Protein AF-A0A2V9KA67-F1 (afdb_monomer)

Nearest PDB structures (foldseek):
  7kw7-assembly1_E  TM=2.277E-01  e=2.241E-05  Homo sapiens
  7t7t-assembly1_A  TM=1.455E-01  e=5.475E-04  Citrus unshiu
  4zlh-assembly1_A  TM=1.400E-01  e=2.052E-03  Escherichia coli O157:H7
  4jhr-assembly1_B  TM=1.959E-01  e=3.133E-01  Mus musculus

Sequence (597 aa):
DKNIAKTLDNILYKTQFPFAEQFPEAPPGLWLVLTKCLAKEPDKRYGSMSEFSRGCRNLLDDLNEASLEMSKELQGILPRLGLAAGRPAASPRLARLLQEFEELLRRDERPDYLSLKRLLGELSAESAALEAVDPATISKIPVSAHPVNRWDEPKSAGSPNPVPGTRGASEPPGVSGTTVPVHVPPPLTPDQVRGRELLGSGQVLMTEGRLEEALEKLREALRLLGPEEELVNALTQTRQRIEERKRRRVAQLLESARQALSARNFDAAIRQSDEILELEPNRPEAVEVLRQAVSERDAERVRQAKRDQGEGERSAALKLLAEKSFRESLAAFRRARELLGEDTAIRKAMEEAEQGIRLKELRAKLEAELAEARKLLRTEAFDDARARARRAQELDPENAEAADLLRRIDRAQQAKRQQLGEREKAAGFKLLAEKKFRKSLDALWRASEILGDDATLRFGIVEAEEAIRAEELRAQAQAELAEARTALGSGSFDKARAHVQRALELAPKENEAGDLLAQIERAQEEKRREDEIAELIARGTQALLREEYEEAGLRAQEILPLDPDNAAAQDLLRRIAALRGKEVFLLEPKALAPSSC

Radius of gyration: 72.36 Å; Cα contacts (8 Å, |Δi|>4): 478; chains: 1; bounding box: 177×68×243 Å

Foldseek 3Di:
DVPPVVVVVVVLPDDDDPCCVVPVLDDPLVCVLVCQCSPSDVVSHQPDPVSSVVSVVVVVVVQLVLLVVLLVVCVVLLVLLVVLCPDPPHDVVSVVLSVLNVVQVPDPDRHGNSSSSVSVVSCVVCVVSSVVRDPVPPDDDDDDDDDDDDDDDDDDDDDDDDDDDDDDDDDDDDDDDDDDDDPDPPPQDPLRVQLVVLLVVLVVCVVVVVLVVSLVSLVSSCVRPPDDPSSVVSNVVSVVSVVVVLVVLLVVLLVVLVVCVVVLVLVSNLVSLVVNCVSPVPDVSSVVSNVSSVVVVVVVVVLVVLQVVLVVLQVVLVVCVVVLVLVSSLVSLVSSCVSPPDDPVSVVSNVSSVVSVVVVVLVVLLVVLLVVLVVCVVVLVLVSSLVSLVVSCVSPVPPPSSVVSNVVSVVSNLVVLLVQLVVLQVVLVVCVVVLVLVSSLVSLVSSCVRNPDDPSSVVSNVSSVVSVLLVVLQVQLVVLQVQLVVCVVVVNLVSSLVSLVSSCVSPVPDVSSVVSNVVSVVSNVVVVLVVLLVVLLVQLVVCVVVVVLVSVLVSLVVNCVSPVPPPSSVVSNVVSVVVVVVVVVVDDDDDDDDDDD

Secondary structure (DSSP, 8-state):
-TTSHHHHHHHHTSPPP-HHHH-TTS-HHHHHHHHHHT-SSGGGS-SSHHHHHHHHHHHHHHHHHHHHHHHHHHHHHHHHHHHHHTSTT--HHHHHHHHHHHHHHTSSSPPPHHHHHHHHHHHHHTHHHHHTS-GGG----PPP---------------------------------------PPPPPPHHHHHHHHHHHHHHHHHHHT-HHHHHHHHHHHHHHH-S-HHHHHHHHHHHHHHHHHHHHHHHHHHHHHHHHHHTT-HHHHHHHHHHHHHH-TT-HHHHHHHHHHHHHHHHHHHHHHHHHHHHHHHHHHHHHHHTT-HHHHHHHHHHHHHHH---HHHHHHHHHHHHHHHHHHHHHHHHHHHHHHHHHTTTT-HHHHHHHHHHHHHH-TT-HHHHHHHHHHHHHHHHHHHHHHHHHHHHHHHHHHTT-HHHHHHHHHHHHHHH---HHHHHHHHHHHHHHHHHHHHHHHHHHHHHHHHHHHTT-HHHHHHHHHHHHHH-TT-HHHHHHHHHHHHHHHHHHHHHHHHHHHHHHHHHHTTT-HHHHHHHHHHHTTT-TT-HHHHHHHHHHHHHHHHHHHHS----------

Mean predicted aligned error: 20.58 Å

pLDDT: mean 82.36, std 19.26, range [25.72, 98.56]

Structure (mmCIF, N/CA/C/O backbone):
data_AF-A0A2V9KA67-F1
#
_entry.id   AF-A0A2V9KA67-F1
#
loop_
_atom_site.group_PDB
_atom_site.id
_atom_site.type_symbol
_atom_site.label_atom_id
_atom_site.label_alt_id
_atom_site.label_comp_id
_atom_site.label_asym_id
_atom_site.label_entity_id
_atom_site.label_seq_id
_atom_site.pdbx_PDB_ins_code
_atom_site.Cartn_x
_atom_site.Cartn_y
_atom_site.Cartn_z
_atom_site.occupancy
_atom_site.B_iso_or_equiv
_atom_site.auth_seq_id
_atom_site.auth_comp_id
_atom_site.auth_asym_id
_atom_site.auth_atom_id
_atom_site.pdbx_PDB_model_num
ATOM 1 N N . ASP A 1 1 ? -35.625 -5.637 13.063 1.00 43.22 1 ASP A N 1
ATOM 2 C CA . ASP A 1 1 ? -34.197 -5.910 13.383 1.00 43.22 1 ASP A CA 1
ATOM 3 C C . ASP A 1 1 ? -33.873 -7.279 14.002 1.00 43.22 1 ASP A C 1
ATOM 5 O O . ASP A 1 1 ? -32.704 -7.632 14.066 1.00 43.22 1 ASP A O 1
ATOM 9 N N . LYS A 1 2 ? -34.839 -8.131 14.395 1.00 36.12 2 LYS A N 1
ATOM 10 C CA . LYS A 1 2 ? -34.543 -9.427 15.061 1.00 36.12 2 LYS A CA 1
ATOM 11 C C . LYS A 1 2 ? -33.962 -10.558 14.176 1.00 36.12 2 LYS A C 1
ATOM 13 O O . LYS A 1 2 ? -33.794 -11.666 14.674 1.00 36.12 2 LYS A O 1
ATOM 18 N N . ASN A 1 3 ? -33.656 -10.308 12.898 1.00 39.62 3 ASN A N 1
ATOM 19 C CA . ASN A 1 3 ? -33.314 -11.359 11.921 1.00 39.62 3 ASN A CA 1
ATOM 20 C C . ASN A 1 3 ? -31.898 -11.277 11.312 1.00 39.62 3 ASN A C 1
ATOM 22 O O . ASN A 1 3 ? -31.585 -12.097 10.461 1.00 39.62 3 ASN A O 1
ATOM 26 N N . ILE A 1 4 ? -31.052 -10.321 11.725 1.00 43.06 4 ILE A N 1
ATOM 27 C CA . ILE A 1 4 ? -29.681 -10.162 11.183 1.00 43.06 4 ILE A CA 1
ATOM 28 C C . ILE A 1 4 ? -28.633 -10.898 12.039 1.00 43.06 4 ILE A C 1
ATOM 30 O O . ILE A 1 4 ? -27.696 -11.479 11.500 1.00 43.06 4 ILE A O 1
ATOM 34 N N . ALA A 1 5 ? -28.814 -10.955 13.365 1.00 42.12 5 ALA A N 1
ATOM 35 C CA . ALA A 1 5 ? -27.900 -11.683 14.255 1.00 42.12 5 ALA A CA 1
ATOM 36 C C . ALA A 1 5 ? -27.853 -13.192 13.933 1.00 42.12 5 ALA A C 1
ATOM 38 O O . ALA A 1 5 ? -26.780 -13.758 13.738 1.00 42.12 5 ALA A O 1
ATOM 39 N N . LYS A 1 6 ? -29.026 -13.821 13.755 1.00 42.47 6 LYS A N 1
ATOM 40 C CA . LYS A 1 6 ? -29.144 -15.259 13.446 1.00 42.47 6 LYS A CA 1
ATOM 41 C C . LYS A 1 6 ? -28.510 -15.676 12.113 1.00 42.47 6 LYS A C 1
ATOM 43 O O . LYS A 1 6 ? -28.306 -16.870 11.904 1.00 42.47 6 LYS A O 1
ATOM 48 N N . THR A 1 7 ? -28.212 -14.748 11.205 1.00 42.38 7 THR A N 1
ATOM 49 C CA . THR A 1 7 ? -27.571 -15.059 9.919 1.00 42.38 7 THR A CA 1
ATOM 50 C C . THR A 1 7 ? -26.051 -15.153 10.027 1.00 42.38 7 THR A C 1
ATOM 52 O O . THR A 1 7 ? -25.460 -15.927 9.282 1.00 42.38 7 THR A O 1
ATOM 55 N N . LEU A 1 8 ? -25.423 -14.419 10.954 1.00 44.69 8 LEU A N 1
ATOM 56 C CA . LEU A 1 8 ? -23.968 -14.429 11.146 1.00 44.69 8 LEU A CA 1
ATOM 57 C C . LEU A 1 8 ? -23.492 -15.681 11.894 1.00 44.69 8 LEU A C 1
ATOM 59 O O . LEU A 1 8 ? -22.585 -16.359 11.413 1.00 44.69 8 LEU A O 1
ATOM 63 N N . ASP A 1 9 ? -24.158 -16.059 12.991 1.00 40.59 9 ASP A N 1
ATOM 64 C CA . ASP A 1 9 ? -23.818 -17.280 13.745 1.00 40.59 9 ASP A CA 1
ATOM 65 C C . ASP A 1 9 ? -23.860 -18.533 12.848 1.00 40.59 9 ASP A C 1
ATOM 67 O O . ASP A 1 9 ? -22.964 -19.379 12.878 1.00 40.59 9 ASP A O 1
ATOM 71 N N . ASN A 1 10 ? -24.861 -18.617 11.963 1.00 42.78 10 ASN A N 1
ATOM 72 C CA . ASN A 1 10 ? -25.052 -19.735 11.032 1.00 42.78 10 ASN A CA 1
ATOM 73 C C . ASN A 1 10 ? -23.960 -19.879 9.951 1.00 42.78 10 ASN A C 1
ATOM 75 O O . ASN A 1 10 ? -23.949 -20.886 9.239 1.00 42.78 10 ASN A O 1
ATOM 79 N N . ILE A 1 11 ? -23.041 -18.918 9.806 1.00 48.06 11 ILE A N 1
ATOM 80 C CA . ILE A 1 11 ? -21.900 -19.035 8.883 1.00 48.06 11 ILE A CA 1
ATOM 81 C C . ILE A 1 11 ? -20.765 -19.838 9.535 1.00 48.06 11 ILE A C 1
ATOM 83 O O . ILE A 1 11 ? -20.178 -20.703 8.887 1.00 48.06 11 ILE A O 1
ATOM 87 N N . LEU A 1 12 ? -20.503 -19.631 10.830 1.00 46.25 12 LEU A N 1
ATOM 88 C CA . LEU A 1 12 ? -19.403 -20.285 11.555 1.00 46.25 12 LEU A CA 1
ATOM 89 C C . LEU A 1 12 ? -19.643 -21.785 11.805 1.00 46.25 12 LEU A C 1
ATOM 91 O O . LEU A 1 12 ? -18.688 -22.560 11.914 1.00 46.25 12 LEU A O 1
ATOM 95 N N . TYR A 1 13 ? -20.904 -22.224 11.862 1.00 48.62 13 TYR A N 1
ATOM 96 C CA . TYR A 1 13 ? -21.260 -23.621 12.145 1.00 48.62 13 TYR A CA 1
ATOM 97 C C . TYR A 1 13 ? -21.340 -24.543 10.922 1.00 48.62 13 TYR A C 1
ATOM 99 O O . TYR A 1 13 ? -21.385 -25.759 11.106 1.00 48.62 13 TYR A O 1
ATOM 107 N N . LYS A 1 14 ? -21.270 -24.027 9.687 1.00 53.59 14 LYS A N 1
ATOM 108 C CA . LYS A 1 14 ? -21.251 -24.883 8.486 1.00 53.59 14 LYS A CA 1
ATOM 109 C C . LYS A 1 14 ? -19.990 -25.755 8.399 1.00 53.59 14 LYS A C 1
ATOM 111 O O . LYS A 1 14 ? -19.003 -25.528 9.105 1.00 53.59 14 LYS A O 1
ATOM 116 N N . THR A 1 15 ? -20.071 -26.804 7.584 1.00 53.62 15 THR A N 1
ATOM 117 C CA . THR A 1 15 ? -19.035 -27.826 7.371 1.00 53.62 15 THR A CA 1
ATOM 118 C C . THR A 1 15 ? -17.676 -27.224 7.008 1.00 53.62 15 THR A C 1
ATOM 120 O O . THR A 1 15 ? -17.598 -26.097 6.520 1.00 53.62 15 THR A O 1
ATOM 123 N N . GLN A 1 16 ? -16.593 -27.979 7.238 1.00 61.38 16 GLN A N 1
ATOM 124 C CA . GLN A 1 16 ? -15.281 -27.614 6.695 1.00 61.38 16 GLN A CA 1
ATOM 125 C C . GLN A 1 16 ? -15.410 -27.423 5.180 1.00 61.38 16 GLN A C 1
ATOM 127 O O . GLN A 1 16 ? -15.984 -28.267 4.495 1.00 61.38 16 GLN A O 1
ATOM 132 N N . PHE A 1 17 ? -14.931 -26.287 4.677 1.00 62.31 17 PHE A N 1
ATOM 133 C CA . PHE A 1 17 ? -15.039 -25.942 3.265 1.00 62.31 17 PHE A CA 1
ATOM 134 C C . PHE A 1 17 ? -14.154 -26.906 2.450 1.00 62.31 17 PHE A C 1
ATOM 136 O O . PHE A 1 17 ? -12.952 -26.967 2.720 1.00 62.31 17 PHE A O 1
ATOM 143 N N . PRO A 1 18 ? -14.699 -27.675 1.488 1.00 70.00 18 PRO A N 1
ATOM 144 C CA . PRO A 1 18 ? -13.943 -28.711 0.789 1.00 70.00 18 PRO A CA 1
ATOM 145 C C . PRO A 1 18 ? -13.073 -28.090 -0.314 1.00 70.00 18 PRO A C 1
ATOM 147 O O . PRO A 1 18 ? -13.373 -28.164 -1.504 1.00 70.00 18 PRO A O 1
ATOM 150 N N . PHE A 1 19 ? -11.983 -27.435 0.092 1.00 70.88 19 PHE A N 1
ATOM 151 C CA . PHE A 1 19 ? -11.096 -26.693 -0.809 1.00 70.88 19 PHE A CA 1
ATOM 152 C C . PHE A 1 19 ? -10.557 -27.547 -1.965 1.00 70.88 19 PHE A C 1
ATOM 154 O O . PHE A 1 19 ? -10.523 -27.078 -3.098 1.00 70.88 19 PHE A O 1
ATOM 161 N N . ALA A 1 20 ? -10.203 -28.808 -1.699 1.00 67.25 20 ALA A N 1
ATOM 162 C CA . ALA A 1 20 ? -9.701 -29.731 -2.716 1.00 67.25 20 ALA A CA 1
ATOM 163 C C . ALA A 1 20 ? -10.751 -30.109 -3.782 1.00 67.25 20 ALA A C 1
ATOM 165 O O . ALA A 1 20 ? -10.382 -30.352 -4.926 1.00 67.25 20 ALA A O 1
ATOM 166 N N . GLU A 1 21 ? -12.043 -30.124 -3.432 1.00 75.75 21 GLU A N 1
ATOM 167 C CA . GLU A 1 21 ? -13.138 -30.410 -4.374 1.00 75.75 21 GLU A CA 1
ATOM 168 C C . GLU A 1 21 ? -13.485 -29.183 -5.228 1.00 75.75 21 GLU A C 1
ATOM 170 O O . GLU A 1 21 ? -13.797 -29.316 -6.408 1.00 75.75 21 GLU A O 1
ATOM 175 N N . GLN A 1 22 ? -13.419 -27.980 -4.645 1.00 75.50 22 GLN A N 1
ATOM 176 C CA . GLN A 1 22 ? -13.762 -26.734 -5.345 1.00 75.50 22 GLN A CA 1
ATOM 177 C C . GLN A 1 22 ? -12.609 -26.151 -6.174 1.00 75.50 22 GLN A C 1
ATOM 179 O O . GLN A 1 22 ? -12.858 -25.401 -7.115 1.00 75.50 22 GLN A O 1
ATOM 184 N N . PHE A 1 23 ? -11.359 -26.485 -5.846 1.00 77.31 23 PHE A N 1
ATOM 185 C CA . PHE A 1 23 ? -10.164 -25.924 -6.483 1.00 77.31 23 PHE A CA 1
ATOM 186 C C . PHE A 1 23 ? -9.091 -26.994 -6.796 1.00 77.31 23 PHE A C 1
ATOM 188 O O . PHE A 1 23 ? -7.940 -26.837 -6.383 1.00 77.31 23 PHE A O 1
ATOM 195 N N . PRO A 1 24 ? -9.403 -28.077 -7.537 1.00 72.12 24 PRO A N 1
ATOM 196 C CA . PRO A 1 24 ? -8.483 -29.208 -7.756 1.00 72.12 24 PRO A CA 1
ATOM 197 C C . PRO A 1 24 ? -7.132 -28.828 -8.402 1.00 72.12 24 PRO A C 1
ATOM 199 O O . PRO A 1 24 ? -6.122 -29.523 -8.236 1.00 72.12 24 PRO A O 1
ATOM 202 N N . GLU A 1 25 ? -7.073 -27.704 -9.120 1.00 71.69 25 GLU A N 1
ATOM 203 C CA . GLU A 1 25 ? -5.835 -27.214 -9.732 1.00 71.69 25 GLU A CA 1
ATOM 204 C C . GLU A 1 25 ? -4.863 -26.565 -8.740 1.00 71.69 25 GLU A C 1
ATOM 206 O O . GLU A 1 25 ? -3.654 -26.592 -8.984 1.00 71.69 25 GLU A O 1
ATOM 211 N N . ALA A 1 26 ? -5.327 -26.047 -7.599 1.00 79.56 26 ALA A N 1
ATOM 212 C CA . ALA A 1 26 ? -4.444 -25.341 -6.674 1.00 79.56 26 ALA A CA 1
ATOM 213 C C . ALA A 1 26 ? -3.460 -26.296 -5.952 1.00 79.56 26 ALA A C 1
ATOM 215 O O . ALA A 1 26 ? -3.657 -27.519 -5.944 1.00 79.56 26 ALA A O 1
ATOM 216 N N . PRO A 1 27 ? -2.366 -25.778 -5.363 1.00 84.25 27 PRO A N 1
ATOM 217 C CA . PRO A 1 27 ? -1.324 -26.635 -4.810 1.00 84.25 27 PRO A CA 1
ATOM 218 C C . PRO A 1 27 ? -1.706 -27.221 -3.438 1.00 84.25 27 PRO A C 1
ATOM 220 O O . PRO A 1 27 ? -2.256 -26.491 -2.612 1.00 84.25 27 PRO A O 1
ATOM 223 N N . PRO A 1 28 ? -1.356 -28.485 -3.118 1.00 77.00 28 PRO A N 1
ATOM 224 C CA . PRO A 1 28 ? -1.766 -29.128 -1.863 1.00 77.00 28 PRO A CA 1
ATOM 225 C C . PRO A 1 28 ? -1.370 -28.366 -0.587 1.00 77.00 28 PRO A C 1
ATOM 227 O O . PRO A 1 28 ? -2.153 -28.294 0.360 1.00 77.00 28 PRO A O 1
ATOM 230 N N . GLY A 1 29 ? -0.188 -27.741 -0.567 1.00 84.44 29 GLY A N 1
ATOM 231 C CA . GLY A 1 29 ? 0.284 -26.957 0.581 1.00 84.44 29 GLY A CA 1
ATOM 232 C C . GLY A 1 29 ? -0.535 -25.685 0.857 1.00 84.44 29 GLY A C 1
ATOM 233 O O . GLY A 1 29 ? -0.597 -25.235 2.003 1.00 84.44 29 GLY A O 1
ATOM 234 N N . LEU A 1 30 ? -1.253 -25.144 -0.139 1.00 87.75 30 LEU A N 1
ATOM 235 C CA . LEU A 1 30 ? -2.175 -24.020 0.066 1.00 87.75 30 LEU A CA 1
ATOM 236 C C . LEU A 1 30 ? -3.322 -24.409 1.013 1.00 87.75 30 LEU A C 1
ATOM 238 O O . LEU A 1 30 ? -3.766 -23.591 1.819 1.00 87.75 30 LEU A O 1
ATOM 242 N N . TRP A 1 31 ? -3.754 -25.673 0.983 1.00 85.44 31 TRP A N 1
ATOM 243 C CA . TRP A 1 31 ? -4.777 -26.191 1.891 1.00 85.44 31 TRP A CA 1
ATOM 244 C C . TRP A 1 31 ? -4.284 -26.292 3.325 1.00 85.44 31 TRP A C 1
ATOM 246 O O . TRP A 1 31 ? -5.058 -26.002 4.234 1.00 85.44 31 TRP A O 1
ATOM 256 N N . LEU A 1 32 ? -3.007 -26.611 3.549 1.00 84.50 32 LEU A N 1
ATOM 257 C CA . LEU A 1 32 ? -2.426 -26.607 4.892 1.00 84.50 32 LEU A CA 1
ATOM 258 C C . LEU A 1 32 ? -2.435 -25.192 5.497 1.00 84.50 32 LEU A C 1
ATOM 260 O O . LEU A 1 32 ? -2.827 -25.020 6.654 1.00 84.50 32 LEU A O 1
ATOM 264 N N . VAL A 1 33 ? -2.082 -24.177 4.699 1.00 89.25 33 VAL A N 1
ATOM 265 C CA . VAL A 1 33 ? -2.117 -22.766 5.120 1.00 89.25 33 VAL A CA 1
ATOM 266 C C . VAL A 1 33 ? -3.553 -22.302 5.381 1.00 89.25 33 VAL A C 1
ATOM 268 O O . VAL A 1 33 ? -3.850 -21.816 6.473 1.00 89.25 33 VAL A O 1
ATOM 271 N N . LEU A 1 34 ? -4.472 -22.495 4.428 1.00 86.12 34 LEU A N 1
ATOM 272 C CA . LEU A 1 34 ? -5.862 -22.044 4.564 1.00 86.12 34 LEU A CA 1
ATOM 273 C C . LEU A 1 34 ? -6.622 -22.779 5.677 1.00 86.12 34 LEU A C 1
ATOM 275 O O . LEU A 1 34 ? -7.376 -22.143 6.413 1.00 86.12 34 LEU A O 1
ATOM 279 N N . THR A 1 35 ? -6.380 -24.080 5.871 1.00 84.44 35 THR A N 1
ATOM 280 C CA . THR A 1 35 ? -6.985 -24.858 6.968 1.00 84.44 35 THR A CA 1
ATOM 281 C C . THR A 1 35 ? -6.512 -24.363 8.333 1.00 84.44 35 THR A C 1
ATOM 283 O O . THR A 1 35 ? -7.327 -24.278 9.249 1.00 84.44 35 THR A O 1
ATOM 286 N N . LYS A 1 36 ? -5.239 -23.958 8.476 1.00 87.06 36 LYS A N 1
ATOM 287 C CA . LYS A 1 36 ? -4.765 -23.274 9.690 1.00 87.06 36 LYS A CA 1
ATOM 288 C C . LYS A 1 36 ? -5.405 -21.895 9.855 1.00 87.06 36 LYS A C 1
ATOM 290 O O . LYS A 1 36 ? -5.925 -21.599 10.925 1.00 87.06 36 LYS A O 1
ATOM 295 N N . CYS A 1 37 ? -5.423 -21.052 8.821 1.00 85.94 37 CYS A N 1
ATOM 296 C CA . CYS A 1 37 ? -6.039 -19.718 8.894 1.00 85.94 37 CYS A CA 1
ATOM 297 C C . CYS A 1 37 ? -7.524 -19.759 9.296 1.00 85.94 37 CYS A C 1
ATOM 299 O O . CYS A 1 37 ? -7.986 -18.890 10.034 1.00 85.94 37 CYS A O 1
ATOM 301 N N . LEU A 1 38 ? -8.258 -20.769 8.824 1.00 84.12 38 LEU A N 1
ATOM 302 C CA . LEU A 1 38 ? -9.705 -20.919 8.999 1.00 84.12 38 LEU A CA 1
ATOM 303 C C . LEU A 1 38 ? -10.087 -21.987 10.041 1.00 84.12 38 LEU A C 1
ATOM 305 O O . LEU A 1 38 ? -11.251 -22.387 10.118 1.00 84.12 38 LEU A O 1
ATOM 309 N N . ALA A 1 39 ? -9.137 -22.445 10.865 1.00 82.31 39 ALA A N 1
ATOM 310 C CA . ALA A 1 39 ? -9.404 -23.417 11.922 1.00 82.31 39 ALA A CA 1
ATOM 311 C C . ALA A 1 39 ? -10.460 -22.883 12.908 1.00 82.31 39 ALA A C 1
ATOM 313 O O . ALA A 1 39 ? -10.444 -21.707 13.285 1.00 82.31 39 ALA A O 1
ATOM 314 N N . LYS A 1 40 ? -11.402 -23.732 13.338 1.00 78.06 40 LYS A N 1
ATOM 315 C CA . LYS A 1 40 ? -12.495 -23.293 14.226 1.00 78.06 40 LYS A CA 1
ATOM 316 C C . LYS A 1 40 ? -11.996 -22.951 15.632 1.00 78.06 40 LYS A C 1
ATOM 318 O O . LYS A 1 40 ? -12.399 -21.934 16.184 1.00 78.06 40 LYS A O 1
ATOM 323 N N . GLU A 1 41 ? -11.081 -23.756 16.162 1.00 78.56 41 GLU A N 1
ATOM 324 C CA . GLU A 1 41 ? -10.396 -23.512 17.435 1.00 78.56 41 GLU A CA 1
ATOM 325 C C . GLU A 1 41 ? -9.255 -22.491 17.246 1.00 78.56 41 GLU A C 1
ATOM 327 O O . GLU A 1 41 ? -8.462 -22.661 16.313 1.00 78.56 41 GLU A O 1
ATOM 332 N N . PRO A 1 42 ? -9.125 -21.458 18.105 1.00 77.69 42 PRO A N 1
ATOM 333 C CA . PRO A 1 42 ? -8.036 -20.480 18.022 1.00 77.69 42 PRO A CA 1
ATOM 334 C C . PRO A 1 42 ? -6.644 -21.117 18.077 1.00 77.69 42 PRO A C 1
ATOM 336 O O . PRO A 1 42 ? -5.779 -20.752 17.287 1.00 77.69 42 PRO A O 1
ATOM 339 N N . ASP A 1 43 ? -6.460 -22.127 18.930 1.00 83.12 43 ASP A N 1
ATOM 340 C CA . ASP A 1 43 ? -5.169 -22.784 19.194 1.00 83.12 43 ASP A CA 1
ATOM 341 C C . ASP A 1 43 ? -4.645 -23.615 18.007 1.00 83.12 43 ASP A C 1
ATOM 343 O O . ASP A 1 43 ? -3.494 -24.047 17.990 1.00 83.12 43 ASP A O 1
ATOM 347 N N . LYS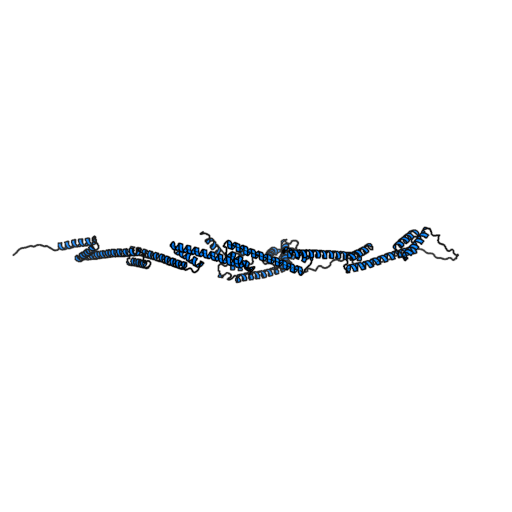 A 1 44 ? -5.492 -23.840 16.991 1.00 82.81 44 LYS A N 1
ATOM 348 C CA . LYS A 1 44 ? -5.140 -24.504 15.725 1.00 82.81 44 LYS A CA 1
ATOM 349 C C . LYS A 1 44 ? -4.826 -23.512 14.595 1.00 82.81 44 LYS A C 1
ATOM 351 O O . LYS A 1 44 ? -4.469 -23.941 13.494 1.00 82.81 44 LYS A O 1
ATOM 356 N N . ARG A 1 45 ? -4.943 -22.203 14.849 1.00 89.25 45 ARG A N 1
ATOM 357 C CA . ARG A 1 45 ? -4.539 -21.131 13.926 1.00 89.25 45 ARG A CA 1
ATOM 358 C C . ARG A 1 45 ? -3.057 -20.802 14.087 1.00 89.25 45 ARG A C 1
ATOM 360 O O . ARG A 1 45 ? -2.396 -21.258 15.013 1.00 89.25 45 ARG A O 1
ATOM 367 N N . TYR A 1 46 ? -2.534 -19.981 13.182 1.00 90.31 46 TYR A N 1
ATOM 368 C CA . TYR A 1 46 ? -1.233 -19.342 13.378 1.00 90.31 46 TYR A CA 1
ATOM 369 C C . TYR A 1 46 ? -1.312 -18.370 14.563 1.00 90.31 46 TYR A C 1
ATOM 371 O O . TYR A 1 46 ? -2.109 -17.432 14.534 1.00 90.31 46 TYR A O 1
ATOM 379 N N . GLY A 1 47 ? -0.470 -18.560 15.580 1.00 86.75 47 GLY A N 1
ATOM 380 C CA . GLY A 1 47 ? -0.467 -17.745 16.801 1.00 86.75 47 GLY A CA 1
ATOM 381 C C . GLY A 1 47 ? 0.088 -16.330 16.605 1.00 86.75 47 GLY A C 1
ATOM 382 O O . GLY A 1 47 ? -0.009 -15.490 17.495 1.00 86.75 47 GLY A O 1
ATOM 383 N N . SER A 1 48 ? 0.682 -16.041 15.444 1.00 91.56 48 SER A N 1
ATOM 384 C CA . SER A 1 48 ? 1.129 -14.696 15.076 1.00 91.56 48 SER A CA 1
ATOM 385 C C . SER A 1 48 ? 1.210 -14.507 13.561 1.00 91.56 48 SER A C 1
ATOM 387 O O . SER A 1 48 ? 1.399 -15.464 12.804 1.00 91.56 48 SER A O 1
ATOM 389 N N . MET A 1 49 ? 1.180 -13.247 13.114 1.00 90.75 49 MET A N 1
ATOM 390 C CA . MET A 1 49 ? 1.432 -12.893 11.710 1.00 90.75 49 MET A CA 1
ATOM 391 C C . MET A 1 49 ? 2.823 -13.358 11.233 1.00 90.75 49 MET A C 1
ATOM 393 O O . MET A 1 49 ? 2.997 -13.703 10.065 1.00 90.75 49 MET A O 1
ATOM 397 N N . SER A 1 50 ? 3.807 -13.428 12.137 1.00 90.56 50 SER A N 1
ATOM 398 C CA . SER A 1 50 ? 5.158 -13.940 11.865 1.00 90.56 50 SER A CA 1
ATOM 399 C C . SER A 1 50 ? 5.188 -15.448 11.597 1.00 90.56 50 SER A C 1
ATOM 401 O O . SER A 1 50 ? 5.986 -15.906 10.777 1.00 90.56 50 SER A O 1
ATOM 403 N N . GLU A 1 51 ? 4.319 -16.219 12.258 1.00 90.50 51 GLU A N 1
ATOM 404 C CA . GLU A 1 51 ? 4.157 -17.659 12.026 1.00 90.50 51 GLU A CA 1
ATOM 405 C C . GLU A 1 51 ? 3.405 -17.924 10.714 1.00 90.50 51 GLU A C 1
ATOM 407 O O . GLU A 1 51 ? 3.870 -18.719 9.900 1.00 90.50 51 GLU A O 1
ATOM 412 N N . PHE A 1 52 ? 2.320 -17.187 10.445 1.00 93.44 52 PHE A N 1
ATOM 413 C CA . PHE A 1 52 ? 1.625 -17.224 9.150 1.00 93.44 52 PHE A CA 1
ATOM 414 C C . PHE A 1 52 ? 2.577 -16.886 7.990 1.00 93.44 52 PHE A C 1
ATOM 416 O O . PHE A 1 52 ? 2.695 -17.646 7.032 1.00 93.44 52 PHE A O 1
ATOM 423 N N . SER A 1 53 ? 3.357 -15.808 8.125 1.00 90.56 53 SER A N 1
ATOM 424 C CA . SER A 1 53 ? 4.368 -15.404 7.135 1.00 90.56 53 SER A CA 1
ATOM 425 C C . SER A 1 53 ? 5.495 -16.433 6.970 1.00 90.56 53 SER A C 1
ATOM 427 O O . SER A 1 53 ? 6.163 -16.447 5.939 1.00 90.56 53 SER A O 1
ATOM 429 N N . ARG A 1 54 ? 5.747 -17.288 7.972 1.00 92.50 54 ARG A N 1
ATOM 430 C CA . ARG A 1 54 ? 6.636 -18.450 7.833 1.00 92.50 54 ARG A CA 1
ATOM 431 C C . ARG A 1 54 ? 5.946 -19.545 7.018 1.00 92.50 54 ARG A C 1
ATOM 433 O O . ARG A 1 54 ? 6.518 -19.969 6.028 1.00 92.50 54 ARG A O 1
ATOM 440 N N . GLY A 1 55 ? 4.701 -19.899 7.345 1.00 90.75 55 GLY A N 1
ATOM 441 C CA . GLY A 1 55 ? 3.896 -20.852 6.568 1.00 90.75 55 GLY A CA 1
ATOM 442 C C . GLY A 1 55 ? 3.802 -20.505 5.077 1.00 90.75 55 GLY A C 1
ATOM 443 O O . GLY A 1 55 ? 4.001 -21.376 4.238 1.00 90.75 55 GLY A O 1
ATOM 444 N N . CYS A 1 56 ? 3.590 -19.230 4.740 1.00 91.88 56 CYS A N 1
ATOM 445 C CA . CYS A 1 56 ? 3.551 -18.769 3.349 1.00 91.88 56 CYS A CA 1
ATOM 446 C C . CYS A 1 56 ? 4.916 -18.803 2.637 1.00 91.88 56 CYS A C 1
ATOM 448 O O . CYS A 1 56 ? 4.945 -18.968 1.422 1.00 91.88 56 CYS A O 1
ATOM 450 N N . ARG A 1 57 ? 6.036 -18.653 3.363 1.00 92.62 57 ARG A N 1
ATOM 451 C CA . ARG A 1 57 ? 7.384 -18.815 2.787 1.00 92.62 57 ARG A CA 1
ATOM 452 C C . ARG A 1 57 ? 7.715 -20.281 2.551 1.00 92.62 57 ARG A C 1
ATOM 454 O O . ARG A 1 57 ? 8.053 -20.611 1.429 1.00 92.62 57 ARG A O 1
ATOM 461 N N . ASN A 1 58 ? 7.489 -21.144 3.544 1.00 92.06 58 ASN A N 1
ATOM 462 C CA . ASN A 1 58 ? 7.610 -22.593 3.382 1.00 92.06 58 ASN A CA 1
ATOM 463 C C . ASN A 1 58 ? 6.817 -23.079 2.156 1.00 92.06 58 ASN A C 1
ATOM 465 O O . ASN A 1 58 ? 7.390 -23.724 1.294 1.00 92.06 58 ASN A O 1
ATOM 469 N N . LEU A 1 59 ? 5.551 -22.664 2.010 1.00 92.88 59 LEU A N 1
ATOM 470 C CA . LEU A 1 59 ? 4.749 -22.988 0.825 1.00 92.88 59 LEU A CA 1
ATOM 471 C C . LEU A 1 59 ? 5.383 -22.490 -0.487 1.00 92.88 59 LEU A C 1
ATOM 473 O O . LEU A 1 59 ? 5.324 -23.184 -1.494 1.00 92.88 59 LEU A O 1
ATOM 477 N N . LEU A 1 60 ? 5.969 -21.292 -0.510 1.00 90.19 60 LEU A N 1
ATOM 478 C CA . LEU A 1 60 ? 6.657 -20.783 -1.698 1.00 90.19 60 LEU A CA 1
ATOM 479 C C . LEU A 1 60 ? 7.923 -21.598 -2.013 1.00 90.19 60 LEU A C 1
ATOM 481 O O . LEU A 1 60 ? 8.198 -21.859 -3.181 1.00 90.19 60 LEU A O 1
ATOM 485 N N . ASP A 1 61 ? 8.667 -22.021 -0.994 1.00 89.88 61 ASP A N 1
ATOM 486 C CA . ASP A 1 61 ? 9.860 -22.857 -1.135 1.00 89.88 61 ASP A CA 1
ATOM 487 C C . ASP A 1 61 ? 9.488 -24.270 -1.636 1.00 89.88 61 ASP A C 1
ATOM 489 O O . ASP A 1 61 ? 10.040 -24.710 -2.646 1.00 89.88 61 ASP A O 1
ATOM 493 N N . ASP A 1 62 ? 8.465 -24.907 -1.046 1.00 90.06 62 ASP A N 1
ATOM 494 C CA . ASP A 1 62 ? 7.892 -26.194 -1.484 1.00 90.06 62 ASP A CA 1
ATOM 495 C C . ASP A 1 62 ? 7.476 -26.147 -2.973 1.00 90.06 62 ASP A C 1
ATOM 497 O O . ASP A 1 62 ? 7.722 -27.076 -3.748 1.00 90.06 62 ASP A O 1
ATOM 501 N N . LEU A 1 63 ? 6.848 -25.043 -3.404 1.00 90.06 63 LEU A N 1
ATOM 502 C CA . LEU A 1 63 ? 6.414 -24.849 -4.793 1.00 90.06 63 LEU A CA 1
ATOM 503 C C . LEU A 1 63 ? 7.580 -24.592 -5.748 1.00 90.06 63 LEU A C 1
ATOM 505 O O . LEU A 1 63 ? 7.520 -25.033 -6.896 1.00 90.06 63 LEU A O 1
ATOM 509 N N . ASN A 1 64 ? 8.634 -23.908 -5.301 1.00 88.75 64 ASN A N 1
ATOM 510 C CA . ASN A 1 64 ? 9.855 -23.723 -6.084 1.00 88.75 64 ASN A CA 1
ATOM 511 C C . ASN A 1 64 ? 10.593 -25.054 -6.295 1.00 88.75 64 ASN A C 1
ATOM 513 O O . ASN A 1 64 ? 11.085 -25.300 -7.397 1.00 88.75 64 ASN A O 1
ATOM 517 N N . GLU A 1 65 ? 10.653 -25.912 -5.273 1.00 89.12 65 GLU A N 1
ATOM 518 C CA . GLU A 1 65 ? 11.265 -27.240 -5.370 1.00 89.12 65 GLU A CA 1
ATOM 519 C C . GLU A 1 65 ? 10.464 -28.145 -6.315 1.00 89.12 65 GLU A C 1
ATOM 521 O O . GLU A 1 65 ? 11.016 -28.615 -7.312 1.00 89.12 65 GLU A O 1
ATOM 526 N N . ALA A 1 66 ? 9.146 -28.263 -6.119 1.00 88.31 66 ALA A N 1
ATOM 527 C CA . ALA A 1 66 ? 8.276 -29.036 -7.010 1.00 88.31 66 ALA A CA 1
ATOM 528 C C . ALA A 1 66 ? 8.311 -28.533 -8.469 1.00 88.31 66 ALA A C 1
ATOM 530 O O . ALA A 1 66 ? 8.334 -29.334 -9.403 1.00 88.31 66 ALA A O 1
ATOM 531 N N . SER A 1 67 ? 8.379 -27.213 -8.692 1.00 89.56 67 SER A N 1
ATOM 532 C CA . SER A 1 67 ? 8.525 -26.639 -10.043 1.00 89.56 67 SER A CA 1
ATOM 533 C C . SER A 1 67 ? 9.859 -27.022 -10.694 1.00 89.56 67 SER A C 1
ATOM 535 O O . SER A 1 67 ? 9.933 -27.263 -11.901 1.00 89.56 67 SER A O 1
ATOM 537 N N . LEU A 1 68 ? 10.926 -27.111 -9.899 1.00 87.94 68 LEU A N 1
ATOM 538 C CA . LEU A 1 68 ? 12.259 -27.495 -10.354 1.00 87.94 68 LEU A CA 1
ATOM 539 C C . LEU A 1 68 ? 12.378 -29.011 -10.593 1.00 87.94 68 LEU A C 1
ATOM 541 O O . LEU A 1 68 ? 13.152 -29.423 -11.456 1.00 87.94 68 LEU A O 1
ATOM 545 N N . GLU A 1 69 ? 11.601 -29.844 -9.899 1.00 88.00 69 GLU A N 1
ATOM 546 C CA . GLU A 1 69 ? 11.448 -31.271 -10.215 1.00 88.00 69 GLU A CA 1
ATOM 547 C C . GLU A 1 69 ? 10.660 -31.485 -11.511 1.00 88.00 69 GLU A C 1
ATOM 549 O O . GLU A 1 69 ? 11.199 -32.070 -12.451 1.00 88.00 69 GLU A O 1
ATOM 554 N N . MET A 1 70 ? 9.461 -30.904 -11.625 1.00 89.00 70 MET A N 1
ATOM 555 C CA . MET A 1 70 ? 8.642 -30.949 -12.846 1.00 89.00 70 MET A CA 1
ATOM 556 C C . MET A 1 70 ? 9.412 -30.449 -14.080 1.00 89.00 70 MET A C 1
ATOM 558 O O . MET A 1 70 ? 9.318 -31.027 -15.161 1.00 89.00 70 MET A O 1
ATOM 562 N N . SER A 1 71 ? 10.242 -29.411 -13.925 1.00 87.81 71 SER A N 1
ATOM 563 C CA . SER A 1 71 ? 11.104 -28.914 -15.007 1.00 87.81 71 SER A CA 1
ATOM 564 C C . SER A 1 71 ? 12.151 -29.942 -15.465 1.00 87.81 71 SER A C 1
ATOM 566 O O . SER A 1 71 ? 12.420 -30.033 -16.662 1.00 87.81 71 SER A O 1
ATOM 568 N N . LYS A 1 72 ? 12.723 -30.749 -14.555 1.00 86.81 72 LYS A N 1
ATOM 569 C CA . LYS A 1 72 ? 13.658 -31.838 -14.909 1.00 86.81 72 LYS A CA 1
ATOM 570 C C . LYS A 1 72 ? 12.938 -32.978 -15.628 1.00 86.81 72 LYS A C 1
ATOM 572 O O . LYS A 1 72 ? 13.458 -33.488 -16.618 1.00 86.81 72 LYS A O 1
ATOM 577 N N . GLU A 1 73 ? 11.752 -33.367 -15.154 1.00 86.44 73 GLU A N 1
ATOM 578 C CA . GLU A 1 73 ? 10.932 -34.405 -15.795 1.00 86.44 73 GLU A CA 1
ATOM 579 C C . GLU A 1 73 ? 10.598 -34.015 -17.239 1.00 86.44 73 GLU A C 1
ATOM 581 O O . GLU A 1 73 ? 10.840 -34.784 -18.171 1.00 86.44 73 GLU A O 1
ATOM 586 N N . LEU A 1 74 ? 10.142 -32.777 -17.443 1.00 83.81 74 LEU A N 1
ATOM 587 C CA . LEU A 1 74 ? 9.833 -32.239 -18.765 1.00 83.81 74 LEU A CA 1
ATOM 588 C C . LEU A 1 74 ? 11.061 -32.163 -19.677 1.00 83.81 74 LEU A C 1
ATOM 590 O O . LEU A 1 74 ? 10.968 -32.567 -20.835 1.00 83.81 74 LEU A O 1
ATOM 594 N N . GLN A 1 75 ? 12.224 -31.738 -19.170 1.00 85.50 75 GLN A N 1
ATOM 595 C CA . GLN A 1 75 ? 13.484 -31.790 -19.926 1.00 85.50 75 GLN A CA 1
ATOM 596 C C . GLN A 1 75 ? 13.870 -33.227 -20.327 1.00 85.50 75 GLN A C 1
ATOM 598 O O . GLN A 1 75 ? 14.395 -33.434 -21.420 1.00 85.50 75 GLN A O 1
ATOM 603 N N . GLY A 1 76 ? 13.564 -34.226 -19.492 1.00 84.50 76 GLY A N 1
ATOM 604 C CA . GLY A 1 76 ? 13.757 -35.645 -19.806 1.00 84.50 76 GLY A CA 1
ATOM 605 C C . GLY A 1 76 ? 12.781 -36.198 -20.855 1.00 84.50 76 GLY A C 1
ATOM 606 O O . GLY A 1 76 ? 13.151 -37.079 -21.635 1.00 84.50 76 GLY A O 1
ATOM 607 N N . ILE A 1 77 ? 11.550 -35.677 -20.913 1.00 85.19 77 ILE A N 1
ATOM 608 C CA . ILE A 1 77 ? 10.517 -36.107 -21.873 1.00 85.19 77 ILE A CA 1
ATOM 609 C C . ILE A 1 77 ? 10.634 -35.364 -23.217 1.00 85.19 77 ILE A C 1
ATOM 611 O O . ILE A 1 77 ? 10.315 -35.946 -24.257 1.00 85.19 77 ILE A O 1
ATOM 615 N N . LEU A 1 78 ? 11.139 -34.123 -23.230 1.00 83.62 78 LEU A N 1
ATOM 616 C CA . LEU A 1 78 ? 11.227 -33.253 -24.414 1.00 83.62 78 LEU A CA 1
ATOM 617 C C . LEU A 1 78 ? 11.798 -33.945 -25.677 1.00 83.62 78 LEU A C 1
ATOM 619 O O . LEU A 1 78 ? 11.186 -33.800 -26.738 1.00 83.62 78 LEU A O 1
ATOM 623 N N . PRO A 1 79 ? 12.872 -34.769 -25.619 1.00 83.31 79 PRO A N 1
ATOM 624 C CA . PRO A 1 79 ? 13.380 -35.472 -26.802 1.00 83.31 79 PRO A CA 1
ATOM 625 C C . PRO A 1 79 ? 12.399 -36.513 -27.364 1.00 83.31 79 PRO A C 1
ATOM 627 O O . PRO A 1 79 ? 12.305 -36.684 -28.579 1.00 83.31 79 PRO A O 1
ATOM 630 N N . ARG A 1 80 ? 11.636 -37.198 -26.497 1.00 82.25 80 ARG A N 1
ATOM 631 C CA . ARG A 1 80 ? 10.596 -38.156 -26.914 1.00 82.25 80 ARG A CA 1
ATOM 632 C C . ARG A 1 80 ? 9.388 -37.430 -27.498 1.00 82.25 80 ARG A C 1
ATOM 634 O O . ARG A 1 80 ? 8.851 -37.871 -28.510 1.00 82.25 80 ARG A O 1
ATOM 641 N N . LEU A 1 81 ? 9.002 -36.299 -26.904 1.00 82.69 81 LEU A N 1
ATOM 642 C CA . LEU A 1 81 ? 7.915 -35.456 -27.402 1.00 82.69 81 LEU A CA 1
ATOM 643 C C . LEU A 1 81 ? 8.235 -34.874 -28.787 1.00 82.69 81 LEU A C 1
ATOM 645 O O . LEU A 1 81 ? 7.383 -34.936 -29.669 1.00 82.69 81 LEU A O 1
ATOM 649 N N . GLY A 1 82 ? 9.465 -34.403 -29.018 1.00 82.56 82 GLY A N 1
ATOM 650 C CA . GLY A 1 82 ? 9.922 -33.963 -30.341 1.00 82.56 82 GLY A CA 1
ATOM 651 C C . GLY A 1 82 ? 9.836 -35.069 -31.400 1.00 82.56 82 GLY A C 1
ATOM 652 O O . GLY A 1 82 ? 9.303 -34.852 -32.489 1.00 82.56 82 GLY A O 1
ATOM 653 N N . LEU A 1 83 ? 10.276 -36.288 -31.061 1.00 81.75 83 LEU A N 1
ATOM 654 C CA . LEU A 1 83 ? 10.165 -37.460 -31.940 1.00 81.75 83 LEU A CA 1
ATOM 655 C C . LEU A 1 83 ? 8.711 -37.897 -32.191 1.00 81.75 83 LEU A C 1
ATOM 657 O O . LEU A 1 83 ? 8.407 -38.377 -33.282 1.00 81.75 83 LEU A O 1
ATOM 661 N N . ALA A 1 84 ? 7.812 -37.736 -31.216 1.00 80.38 84 ALA A N 1
ATOM 662 C CA . ALA A 1 84 ? 6.390 -38.034 -31.374 1.00 80.38 84 ALA A CA 1
ATOM 663 C C . ALA A 1 84 ? 5.676 -36.981 -32.243 1.00 80.38 84 ALA A C 1
ATOM 665 O O . ALA A 1 84 ? 4.945 -37.346 -33.164 1.00 80.38 84 ALA A O 1
ATOM 666 N N . ALA A 1 85 ? 5.927 -35.692 -31.994 1.00 80.44 85 ALA A N 1
ATOM 667 C CA . ALA A 1 85 ? 5.344 -34.568 -32.728 1.00 80.44 85 ALA A CA 1
ATOM 668 C C . ALA A 1 85 ? 5.834 -34.475 -34.186 1.00 80.44 85 ALA A C 1
ATOM 670 O O . ALA A 1 85 ? 5.086 -34.038 -35.056 1.00 80.44 85 ALA A O 1
ATOM 671 N N . GLY A 1 86 ? 7.058 -34.931 -34.477 1.00 76.81 86 GLY A N 1
ATOM 672 C CA . GLY A 1 86 ? 7.616 -34.981 -35.835 1.00 76.81 86 GLY A CA 1
ATOM 673 C C . GLY A 1 86 ? 7.050 -36.084 -36.745 1.00 76.81 86 GLY A C 1
ATOM 674 O O . GLY A 1 86 ? 7.479 -36.203 -37.894 1.00 76.81 86 GLY A O 1
ATOM 675 N N . ARG A 1 87 ? 6.116 -36.921 -36.268 1.00 78.62 87 ARG A N 1
ATOM 676 C CA . ARG A 1 87 ? 5.504 -37.996 -37.070 1.00 78.62 87 ARG A CA 1
ATOM 677 C C . ARG A 1 87 ? 4.427 -37.438 -38.016 1.00 78.62 87 ARG A C 1
ATOM 679 O O . ARG A 1 87 ? 3.625 -36.613 -37.590 1.00 78.62 87 ARG A O 1
ATOM 686 N N . PRO A 1 88 ? 4.280 -37.963 -39.250 1.00 66.81 88 PRO A N 1
ATOM 687 C CA . PRO A 1 88 ? 3.265 -37.498 -40.210 1.00 66.81 88 PRO A CA 1
ATOM 688 C C . PRO A 1 88 ? 1.805 -37.794 -39.802 1.00 66.81 88 PRO A C 1
ATOM 690 O O . PRO A 1 88 ? 0.885 -37.408 -40.515 1.00 66.81 88 PRO A O 1
ATOM 693 N N . ALA A 1 89 ? 1.592 -38.474 -38.671 1.00 65.81 89 ALA A N 1
ATOM 694 C CA . ALA A 1 89 ? 0.288 -38.734 -38.058 1.00 65.81 89 ALA A CA 1
ATOM 695 C C . ALA A 1 89 ? 0.210 -38.228 -36.596 1.00 65.81 89 ALA A C 1
ATOM 697 O O . ALA A 1 89 ? -0.597 -38.724 -35.813 1.00 65.81 89 ALA A O 1
ATOM 698 N N . ALA A 1 90 ? 1.078 -37.289 -36.199 1.00 69.75 90 ALA A N 1
ATOM 699 C CA . ALA A 1 90 ? 1.061 -36.701 -34.860 1.00 69.75 90 ALA A CA 1
ATOM 700 C C . ALA A 1 90 ? -0.224 -35.894 -34.599 1.00 69.75 90 ALA A C 1
ATOM 702 O O . ALA A 1 90 ? -0.760 -35.248 -35.503 1.00 69.75 90 ALA A O 1
ATOM 703 N N . SER A 1 91 ? -0.703 -35.881 -33.348 1.00 76.12 91 SER A N 1
ATOM 704 C CA . SER A 1 91 ? -1.809 -34.997 -32.969 1.00 76.12 91 SER A CA 1
ATOM 705 C C . SER A 1 91 ? -1.336 -33.531 -33.023 1.00 76.12 91 SER A C 1
ATOM 707 O O . SER A 1 91 ? -0.221 -33.226 -32.583 1.00 76.12 91 SER A O 1
ATOM 709 N N . PRO A 1 92 ? -2.158 -32.577 -33.507 1.00 80.25 92 PRO A N 1
ATOM 710 C CA . PRO A 1 92 ? -1.792 -31.157 -33.486 1.00 80.25 92 PRO A CA 1
ATOM 711 C C . PRO A 1 92 ? -1.615 -30.626 -32.052 1.00 80.25 92 PRO A C 1
ATOM 713 O O . PRO A 1 92 ? -0.971 -29.599 -31.842 1.00 80.25 92 PRO A O 1
ATOM 716 N N . ARG A 1 93 ? -2.141 -31.347 -31.051 1.00 83.62 93 ARG A N 1
ATOM 717 C CA . ARG A 1 93 ? -1.940 -31.056 -29.633 1.00 83.62 93 ARG A CA 1
ATOM 718 C C . ARG A 1 93 ? -0.512 -31.357 -29.177 1.00 83.62 93 ARG A C 1
ATOM 720 O O . ARG A 1 93 ? 0.051 -30.530 -28.472 1.00 83.62 93 ARG A O 1
ATOM 727 N N . LEU A 1 94 ? 0.103 -32.461 -29.613 1.00 83.75 94 LEU A N 1
ATOM 728 C CA . LEU A 1 94 ? 1.507 -32.773 -29.298 1.00 83.75 94 LEU A CA 1
ATOM 729 C C . LEU A 1 94 ? 2.466 -31.710 -29.853 1.00 83.75 94 LEU A C 1
ATOM 731 O O . LEU A 1 94 ? 3.372 -31.278 -29.145 1.00 83.75 94 LEU A O 1
ATOM 735 N N . ALA A 1 95 ? 2.232 -31.237 -31.082 1.00 82.44 95 ALA A N 1
ATOM 736 C CA . ALA A 1 95 ? 3.011 -30.147 -31.675 1.00 82.44 95 ALA A CA 1
ATOM 737 C C . ALA A 1 95 ? 2.851 -28.826 -30.896 1.00 82.44 95 ALA A C 1
ATOM 739 O O . ALA A 1 95 ? 3.837 -28.141 -30.626 1.00 82.44 95 ALA A O 1
ATOM 740 N N . ARG A 1 96 ? 1.623 -28.498 -30.467 1.00 88.31 96 ARG A N 1
ATOM 741 C CA . ARG A 1 96 ? 1.356 -27.334 -29.609 1.00 88.31 96 ARG A CA 1
ATOM 742 C C . ARG A 1 96 ? 2.017 -27.459 -28.230 1.00 88.31 96 ARG A C 1
ATOM 744 O O . ARG A 1 96 ? 2.620 -26.496 -27.771 1.00 88.31 96 ARG A O 1
ATOM 751 N N . LEU A 1 97 ? 1.926 -28.621 -27.580 1.00 86.94 97 LEU A N 1
ATOM 752 C CA . LEU A 1 97 ? 2.556 -28.869 -26.280 1.00 86.94 97 LEU A CA 1
ATOM 753 C C . LEU A 1 97 ? 4.080 -28.731 -26.375 1.00 86.94 97 LEU A C 1
ATOM 755 O O . LEU A 1 97 ? 4.670 -28.062 -25.535 1.00 86.94 97 LEU A O 1
ATOM 759 N N . LEU A 1 98 ? 4.709 -29.276 -27.425 1.00 86.19 98 LEU A N 1
ATOM 760 C CA . LEU A 1 98 ? 6.142 -29.099 -27.683 1.00 86.19 98 LEU A CA 1
ATOM 761 C C . LEU A 1 98 ? 6.530 -27.613 -27.768 1.00 86.19 98 LEU A C 1
ATOM 763 O O . LEU A 1 98 ? 7.486 -27.199 -27.116 1.00 86.19 98 LEU A O 1
ATOM 767 N N . GLN A 1 99 ? 5.763 -26.805 -28.509 1.00 87.25 99 GLN A N 1
ATOM 768 C CA . GLN A 1 99 ? 5.997 -25.362 -28.603 1.00 87.25 99 GLN A CA 1
ATOM 769 C C . GLN A 1 99 ? 5.823 -24.654 -27.248 1.00 87.25 99 GLN A C 1
ATOM 771 O O . GLN A 1 99 ? 6.671 -23.841 -26.881 1.00 87.25 99 GLN A O 1
ATOM 776 N N . GLU A 1 100 ? 4.769 -24.974 -26.486 1.00 88.00 100 GLU A N 1
ATOM 777 C CA . GLU A 1 100 ? 4.553 -24.406 -25.145 1.00 88.00 100 GLU A CA 1
ATOM 778 C C . GLU A 1 100 ? 5.693 -24.784 -24.175 1.00 88.00 100 GLU A C 1
ATOM 780 O O . GLU A 1 100 ? 6.113 -23.939 -23.385 1.00 88.00 100 GLU A O 1
ATOM 785 N N . PHE A 1 101 ? 6.263 -25.994 -24.269 1.00 85.38 101 PHE A N 1
ATOM 786 C CA . PHE A 1 101 ? 7.444 -26.387 -23.486 1.00 85.38 101 PHE A CA 1
ATOM 787 C C . PHE A 1 101 ? 8.723 -25.663 -23.914 1.00 85.38 101 PHE A C 1
ATOM 789 O O . PHE A 1 101 ? 9.450 -25.172 -23.052 1.00 85.38 101 PHE A O 1
ATOM 796 N N . GLU A 1 102 ? 9.019 -25.578 -25.214 1.00 84.31 102 GLU A N 1
ATOM 797 C CA . GLU A 1 102 ? 10.216 -24.878 -25.703 1.00 84.31 102 GLU A CA 1
ATOM 798 C C . GLU A 1 102 ? 10.194 -23.381 -25.368 1.00 84.31 102 GLU A C 1
ATOM 800 O O . GLU A 1 102 ? 11.237 -22.803 -25.066 1.00 84.31 102 GLU A O 1
ATOM 805 N N . GLU A 1 103 ? 9.024 -22.741 -25.410 1.00 85.25 103 GLU A N 1
ATOM 806 C CA . GLU A 1 103 ? 8.868 -21.327 -25.061 1.00 85.25 103 GLU A CA 1
ATOM 807 C C . GLU A 1 103 ? 8.935 -21.084 -23.545 1.00 85.25 103 GLU A C 1
ATOM 809 O O . GLU A 1 103 ? 9.495 -20.077 -23.110 1.00 85.25 103 GLU A O 1
ATOM 814 N N . LEU A 1 104 ? 8.420 -22.011 -22.732 1.00 82.00 104 LEU A N 1
ATOM 815 C CA . LEU A 1 104 ? 8.502 -21.961 -21.270 1.00 82.00 104 LEU A CA 1
ATOM 816 C C . LEU A 1 104 ? 9.926 -22.242 -20.756 1.00 82.00 104 LEU A C 1
ATOM 818 O O . LEU A 1 104 ? 10.367 -21.587 -19.818 1.00 82.00 104 LEU A O 1
ATOM 822 N N . LEU A 1 105 ? 10.671 -23.147 -21.400 1.00 73.81 105 LEU A N 1
ATOM 823 C CA . LEU A 1 105 ? 12.076 -23.445 -21.080 1.00 73.81 105 LEU A CA 1
ATOM 824 C C . LEU A 1 105 ? 13.077 -22.414 -21.640 1.00 73.81 105 LEU A C 1
ATOM 826 O O . LEU A 1 105 ? 14.243 -22.436 -21.252 1.00 73.81 105 LEU A O 1
ATOM 830 N N . ARG A 1 106 ? 12.652 -21.519 -22.545 1.00 76.19 106 ARG A N 1
ATOM 831 C CA . ARG A 1 106 ? 13.487 -20.440 -23.113 1.00 76.19 106 ARG A CA 1
ATOM 832 C C . ARG A 1 106 ? 13.546 -19.163 -22.274 1.00 76.19 106 ARG A C 1
ATOM 834 O O . ARG A 1 106 ? 14.321 -18.272 -22.613 1.00 76.19 106 ARG A O 1
ATOM 841 N N . ARG A 1 107 ? 12.708 -19.026 -21.246 1.00 74.06 107 ARG A N 1
ATOM 842 C CA . ARG A 1 107 ? 12.676 -17.832 -20.391 1.00 74.06 107 ARG A CA 1
ATOM 843 C C . ARG A 1 107 ? 13.791 -17.928 -19.349 1.00 74.06 107 ARG A C 1
ATOM 845 O O . ARG A 1 107 ? 13.958 -18.972 -18.732 1.00 74.06 107 ARG A O 1
ATOM 852 N N . ASP A 1 108 ? 14.500 -16.824 -19.108 1.00 53.72 108 ASP A N 1
ATOM 853 C CA . ASP A 1 108 ? 15.457 -16.711 -17.988 1.00 53.72 108 ASP A CA 1
ATOM 854 C C . ASP A 1 108 ? 14.757 -16.736 -16.607 1.00 53.72 108 ASP A C 1
ATOM 856 O O . ASP A 1 108 ? 15.399 -16.840 -15.560 1.00 53.72 108 ASP A O 1
ATOM 860 N N . GLU A 1 109 ? 13.425 -16.639 -16.592 1.00 64.56 109 GLU A N 1
ATOM 861 C CA . GLU A 1 109 ? 12.577 -16.768 -15.408 1.00 64.56 109 GLU A CA 1
ATOM 862 C C . GLU A 1 109 ? 12.273 -18.244 -15.110 1.00 64.56 109 GLU A C 1
ATOM 864 O O . GLU A 1 109 ? 11.951 -19.022 -16.008 1.00 64.56 109 GLU A O 1
ATOM 869 N N . ARG A 1 110 ? 12.319 -18.640 -13.829 1.00 70.12 110 ARG A N 1
ATOM 870 C CA . ARG A 1 110 ? 11.919 -19.996 -13.415 1.00 70.12 110 ARG A CA 1
ATOM 871 C C . ARG A 1 110 ? 10.429 -20.220 -13.727 1.00 70.12 110 ARG A C 1
ATOM 873 O O . ARG A 1 110 ? 9.625 -19.392 -13.294 1.00 70.12 110 ARG A O 1
ATOM 880 N N . PRO A 1 111 ? 10.040 -21.317 -14.405 1.00 78.88 111 PRO A N 1
ATOM 881 C CA . PRO A 1 111 ? 8.635 -21.590 -14.690 1.00 78.88 111 PRO A CA 1
ATOM 882 C C . PRO A 1 111 ? 7.796 -21.766 -13.422 1.00 78.88 111 PRO A C 1
ATOM 884 O O . PRO A 1 111 ? 8.270 -22.315 -12.426 1.00 78.88 111 PRO A O 1
ATOM 887 N N . ASP A 1 112 ? 6.537 -21.327 -13.467 1.00 84.19 112 ASP A N 1
ATOM 888 C CA . ASP A 1 112 ? 5.628 -21.430 -12.329 1.00 84.19 112 ASP A CA 1
ATOM 889 C C . ASP A 1 112 ? 4.968 -22.816 -12.212 1.00 84.19 112 ASP A C 1
ATOM 891 O O . ASP A 1 112 ? 4.688 -23.502 -13.201 1.00 84.19 112 ASP A O 1
ATOM 895 N N . TYR A 1 113 ? 4.667 -23.196 -10.970 1.00 87.44 113 TYR A N 1
ATOM 896 C CA . TYR A 1 113 ? 4.066 -24.481 -10.612 1.00 87.44 113 TYR A CA 1
ATOM 897 C C . TYR A 1 113 ? 2.752 -24.787 -11.350 1.00 87.44 113 TYR A C 1
ATOM 899 O O . TYR A 1 113 ? 2.498 -25.944 -11.680 1.00 87.44 113 TYR A O 1
ATOM 907 N N . LEU A 1 114 ? 1.895 -23.791 -11.603 1.00 86.75 114 LEU A N 1
ATOM 908 C CA . LEU A 1 114 ? 0.573 -24.023 -12.196 1.00 86.75 114 LEU A CA 1
ATOM 909 C C . LEU A 1 114 ? 0.683 -24.259 -13.707 1.00 86.75 114 LEU A C 1
ATOM 911 O O . LEU A 1 114 ? 0.071 -25.200 -14.217 1.00 86.75 114 LEU A O 1
ATOM 915 N N . SER A 1 115 ? 1.518 -23.485 -14.406 1.00 86.69 115 SER A N 1
ATOM 916 C CA . SER A 1 115 ? 1.845 -23.728 -15.817 1.00 86.69 115 SER A CA 1
ATOM 917 C C . SER A 1 115 ? 2.464 -25.113 -16.022 1.00 86.69 115 SER A C 1
ATOM 919 O O . SER A 1 115 ? 2.030 -25.849 -16.910 1.00 86.69 115 SER A O 1
ATOM 921 N N . LEU A 1 116 ? 3.424 -25.498 -15.171 1.00 87.50 116 LEU A N 1
ATOM 922 C CA . LEU A 1 116 ? 4.055 -26.822 -15.195 1.00 87.50 116 LEU A CA 1
ATOM 923 C C . LEU A 1 116 ? 3.046 -27.950 -14.920 1.00 87.50 116 LEU A C 1
ATOM 925 O O . LEU A 1 116 ? 2.964 -28.899 -15.701 1.00 87.50 116 LEU A O 1
ATOM 929 N N . LYS A 1 117 ? 2.234 -27.827 -13.859 1.00 87.62 117 LYS A N 1
ATOM 930 C CA . LYS A 1 117 ? 1.208 -28.813 -13.477 1.00 87.62 117 LYS A CA 1
ATOM 931 C C . LYS A 1 117 ? 0.156 -29.003 -14.576 1.00 87.62 117 LYS A C 1
ATOM 933 O O . LYS A 1 117 ? -0.182 -30.147 -14.878 1.00 87.62 117 LYS A O 1
ATOM 938 N N . ARG A 1 118 ? -0.328 -27.922 -15.210 1.00 89.44 118 ARG A N 1
ATOM 939 C CA . ARG A 1 118 ? -1.240 -28.012 -16.370 1.00 89.44 118 ARG A CA 1
ATOM 940 C C . ARG A 1 118 ? -0.587 -28.788 -17.507 1.00 89.44 118 ARG A C 1
ATOM 942 O O . ARG A 1 118 ? -1.185 -29.728 -18.022 1.00 89.44 118 ARG A O 1
ATOM 949 N N . LEU A 1 119 ? 0.624 -28.395 -17.900 1.00 86.56 119 LEU A N 1
ATOM 950 C CA . LEU A 1 119 ? 1.307 -28.980 -19.049 1.00 86.56 119 LEU A CA 1
ATOM 951 C C . LEU A 1 119 ? 1.625 -30.468 -18.846 1.00 86.56 119 LEU A C 1
ATOM 953 O O . LEU A 1 119 ? 1.401 -31.254 -19.762 1.00 86.56 119 LEU A O 1
ATOM 957 N N . LEU A 1 120 ? 2.073 -30.875 -17.654 1.00 85.69 120 LEU A N 1
ATOM 958 C CA . LEU A 1 120 ? 2.237 -32.291 -17.299 1.00 85.69 120 LEU A CA 1
ATOM 959 C C . LEU A 1 120 ? 0.898 -33.046 -17.305 1.00 85.69 120 LEU A C 1
ATOM 961 O O . LEU A 1 120 ? 0.834 -34.170 -17.802 1.00 85.69 120 LEU A O 1
ATOM 965 N N . GLY A 1 121 ? -0.182 -32.420 -16.829 1.00 86.25 121 GLY A N 1
ATOM 966 C CA . GLY A 1 121 ? -1.542 -32.955 -16.923 1.00 86.25 121 GLY A CA 1
ATOM 967 C C . GLY A 1 121 ? -1.973 -33.220 -18.368 1.00 86.25 121 GLY A C 1
ATOM 968 O O . GLY A 1 121 ? -2.359 -34.340 -18.704 1.00 86.25 121 GLY A O 1
ATOM 969 N N . GLU A 1 122 ? -1.851 -32.231 -19.253 1.00 85.75 122 GLU A N 1
ATOM 970 C CA . GLU A 1 122 ? -2.178 -32.395 -20.675 1.00 85.75 122 GLU A CA 1
ATOM 971 C C . GLU A 1 122 ? -1.262 -33.406 -21.384 1.00 85.75 122 GLU A C 1
ATOM 973 O O . GLU A 1 122 ? -1.742 -34.190 -22.203 1.00 85.75 122 GLU A O 1
ATOM 978 N N . LEU A 1 123 ? 0.025 -33.454 -21.029 1.00 83.69 123 LEU A N 1
ATOM 979 C CA . LEU A 1 123 ? 0.980 -34.433 -21.551 1.00 83.69 123 LEU A CA 1
ATOM 980 C C . LEU A 1 123 ? 0.630 -35.867 -21.119 1.00 83.69 123 LEU A C 1
ATOM 982 O O . LEU A 1 123 ? 0.728 -36.793 -21.924 1.00 83.69 123 LEU A O 1
ATOM 986 N N . SER A 1 124 ? 0.156 -36.055 -19.881 1.00 80.94 124 SER A N 1
ATOM 987 C CA . SER A 1 124 ? -0.304 -37.359 -19.380 1.00 80.94 124 SER A CA 1
ATOM 988 C C . SER A 1 124 ? -1.540 -37.880 -20.123 1.00 80.94 124 SER A C 1
ATOM 990 O O . SER A 1 124 ? -1.669 -39.090 -20.316 1.00 80.94 124 SER A O 1
ATOM 992 N N . ALA A 1 125 ? -2.405 -36.989 -20.620 1.00 78.56 125 ALA A N 1
ATOM 993 C CA . ALA A 1 125 ? -3.562 -37.362 -21.433 1.00 78.56 125 ALA A CA 1
ATOM 994 C C . ALA A 1 125 ? -3.169 -37.855 -22.841 1.00 78.56 125 ALA A C 1
ATOM 996 O O . ALA A 1 125 ? -3.868 -38.688 -23.412 1.00 78.56 125 ALA A O 1
ATOM 997 N N . GLU A 1 126 ? -2.033 -37.399 -23.384 1.00 76.31 126 GLU A N 1
ATOM 998 C CA . GLU A 1 126 ? -1.472 -37.875 -24.660 1.00 76.31 126 GLU A CA 1
ATOM 999 C C . GLU A 1 126 ? -0.415 -38.996 -24.461 1.00 76.31 126 GLU A C 1
ATOM 1001 O O . GLU A 1 126 ? 0.243 -39.405 -25.419 1.00 76.31 126 GLU A O 1
ATOM 1006 N N . SER A 1 127 ? -0.242 -39.521 -23.238 1.00 68.88 127 SER A N 1
ATOM 1007 C CA . SER A 1 127 ? 0.813 -40.492 -22.872 1.00 68.88 127 SER A CA 1
ATOM 1008 C C . SER A 1 127 ? 0.871 -41.737 -23.765 1.00 68.88 127 SER A C 1
ATOM 1010 O O . SER A 1 127 ? 1.959 -42.177 -24.131 1.00 68.88 127 SER A O 1
ATOM 1012 N N . ALA A 1 128 ? -0.275 -42.255 -24.212 1.00 67.06 128 ALA A N 1
ATOM 1013 C CA . ALA A 1 128 ? -0.343 -43.391 -25.136 1.00 67.06 128 ALA A CA 1
ATOM 1014 C C . ALA A 1 128 ? 0.370 -43.139 -26.486 1.00 67.06 128 ALA A C 1
ATOM 1016 O O . ALA A 1 128 ? 0.845 -44.082 -27.118 1.00 67.06 128 ALA A O 1
ATOM 1017 N N . ALA A 1 129 ? 0.491 -41.880 -26.925 1.00 64.19 129 ALA A N 1
ATOM 1018 C CA . ALA A 1 129 ? 1.240 -41.514 -28.129 1.00 64.19 129 ALA A CA 1
ATOM 1019 C C . ALA A 1 129 ? 2.761 -41.404 -27.887 1.00 64.19 129 ALA A C 1
ATOM 1021 O O . ALA A 1 129 ? 3.539 -41.516 -28.837 1.00 64.19 129 ALA A O 1
ATOM 1022 N N . LEU A 1 130 ? 3.182 -41.210 -26.630 1.00 63.56 130 LEU A N 1
ATOM 1023 C CA . LEU A 1 130 ? 4.585 -41.161 -26.199 1.00 63.56 130 LEU A CA 1
ATOM 1024 C C . LEU A 1 130 ? 5.142 -42.558 -25.890 1.00 63.56 130 LEU A C 1
ATOM 1026 O O . LEU A 1 130 ? 6.289 -42.835 -26.230 1.00 63.56 130 LEU A O 1
ATOM 1030 N N . GLU A 1 131 ? 4.327 -43.448 -25.317 1.00 62.59 131 GLU A N 1
ATOM 1031 C CA . GLU A 1 131 ? 4.662 -44.870 -25.121 1.00 62.59 131 GLU A CA 1
ATOM 1032 C C . GLU A 1 131 ? 4.888 -45.595 -26.461 1.00 62.59 131 GLU A C 1
ATOM 1034 O O . GLU A 1 131 ? 5.716 -46.496 -26.560 1.00 62.59 131 GLU A O 1
ATOM 1039 N N . ALA A 1 132 ? 4.238 -45.145 -27.541 1.00 59.69 132 ALA A N 1
ATOM 1040 C CA . ALA A 1 132 ? 4.443 -45.641 -28.904 1.00 59.69 132 ALA A CA 1
ATOM 1041 C C . ALA A 1 132 ? 5.789 -45.206 -29.547 1.00 59.69 132 ALA A C 1
ATOM 1043 O O . ALA A 1 132 ? 5.885 -45.091 -30.776 1.00 59.69 132 ALA A O 1
ATOM 1044 N N . VAL A 1 133 ? 6.823 -44.913 -28.752 1.00 58.69 133 VAL A N 1
ATOM 1045 C CA . VAL A 1 133 ? 8.166 -44.486 -29.186 1.00 58.69 133 VAL A CA 1
ATOM 1046 C C . VAL A 1 133 ? 9.220 -45.402 -28.553 1.00 58.69 133 VAL A C 1
ATOM 1048 O O . VAL A 1 133 ? 9.717 -45.134 -27.460 1.00 58.69 133 VAL A O 1
ATOM 1051 N N . ASP A 1 134 ? 9.583 -46.478 -29.258 1.00 49.12 134 ASP A N 1
ATOM 1052 C CA . ASP A 1 134 ? 10.543 -47.473 -28.765 1.00 49.12 134 ASP A CA 1
ATOM 1053 C C . ASP A 1 134 ? 11.886 -46.847 -28.329 1.00 49.12 134 ASP A C 1
ATOM 1055 O O . ASP A 1 134 ? 12.498 -46.088 -29.099 1.00 49.12 134 ASP A O 1
ATOM 1059 N N . PRO A 1 135 ? 12.422 -47.211 -27.144 1.00 45.50 135 PRO A N 1
ATOM 1060 C CA . PRO A 1 135 ? 13.660 -46.634 -26.612 1.00 45.50 135 PRO A CA 1
ATOM 1061 C C . PRO A 1 135 ? 14.900 -46.972 -27.456 1.00 45.50 135 PRO A C 1
ATOM 1063 O O . PRO A 1 135 ? 15.904 -46.266 -27.384 1.00 45.50 135 PRO A O 1
ATOM 1066 N N . ALA A 1 136 ? 14.825 -48.004 -28.304 1.00 43.28 136 ALA A N 1
ATOM 1067 C CA . ALA A 1 136 ? 15.879 -48.380 -29.247 1.00 43.28 136 ALA A CA 1
ATOM 1068 C C . ALA A 1 136 ? 16.168 -47.307 -30.321 1.00 43.28 136 ALA A C 1
ATOM 1070 O O . ALA A 1 136 ? 17.220 -47.346 -30.959 1.00 43.28 136 ALA A O 1
ATOM 1071 N N . THR A 1 137 ? 15.266 -46.338 -30.516 1.00 47.81 137 THR A N 1
ATOM 1072 C CA . THR A 1 137 ? 15.389 -45.301 -31.558 1.00 47.81 137 THR A CA 1
ATOM 1073 C C . THR A 1 137 ? 16.423 -44.213 -31.213 1.00 47.81 137 THR A C 1
ATOM 1075 O O . THR A 1 137 ? 16.805 -43.426 -32.077 1.00 47.81 137 THR A O 1
ATOM 1078 N N . ILE A 1 138 ? 16.923 -44.159 -29.971 1.00 44.31 138 ILE A N 1
ATOM 1079 C CA . ILE A 1 138 ? 17.917 -43.163 -29.527 1.00 44.31 138 ILE A CA 1
ATOM 1080 C C . ILE A 1 138 ? 19.337 -43.603 -29.934 1.00 44.31 138 ILE A C 1
ATOM 1082 O O . ILE A 1 138 ? 20.191 -43.907 -29.101 1.00 44.31 138 ILE A O 1
ATOM 1086 N N . SER A 1 139 ? 19.613 -43.654 -31.241 1.00 40.25 139 SER A N 1
ATOM 1087 C CA . SER A 1 139 ? 20.969 -43.881 -31.747 1.00 40.25 139 SER A CA 1
ATOM 1088 C C . SER A 1 139 ? 21.202 -43.270 -33.132 1.00 40.25 139 SER A C 1
ATOM 1090 O O . SER A 1 139 ? 20.415 -43.473 -34.049 1.00 40.25 139 SER A O 1
ATOM 1092 N N . LYS A 1 140 ? 22.353 -42.598 -33.285 1.00 40.31 140 LYS A N 1
ATOM 1093 C CA . LYS A 1 140 ? 22.908 -42.041 -34.537 1.00 40.31 140 LYS A CA 1
ATOM 1094 C C . L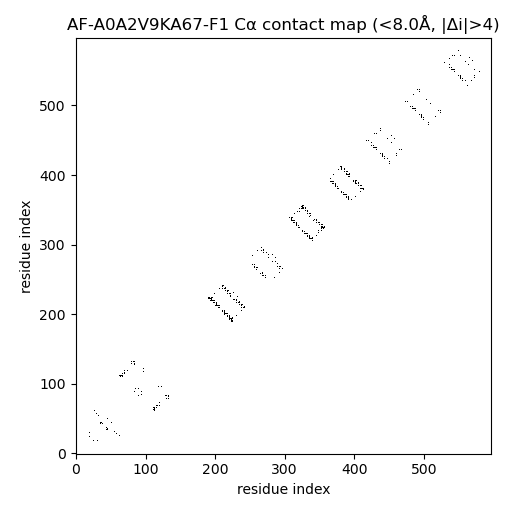YS A 1 140 ? 22.093 -40.915 -35.197 1.00 40.31 140 LYS A C 1
ATOM 1096 O O . LYS A 1 140 ? 21.471 -41.108 -36.236 1.00 40.31 140 LYS A O 1
ATOM 1101 N N . ILE A 1 141 ? 22.275 -39.691 -34.695 1.00 31.47 141 ILE A N 1
ATOM 1102 C CA . ILE A 1 141 ? 22.248 -38.495 -35.553 1.00 31.47 141 ILE A CA 1
ATOM 1103 C C . ILE A 1 141 ? 23.688 -38.263 -36.050 1.00 31.47 141 ILE A C 1
ATOM 1105 O O . ILE A 1 141 ? 24.540 -37.893 -35.240 1.00 31.47 141 ILE A O 1
ATOM 1109 N N . PRO A 1 142 ? 24.014 -38.500 -37.334 1.00 33.72 142 PRO A N 1
ATOM 1110 C CA . PRO A 1 142 ? 25.282 -38.062 -37.905 1.00 33.72 142 PRO A CA 1
ATOM 1111 C C . PRO A 1 142 ? 25.233 -36.555 -38.196 1.00 33.72 142 PRO A C 1
ATOM 1113 O O . PRO A 1 142 ? 24.247 -36.049 -38.730 1.00 33.72 142 PRO A O 1
ATOM 1116 N N . VAL A 1 143 ? 26.310 -35.833 -37.880 1.00 33.94 143 VAL A N 1
ATOM 1117 C CA . VAL A 1 143 ? 26.449 -34.412 -38.235 1.00 33.94 143 VAL A CA 1
ATOM 1118 C C . VAL A 1 143 ? 26.524 -34.282 -39.760 1.00 33.94 143 VAL A C 1
ATOM 1120 O O . VAL A 1 143 ? 27.405 -34.865 -40.390 1.00 33.94 143 VAL A O 1
ATOM 1123 N N . SER A 1 144 ? 25.607 -33.521 -40.361 1.00 29.86 144 SER A N 1
ATOM 1124 C CA . SER A 1 144 ? 25.568 -33.301 -41.810 1.00 29.86 144 SER A CA 1
ATOM 1125 C C . SER A 1 144 ? 26.724 -32.408 -42.264 1.00 29.86 144 SER A C 1
ATOM 1127 O O . SER A 1 144 ? 26.782 -31.233 -41.897 1.00 29.86 144 SER A O 1
ATOM 1129 N N . ALA A 1 145 ? 27.622 -32.952 -43.082 1.00 26.91 145 ALA A N 1
ATOM 1130 C CA . ALA A 1 145 ? 28.792 -32.249 -43.593 1.00 26.91 145 ALA A CA 1
ATOM 1131 C C . ALA A 1 145 ? 28.673 -31.886 -45.087 1.00 26.91 145 ALA A C 1
ATOM 1133 O O . ALA A 1 145 ? 28.039 -32.596 -45.862 1.00 26.91 145 ALA A O 1
ATOM 1134 N N . HIS A 1 146 ? 29.411 -30.833 -45.455 1.00 29.39 146 HIS A N 1
ATOM 1135 C CA . HIS A 1 146 ? 29.781 -30.379 -46.806 1.00 29.39 146 HIS A CA 1
ATOM 1136 C C . HIS A 1 146 ? 28.756 -29.574 -47.640 1.00 29.39 146 HIS A C 1
ATOM 1138 O O . HIS A 1 146 ? 27.705 -30.091 -48.016 1.00 29.39 146 HIS A O 1
ATOM 1144 N N . PRO A 1 147 ? 29.111 -28.339 -48.058 1.00 30.25 147 PRO A N 1
ATOM 1145 C CA . PRO A 1 147 ? 28.577 -27.733 -49.275 1.00 30.25 147 PRO A CA 1
ATOM 1146 C C . PRO A 1 147 ? 29.258 -28.336 -50.518 1.00 30.25 147 PRO A C 1
ATOM 1148 O O . PRO A 1 147 ? 30.410 -28.771 -50.461 1.00 30.25 147 PRO A O 1
ATOM 1151 N N . VAL A 1 148 ? 28.569 -28.329 -51.661 1.00 29.09 148 VAL A N 1
ATOM 1152 C CA . VAL A 1 148 ? 29.099 -28.867 -52.926 1.00 29.09 148 VAL A CA 1
ATOM 1153 C C . VAL A 1 148 ? 29.784 -27.768 -53.739 1.00 29.09 148 VAL A C 1
ATOM 1155 O O . VAL A 1 148 ? 29.117 -26.985 -54.413 1.00 29.09 148 VAL A O 1
ATOM 1158 N N . ASN A 1 149 ? 31.118 -27.774 -53.747 1.00 28.28 149 ASN A N 1
ATOM 1159 C CA . ASN A 1 149 ? 31.887 -27.232 -54.870 1.00 28.28 149 ASN A CA 1
ATOM 1160 C C . ASN A 1 149 ? 31.952 -28.276 -56.002 1.00 28.28 149 ASN A C 1
ATOM 1162 O O . ASN A 1 149 ? 31.832 -29.480 -55.768 1.00 28.28 149 ASN A O 1
ATOM 1166 N N . ARG A 1 150 ? 32.134 -27.816 -57.243 1.00 25.72 150 ARG A N 1
ATOM 1167 C CA . ARG A 1 150 ? 32.277 -28.643 -58.454 1.00 25.72 150 ARG A CA 1
ATOM 1168 C C . ARG A 1 150 ? 33.271 -27.969 -59.409 1.00 25.72 150 ARG A C 1
ATOM 1170 O O . ARG A 1 150 ? 33.492 -26.769 -59.278 1.00 25.72 150 ARG A O 1
ATOM 1177 N N . TRP A 1 151 ? 33.751 -28.743 -60.387 1.00 28.91 151 TRP A N 1
ATOM 1178 C CA . TRP A 1 151 ? 34.640 -28.376 -61.503 1.00 28.91 151 TRP A CA 1
ATOM 1179 C C . TRP A 1 151 ? 36.138 -28.527 -61.215 1.00 28.91 151 TRP A C 1
ATOM 1181 O O . TRP A 1 151 ? 36.894 -27.563 -61.245 1.00 28.91 151 TRP A O 1
ATOM 1191 N N . ASP A 1 152 ? 36.552 -29.784 -61.037 1.00 27.72 152 ASP A N 1
ATOM 1192 C CA . ASP A 1 152 ? 37.899 -30.226 -61.401 1.00 27.72 152 ASP A CA 1
ATOM 1193 C C . ASP A 1 152 ? 37.946 -30.586 -62.899 1.00 27.72 152 ASP A C 1
ATOM 1195 O O . ASP A 1 152 ? 37.164 -31.405 -63.387 1.00 27.72 152 ASP A O 1
ATOM 1199 N N . GLU A 1 153 ? 38.911 -30.008 -63.607 1.00 27.55 153 GLU A N 1
ATOM 1200 C CA . GLU A 1 153 ? 39.619 -30.639 -64.731 1.00 27.55 153 GLU A CA 1
ATOM 1201 C C . GLU A 1 153 ? 40.897 -31.324 -64.164 1.00 27.55 153 GLU A C 1
ATOM 1203 O O . GLU A 1 153 ? 41.255 -31.008 -63.027 1.00 27.55 153 GLU A O 1
ATOM 1208 N N . PRO A 1 154 ? 41.648 -32.211 -64.873 1.00 41.16 154 PRO A N 1
ATOM 1209 C CA . PRO A 1 154 ? 41.746 -32.314 -66.337 1.00 41.16 154 PRO A CA 1
ATOM 1210 C C . PRO A 1 154 ? 41.900 -33.747 -66.918 1.00 41.16 154 PRO A C 1
ATOM 1212 O O . PRO A 1 154 ? 41.900 -34.747 -66.201 1.00 41.16 154 PRO A O 1
ATOM 1215 N N . LYS A 1 155 ? 42.196 -33.777 -68.232 1.00 27.41 155 LYS A N 1
ATOM 1216 C CA . LYS A 1 155 ? 42.960 -34.771 -69.034 1.00 27.41 155 LYS A CA 1
ATOM 1217 C C . LYS A 1 155 ? 42.160 -35.510 -70.111 1.00 27.41 155 LYS A C 1
ATOM 1219 O O . LYS A 1 155 ? 41.294 -36.328 -69.831 1.00 27.41 155 LYS A O 1
ATOM 1224 N N . SER A 1 156 ? 42.624 -35.336 -71.348 1.00 29.19 156 SER A N 1
ATOM 1225 C CA . SER A 1 156 ? 42.515 -36.317 -72.428 1.00 29.19 156 SER A CA 1
ATOM 1226 C C . SER A 1 156 ? 43.867 -36.402 -73.144 1.00 29.19 156 SER A C 1
ATOM 1228 O O . SER A 1 156 ? 44.499 -35.375 -73.395 1.00 29.19 156 SER A O 1
ATOM 1230 N N . ALA A 1 157 ? 44.330 -37.619 -73.429 1.00 28.70 157 ALA A N 1
ATOM 1231 C CA . ALA A 1 157 ? 45.522 -37.913 -74.223 1.00 28.70 157 ALA A CA 1
ATOM 1232 C C . ALA A 1 157 ? 45.363 -39.311 -74.847 1.00 28.70 157 ALA A C 1
ATOM 1234 O O . ALA A 1 157 ? 44.897 -40.227 -74.172 1.00 28.70 157 ALA A O 1
ATOM 1235 N N . GLY A 1 158 ? 45.734 -39.471 -76.121 1.00 28.05 158 GLY A N 1
ATOM 1236 C CA . GLY A 1 158 ? 45.452 -40.681 -76.908 1.00 28.05 158 GLY A CA 1
ATOM 1237 C C . GLY A 1 158 ? 45.125 -40.330 -78.368 1.00 28.05 158 GLY A C 1
ATOM 1238 O O . GLY A 1 158 ? 43.954 -40.182 -78.683 1.00 28.05 158 GLY A O 1
ATOM 1239 N N . SER A 1 159 ? 46.085 -39.970 -79.231 1.00 29.83 159 SER A N 1
ATOM 1240 C CA . SER A 1 159 ? 47.006 -40.881 -79.961 1.00 29.83 159 SER A CA 1
ATOM 1241 C C . SER A 1 159 ? 46.346 -41.426 -81.274 1.00 29.83 159 SER A C 1
ATOM 1243 O O . SER A 1 159 ? 45.213 -41.047 -81.546 1.00 29.83 159 SER A O 1
ATOM 1245 N N . PRO A 1 160 ? 47.063 -42.063 -82.231 1.00 50.75 160 PRO A N 1
ATOM 1246 C CA . PRO A 1 160 ? 47.460 -41.328 -83.445 1.00 50.75 160 PRO A CA 1
ATOM 1247 C C . PRO A 1 160 ? 47.309 -42.151 -84.761 1.00 50.75 160 PRO A C 1
ATOM 1249 O O . PRO A 1 160 ? 46.569 -43.128 -84.810 1.00 50.75 160 PRO A O 1
ATOM 1252 N N . ASN A 1 161 ? 48.154 -41.842 -85.761 1.00 32.66 161 ASN A N 1
ATOM 1253 C CA . ASN A 1 161 ? 48.693 -42.761 -86.791 1.00 32.66 161 ASN A CA 1
ATOM 1254 C C . ASN A 1 161 ? 47.956 -42.883 -88.174 1.00 32.66 161 ASN A C 1
ATOM 1256 O O . ASN A 1 161 ? 46.852 -42.364 -88.307 1.00 32.66 161 ASN A O 1
ATOM 1260 N N . PRO A 1 162 ? 48.641 -43.340 -89.269 1.00 49.41 162 PRO A N 1
ATOM 1261 C CA . PRO A 1 162 ? 48.942 -42.411 -90.390 1.00 49.41 162 PRO A CA 1
ATOM 1262 C C . PRO A 1 162 ? 49.007 -42.997 -91.847 1.00 49.41 162 PRO A C 1
ATOM 1264 O O . PRO A 1 162 ? 48.784 -44.184 -92.055 1.00 49.41 162 PRO A O 1
ATOM 1267 N N . VAL A 1 163 ? 49.459 -42.164 -92.818 1.00 35.59 163 VAL A N 1
ATOM 1268 C CA . VAL A 1 163 ? 50.058 -42.476 -94.166 1.00 35.59 163 VAL A CA 1
ATOM 1269 C C . VAL A 1 163 ? 49.232 -43.305 -95.200 1.00 35.59 163 VAL A C 1
ATOM 1271 O O . VAL A 1 163 ? 48.140 -43.746 -94.861 1.00 35.59 163 VAL A O 1
ATOM 1274 N N . PRO A 1 164 ? 49.699 -43.576 -96.460 1.00 50.03 164 PRO A N 1
ATOM 1275 C CA . PRO A 1 164 ? 50.716 -42.908 -97.322 1.00 50.03 164 PRO A CA 1
ATOM 1276 C C . PRO A 1 164 ? 50.362 -42.714 -98.833 1.00 50.03 164 PRO A C 1
ATOM 1278 O O . PRO A 1 164 ? 49.710 -43.555 -99.440 1.00 50.03 164 PRO A O 1
ATOM 1281 N N . GLY A 1 165 ? 51.059 -41.768 -99.493 1.00 33.88 165 GLY A N 1
ATOM 1282 C CA . GLY A 1 165 ? 51.600 -41.923 -100.871 1.00 33.88 165 GLY A CA 1
ATOM 1283 C C . GLY A 1 165 ? 50.618 -41.891 -102.064 1.00 33.88 165 GLY A C 1
ATOM 1284 O O . GLY A 1 165 ? 49.415 -41.816 -101.872 1.00 33.88 165 GLY A O 1
ATOM 1285 N N . THR A 1 166 ? 51.028 -41.918 -103.346 1.00 35.16 166 THR A N 1
ATOM 1286 C CA . THR A 1 166 ? 52.334 -41.819 -104.076 1.00 35.16 166 THR A CA 1
ATOM 1287 C C . THR A 1 166 ? 52.027 -41.231 -105.488 1.00 35.16 166 THR A C 1
ATOM 1289 O O . THR A 1 166 ? 50.846 -41.111 -105.794 1.00 35.16 166 THR A O 1
ATOM 1292 N N . ARG A 1 167 ? 52.891 -40.858 -106.455 1.00 33.44 167 ARG A N 1
ATOM 1293 C CA . ARG A 1 167 ? 54.352 -40.711 -106.765 1.00 33.44 167 ARG A CA 1
ATOM 1294 C C . ARG A 1 167 ? 54.398 -39.801 -108.040 1.00 33.44 167 ARG A C 1
ATOM 1296 O O . ARG A 1 167 ? 53.336 -39.539 -108.590 1.00 33.44 167 ARG A O 1
ATOM 1303 N N . GLY A 1 168 ? 55.485 -39.294 -108.635 1.00 30.23 168 GLY A N 1
ATOM 1304 C CA . GLY A 1 168 ? 56.953 -39.281 -108.460 1.00 30.23 168 GLY A CA 1
ATOM 1305 C C . GLY A 1 168 ? 57.509 -38.101 -109.319 1.00 30.23 168 GLY A C 1
ATOM 1306 O O . GLY A 1 168 ? 56.726 -37.481 -110.027 1.00 30.23 168 GLY A O 1
ATOM 1307 N N . ALA A 1 169 ? 58.752 -37.604 -109.249 1.00 32.12 169 ALA A N 1
ATOM 1308 C CA . ALA A 1 169 ? 60.093 -38.204 -109.139 1.00 32.12 169 ALA A CA 1
ATOM 1309 C C . ALA A 1 169 ? 60.797 -38.461 -110.501 1.00 32.12 169 ALA A C 1
ATOM 1311 O O . ALA A 1 169 ? 60.588 -39.507 -111.110 1.00 32.12 169 ALA A O 1
ATOM 1312 N N . SER A 1 170 ? 61.683 -37.539 -110.915 1.00 31.70 170 SER A N 1
ATOM 1313 C CA . SER A 1 170 ? 62.828 -37.754 -111.831 1.00 31.70 170 SER A CA 1
ATOM 1314 C C . SER A 1 170 ? 63.836 -36.585 -111.734 1.00 31.70 170 SER A C 1
ATOM 1316 O O . SER A 1 170 ? 63.484 -35.519 -111.230 1.00 31.70 170 SER A O 1
ATOM 1318 N N . GLU A 1 171 ? 65.083 -36.789 -112.173 1.00 30.30 171 GLU A N 1
ATOM 1319 C CA . GLU A 1 171 ? 66.283 -36.018 -111.769 1.00 30.30 171 GLU A CA 1
ATOM 1320 C C . GLU A 1 171 ? 66.924 -35.122 -112.881 1.00 30.30 171 GLU A C 1
ATOM 1322 O O . GLU A 1 171 ? 66.460 -35.157 -114.022 1.00 30.30 171 GLU A O 1
ATOM 1327 N N . PRO A 1 172 ? 67.936 -34.269 -112.558 1.00 58.00 172 PRO A N 1
ATOM 1328 C CA . PRO A 1 172 ? 68.622 -33.322 -113.481 1.00 58.00 172 PRO A CA 1
ATOM 1329 C C . PRO A 1 172 ? 69.734 -34.037 -114.324 1.00 58.00 172 PRO A C 1
ATOM 1331 O O . PRO A 1 172 ? 69.721 -35.268 -114.315 1.00 58.00 172 PRO A O 1
ATOM 1334 N N . PRO A 1 173 ? 70.715 -33.396 -115.039 1.00 47.09 173 PRO A N 1
ATOM 1335 C CA . PRO A 1 173 ? 71.127 -31.973 -115.099 1.00 47.09 173 PRO A CA 1
ATOM 1336 C C . PRO A 1 173 ? 71.474 -31.395 -116.503 1.00 47.09 173 PRO A C 1
ATOM 1338 O O . PRO A 1 173 ? 71.413 -32.086 -117.514 1.00 47.09 173 PRO A O 1
ATOM 1341 N N . GLY A 1 174 ? 71.908 -30.122 -116.572 1.00 29.70 174 GLY A N 1
ATOM 1342 C CA . GLY A 1 174 ? 72.418 -29.524 -117.821 1.00 29.70 174 GLY A CA 1
ATOM 1343 C C . GLY A 1 174 ? 72.935 -28.078 -117.724 1.00 29.70 174 GLY A C 1
ATOM 1344 O O . GLY A 1 174 ? 72.167 -27.138 -117.575 1.00 29.70 174 GLY A O 1
ATOM 1345 N N . VAL A 1 175 ? 74.253 -27.919 -117.854 1.00 34.75 175 VAL A N 1
ATOM 1346 C CA . VAL A 1 175 ? 75.045 -26.671 -117.909 1.00 34.75 175 VAL A CA 1
ATOM 1347 C C . VAL A 1 175 ? 74.574 -25.651 -118.962 1.00 34.75 175 VAL A C 1
ATOM 1349 O O . VAL A 1 175 ? 74.445 -26.016 -120.128 1.00 34.75 175 VAL A O 1
ATOM 1352 N N . SER A 1 176 ? 74.496 -24.359 -118.601 1.00 33.34 176 SER A N 1
ATOM 1353 C CA . SER A 1 176 ? 75.107 -23.217 -119.336 1.00 33.34 176 SER A CA 1
ATOM 1354 C C . SER A 1 176 ? 74.872 -21.882 -118.616 1.00 33.34 176 SER A C 1
ATOM 1356 O O . SER A 1 176 ? 73.838 -21.691 -117.983 1.00 33.34 176 SER A O 1
ATOM 1358 N N . GLY A 1 177 ? 75.830 -20.953 -118.707 1.00 34.94 177 GLY A N 1
ATOM 1359 C CA . GLY A 1 177 ? 75.714 -19.607 -118.135 1.00 34.94 177 GLY A CA 1
ATOM 1360 C C . GLY A 1 177 ? 75.466 -18.535 -119.197 1.00 34.94 177 GLY A C 1
ATOM 1361 O O . GLY A 1 177 ? 76.092 -18.568 -120.253 1.00 34.94 177 GLY A O 1
ATOM 1362 N N . THR A 1 178 ? 74.624 -17.550 -118.872 1.00 32.88 178 THR A N 1
ATOM 1363 C CA . THR A 1 178 ? 74.440 -16.308 -119.644 1.00 32.88 178 THR A CA 1
ATOM 1364 C C . THR A 1 178 ? 74.376 -15.121 -118.682 1.00 32.88 178 THR A C 1
ATOM 1366 O O . THR A 1 178 ? 73.880 -15.238 -117.562 1.00 32.88 178 THR A O 1
ATOM 1369 N N . THR A 1 179 ? 74.903 -13.973 -119.100 1.00 33.78 179 THR A N 1
ATOM 1370 C CA . THR A 1 179 ? 74.991 -12.749 -118.294 1.00 33.78 179 THR A CA 1
ATOM 1371 C C . THR A 1 179 ? 73.654 -12.020 -118.130 1.00 33.78 179 THR A C 1
ATOM 1373 O O . THR A 1 179 ? 72.950 -11.821 -119.114 1.00 33.78 179 THR A O 1
ATOM 1376 N N . VAL A 1 180 ? 73.397 -11.542 -116.904 1.00 38.75 180 VAL A N 1
ATOM 1377 C CA . VAL A 1 180 ? 72.814 -10.228 -116.527 1.00 38.75 180 VAL A CA 1
ATOM 1378 C C . VAL A 1 180 ? 71.797 -9.613 -117.512 1.00 38.75 180 VAL A C 1
ATOM 1380 O O . VAL A 1 180 ? 72.176 -9.134 -118.580 1.00 38.75 180 VAL A O 1
ATOM 1383 N N . PRO A 1 181 ? 70.530 -9.453 -117.086 1.00 37.16 181 PRO A N 1
ATOM 1384 C CA . PRO A 1 181 ? 70.114 -8.105 -116.666 1.00 37.16 181 PRO A CA 1
ATOM 1385 C C . PRO A 1 181 ? 69.705 -8.013 -115.192 1.00 37.16 181 PRO A C 1
ATOM 1387 O O . PRO A 1 181 ? 69.065 -8.911 -114.649 1.00 37.16 181 PRO A O 1
ATOM 1390 N N . VAL A 1 182 ? 69.983 -6.866 -114.567 1.00 47.56 182 VAL A N 1
ATOM 1391 C CA . VAL A 1 182 ? 69.275 -6.448 -113.348 1.00 47.56 182 VAL A CA 1
ATOM 1392 C C . VAL A 1 182 ? 67.837 -6.123 -113.747 1.00 47.56 182 VAL A C 1
ATOM 1394 O O . VAL A 1 182 ? 67.603 -5.143 -114.455 1.00 47.56 182 VAL A O 1
ATOM 1397 N N . HIS A 1 183 ? 66.871 -6.933 -113.308 1.00 38.09 183 HIS A N 1
ATOM 1398 C CA . HIS A 1 183 ? 65.461 -6.623 -113.524 1.00 38.09 183 HIS A CA 1
ATOM 1399 C C . HIS A 1 183 ? 65.053 -5.486 -112.582 1.00 38.09 183 HIS A C 1
ATOM 1401 O O . HIS A 1 183 ? 64.678 -5.709 -111.432 1.00 38.09 183 HIS A O 1
ATOM 1407 N N . VAL A 1 184 ? 65.133 -4.252 -113.080 1.00 43.91 184 VAL A N 1
ATOM 1408 C CA . VAL A 1 184 ? 64.535 -3.083 -112.424 1.00 43.91 184 VAL A CA 1
ATOM 1409 C C . VAL A 1 184 ? 63.048 -3.396 -112.183 1.00 43.91 184 VAL A C 1
ATOM 1411 O O . VAL A 1 184 ? 62.397 -3.899 -113.107 1.00 43.91 184 VAL A O 1
ATOM 1414 N N . PRO A 1 185 ? 62.493 -3.182 -110.976 1.00 41.97 185 PRO A N 1
ATOM 1415 C CA . PRO A 1 185 ? 61.064 -3.375 -110.755 1.00 41.97 185 PRO A CA 1
ATOM 1416 C C . PRO A 1 185 ? 60.259 -2.428 -111.663 1.00 41.97 185 PRO A C 1
ATOM 1418 O O . PRO A 1 185 ? 60.761 -1.357 -112.020 1.00 41.97 185 PRO A O 1
ATOM 1421 N N . PRO A 1 186 ? 59.022 -2.788 -112.054 1.00 49.41 186 PRO A N 1
ATOM 1422 C CA . PRO A 1 186 ? 58.171 -1.882 -112.819 1.00 49.41 186 PRO A CA 1
ATOM 1423 C C . PRO A 1 186 ? 57.994 -0.550 -112.068 1.00 49.41 186 PRO A C 1
ATOM 1425 O O . PRO A 1 186 ? 58.031 -0.540 -110.832 1.00 49.41 186 PRO A O 1
ATOM 1428 N N . PRO A 1 187 ? 57.809 0.577 -112.782 1.00 56.47 187 PRO A N 1
ATOM 1429 C CA . PRO A 1 187 ? 57.600 1.869 -112.141 1.00 56.47 187 PRO A CA 1
ATOM 1430 C C . PRO A 1 187 ? 56.394 1.785 -111.204 1.00 56.47 187 PRO A C 1
ATOM 1432 O O . PRO A 1 187 ? 55.319 1.339 -111.609 1.00 56.47 187 PRO A O 1
ATOM 1435 N N . LEU A 1 188 ? 56.601 2.197 -109.950 1.00 57.16 188 LEU A N 1
ATOM 1436 C CA . LEU A 1 188 ? 55.575 2.181 -108.910 1.00 57.16 188 LEU A CA 1
ATOM 1437 C C . LEU A 1 188 ? 54.329 2.923 -109.405 1.00 57.16 188 LEU A C 1
ATOM 1439 O O . LEU A 1 188 ? 54.435 4.040 -109.921 1.00 57.16 188 LEU A O 1
ATOM 1443 N N . THR A 1 189 ? 53.149 2.327 -109.232 1.00 68.75 189 THR A N 1
ATOM 1444 C CA . THR A 1 189 ? 51.891 3.028 -109.524 1.00 68.75 189 THR A CA 1
ATOM 1445 C C . THR A 1 189 ? 51.753 4.262 -108.618 1.00 68.75 189 THR A C 1
ATOM 1447 O O . THR A 1 189 ? 52.359 4.298 -107.542 1.00 68.75 189 THR A O 1
ATOM 1450 N N . PRO A 1 190 ? 50.942 5.275 -108.984 1.00 72.25 190 PRO A N 1
ATOM 1451 C CA . PRO A 1 190 ? 50.688 6.420 -108.107 1.00 72.25 190 PRO A CA 1
ATOM 1452 C C . PRO A 1 190 ? 50.233 6.001 -106.699 1.00 72.25 190 PRO A C 1
ATOM 1454 O O . PRO A 1 190 ? 50.693 6.568 -105.709 1.00 72.25 190 PRO A O 1
ATOM 1457 N N . ASP A 1 191 ? 49.424 4.942 -106.607 1.00 71.69 191 ASP A N 1
ATOM 1458 C CA . ASP A 1 191 ? 48.979 4.346 -105.343 1.00 71.69 191 ASP A CA 1
ATOM 1459 C C . ASP A 1 191 ? 50.124 3.689 -104.557 1.00 71.69 191 ASP A C 1
ATOM 1461 O O . ASP A 1 191 ? 50.173 3.810 -103.337 1.00 71.69 191 ASP A O 1
ATOM 1465 N N . GLN A 1 192 ? 51.087 3.047 -105.228 1.00 74.31 192 GLN A N 1
ATOM 1466 C CA . GLN A 1 192 ? 52.269 2.465 -104.580 1.00 74.31 192 GLN A CA 1
ATOM 1467 C C . GLN A 1 192 ? 53.269 3.529 -104.111 1.00 74.31 192 GLN A C 1
ATOM 1469 O O . GLN A 1 192 ? 53.839 3.393 -103.028 1.00 74.31 192 GLN A O 1
ATOM 1474 N N . VAL A 1 193 ? 53.465 4.611 -104.875 1.00 77.56 193 VAL A N 1
ATOM 1475 C CA . VAL A 1 193 ? 54.256 5.767 -104.417 1.00 77.56 193 VAL A CA 1
ATOM 1476 C C . VAL A 1 193 ? 53.594 6.370 -103.178 1.00 77.56 193 VAL A C 1
ATOM 1478 O O . VAL A 1 193 ? 54.232 6.483 -102.131 1.00 77.56 193 VAL A O 1
ATOM 1481 N N . ARG A 1 194 ? 52.288 6.657 -103.251 1.00 82.69 194 ARG A N 1
ATOM 1482 C CA . ARG A 1 194 ? 51.532 7.235 -102.135 1.00 82.69 194 ARG A CA 1
ATOM 1483 C C . ARG A 1 194 ? 51.458 6.304 -100.923 1.00 82.69 194 ARG A C 1
ATOM 1485 O O . ARG A 1 194 ? 51.540 6.763 -99.787 1.00 82.69 194 ARG A O 1
ATOM 1492 N N . GLY A 1 195 ? 51.355 4.999 -101.146 1.00 81.25 195 GLY A N 1
ATOM 1493 C CA . GLY A 1 195 ? 51.408 3.980 -100.104 1.00 81.25 195 GLY A CA 1
ATOM 1494 C C . GLY A 1 195 ? 52.751 3.957 -99.372 1.00 81.25 195 GLY A C 1
ATOM 1495 O O . GLY A 1 195 ? 52.768 3.841 -98.148 1.00 81.25 195 GLY A O 1
ATOM 1496 N N . ARG A 1 196 ? 53.872 4.139 -100.085 1.00 82.25 196 ARG A N 1
ATOM 1497 C CA . ARG A 1 196 ? 55.217 4.218 -99.484 1.00 82.25 196 ARG A CA 1
ATOM 1498 C C . ARG A 1 196 ? 55.473 5.537 -98.752 1.00 82.25 196 ARG A C 1
ATOM 1500 O O . ARG A 1 196 ? 56.091 5.519 -97.690 1.00 82.25 196 ARG A O 1
ATOM 1507 N N . GLU A 1 197 ? 54.933 6.656 -99.235 1.00 84.38 197 GLU A N 1
ATOM 1508 C CA . GLU A 1 197 ? 54.885 7.908 -98.460 1.00 84.38 197 GLU A CA 1
ATOM 1509 C C . GLU A 1 197 ? 54.111 7.718 -97.145 1.00 84.38 197 GLU A C 1
ATOM 1511 O O . GLU A 1 197 ? 54.568 8.135 -96.079 1.00 84.38 197 GLU A O 1
ATOM 1516 N N . LEU A 1 198 ? 52.956 7.044 -97.202 1.00 86.62 198 LEU A N 1
ATOM 1517 C CA . LEU A 1 198 ? 52.130 6.759 -96.028 1.00 86.62 198 LEU A CA 1
ATOM 1518 C C . LEU A 1 198 ? 52.827 5.803 -95.048 1.00 86.62 198 LEU A C 1
ATOM 1520 O O . LEU A 1 198 ? 52.814 6.084 -93.849 1.00 86.62 198 LEU A O 1
ATOM 1524 N N . LEU A 1 199 ? 53.508 4.757 -95.537 1.00 85.56 199 LEU A N 1
ATOM 1525 C CA . LEU A 1 199 ? 54.382 3.879 -94.742 1.00 85.56 199 LEU A CA 1
ATOM 1526 C C . LEU A 1 199 ? 55.438 4.694 -93.978 1.00 85.56 199 LEU A C 1
ATOM 1528 O O . LEU A 1 199 ? 55.508 4.598 -92.753 1.00 85.56 199 LEU A O 1
ATOM 1532 N N . GLY A 1 200 ? 56.210 5.530 -94.681 1.00 85.00 200 GLY A N 1
ATOM 1533 C CA . GLY A 1 200 ? 57.251 6.366 -94.078 1.00 85.00 200 GLY A CA 1
ATOM 1534 C C . GLY A 1 200 ? 56.693 7.362 -93.057 1.00 85.00 200 GLY A C 1
ATOM 1535 O O . GLY A 1 200 ? 57.218 7.474 -91.951 1.00 85.00 200 GLY A O 1
ATOM 1536 N N . SER A 1 201 ? 55.575 8.026 -93.372 1.00 87.38 201 SER A N 1
ATOM 1537 C CA . SER A 1 201 ? 54.903 8.934 -92.428 1.00 87.38 201 SER A CA 1
ATOM 1538 C C . SER A 1 201 ? 54.390 8.207 -91.178 1.00 87.38 201 SER A C 1
ATOM 1540 O O . SER A 1 201 ? 54.525 8.716 -90.068 1.00 87.38 201 SER A O 1
ATOM 1542 N N . GLY A 1 202 ? 53.875 6.982 -91.333 1.00 87.31 202 GLY A N 1
ATOM 1543 C CA . GLY A 1 202 ? 53.453 6.129 -90.227 1.00 87.31 202 GLY A CA 1
ATOM 1544 C C . GLY A 1 202 ? 54.623 5.709 -89.339 1.00 87.31 202 GLY A C 1
ATOM 1545 O O . GLY A 1 202 ? 54.514 5.782 -88.119 1.00 87.31 202 GLY A O 1
ATOM 1546 N N . GLN A 1 203 ? 55.767 5.349 -89.929 1.00 86.19 203 GLN A N 1
ATOM 1547 C CA . GLN A 1 203 ? 56.998 5.041 -89.193 1.00 86.19 203 GLN A CA 1
ATOM 1548 C C . GLN A 1 203 ? 57.531 6.256 -88.409 1.00 86.19 203 GLN A C 1
ATOM 1550 O O . GLN A 1 203 ? 57.956 6.095 -87.266 1.00 86.19 203 GLN A O 1
ATOM 1555 N N . VAL A 1 204 ? 57.448 7.474 -88.959 1.00 88.56 204 VAL A N 1
ATOM 1556 C CA . VAL A 1 204 ? 57.782 8.710 -88.220 1.00 88.56 204 VAL A CA 1
ATOM 1557 C C . VAL A 1 204 ? 56.800 8.945 -87.064 1.00 88.56 204 VAL A C 1
ATOM 1559 O O . VAL A 1 204 ? 57.222 9.139 -85.929 1.00 88.56 204 VAL A O 1
ATOM 1562 N N . LEU A 1 205 ? 55.490 8.819 -87.285 1.00 88.88 205 LEU A N 1
ATOM 1563 C CA . LEU A 1 205 ? 54.495 8.945 -86.207 1.00 88.88 205 LEU A CA 1
ATOM 1564 C C . LEU A 1 205 ? 54.671 7.869 -85.108 1.00 88.88 205 LEU A C 1
ATOM 1566 O O . LEU A 1 205 ? 54.419 8.137 -83.930 1.00 88.88 205 LEU A O 1
ATOM 1570 N N . MET A 1 206 ? 55.171 6.671 -85.451 1.00 86.00 206 MET A N 1
ATOM 1571 C CA . MET A 1 206 ? 55.577 5.654 -84.469 1.00 86.00 206 MET A CA 1
ATOM 1572 C C . MET A 1 206 ? 56.770 6.104 -83.612 1.00 86.00 206 MET A C 1
ATOM 1574 O O . MET A 1 206 ? 56.795 5.772 -82.423 1.00 86.00 206 MET A O 1
ATOM 1578 N N . THR A 1 207 ? 57.759 6.818 -84.165 1.00 85.44 207 THR A N 1
ATOM 1579 C CA . THR A 1 207 ? 58.904 7.332 -83.388 1.00 85.44 207 THR A CA 1
ATOM 1580 C C . THR A 1 207 ? 58.534 8.565 -82.562 1.00 85.44 207 THR A C 1
ATOM 1582 O O . THR A 1 207 ? 58.991 8.668 -81.426 1.00 85.44 207 THR A O 1
ATOM 1585 N N . GLU A 1 208 ? 57.627 9.416 -83.054 1.00 87.44 208 GLU A N 1
ATOM 1586 C CA . GLU A 1 208 ? 57.013 10.528 -82.302 1.00 87.44 208 GLU A CA 1
ATOM 1587 C C . GLU A 1 208 ? 56.096 10.062 -81.151 1.00 87.44 208 GLU A C 1
ATOM 1589 O O . GLU A 1 208 ? 55.751 10.848 -80.270 1.00 87.44 208 GLU A O 1
ATOM 1594 N N . GLY A 1 209 ? 55.676 8.791 -81.141 1.00 82.75 209 GLY A N 1
ATOM 1595 C CA . GLY A 1 209 ? 54.765 8.243 -80.129 1.00 82.75 209 GLY A CA 1
ATOM 1596 C C . GLY A 1 209 ? 53.284 8.572 -80.360 1.00 82.75 209 GLY A C 1
ATOM 1597 O O . GLY A 1 209 ? 52.456 8.303 -79.488 1.00 82.75 209 GLY A O 1
ATOM 1598 N N . ARG A 1 210 ? 52.928 9.094 -81.540 1.00 89.75 210 ARG A N 1
ATOM 1599 C CA . ARG A 1 210 ? 51.550 9.359 -81.993 1.00 89.75 210 ARG A CA 1
ATOM 1600 C C . ARG A 1 210 ? 50.962 8.091 -82.610 1.00 89.75 210 ARG A C 1
ATOM 1602 O O . ARG A 1 210 ? 50.645 8.022 -83.796 1.00 89.75 210 ARG A O 1
ATOM 1609 N N . LEU A 1 211 ? 50.912 7.040 -81.793 1.00 88.69 211 LEU A N 1
ATOM 1610 C CA . LEU A 1 211 ? 50.685 5.660 -82.229 1.00 88.69 211 LEU A CA 1
ATOM 1611 C C . LEU A 1 211 ? 49.315 5.463 -82.883 1.00 88.69 211 LEU A C 1
ATOM 1613 O O . LEU A 1 211 ? 49.174 4.658 -83.798 1.00 88.69 211 LEU A O 1
ATOM 1617 N N . GLU A 1 212 ? 48.312 6.193 -82.409 1.00 88.56 212 GLU A N 1
ATOM 1618 C CA . GLU A 1 212 ? 46.941 6.126 -82.894 1.00 88.56 212 GLU A CA 1
ATOM 1619 C C . GLU A 1 212 ? 46.844 6.690 -84.328 1.00 88.56 212 GLU A C 1
ATOM 1621 O O . GLU A 1 212 ? 46.311 6.026 -85.216 1.00 88.56 212 GLU A O 1
ATOM 1626 N N . GLU A 1 213 ? 47.475 7.840 -84.592 1.00 88.12 213 GLU A N 1
ATOM 1627 C CA . GLU A 1 213 ? 47.590 8.437 -85.934 1.00 88.12 213 GLU A CA 1
ATOM 1628 C C . GLU A 1 213 ? 48.488 7.599 -86.862 1.00 88.12 213 GLU A C 1
ATOM 1630 O O . GLU A 1 213 ? 48.168 7.394 -88.036 1.00 88.12 213 GLU A O 1
ATOM 1635 N N . ALA A 1 214 ? 49.586 7.044 -86.330 1.00 88.88 214 ALA A N 1
ATOM 1636 C CA . ALA A 1 214 ? 50.437 6.102 -87.054 1.00 88.88 214 ALA A CA 1
ATOM 1637 C C . ALA A 1 214 ? 49.643 4.870 -87.515 1.00 88.88 214 ALA A C 1
ATOM 1639 O O . ALA A 1 214 ? 49.764 4.442 -88.663 1.00 88.88 214 ALA A O 1
ATOM 1640 N N . LEU A 1 215 ? 48.786 4.321 -86.647 1.00 90.38 215 LEU A N 1
ATOM 1641 C CA . LEU A 1 215 ? 47.935 3.178 -86.968 1.00 90.38 215 LEU A CA 1
ATOM 1642 C C . LEU A 1 215 ? 46.951 3.506 -88.100 1.00 90.38 215 LEU A C 1
ATOM 1644 O O . LEU A 1 215 ? 46.676 2.633 -88.921 1.00 90.38 215 LEU A O 1
ATOM 1648 N N . GLU A 1 216 ? 46.440 4.736 -88.179 1.00 89.94 216 GLU A N 1
ATOM 1649 C CA . GLU A 1 216 ? 45.605 5.185 -89.298 1.00 89.94 216 GLU A CA 1
ATOM 1650 C C . GLU A 1 216 ? 46.398 5.315 -90.602 1.00 89.94 216 GLU A C 1
ATOM 1652 O O . GLU A 1 216 ? 46.012 4.696 -91.595 1.00 89.94 216 GLU A O 1
ATOM 1657 N N . LYS A 1 217 ? 47.543 6.015 -90.610 1.00 89.19 217 LYS A N 1
ATOM 1658 C CA . LYS A 1 217 ? 48.374 6.154 -91.824 1.00 89.19 217 LYS A CA 1
ATOM 1659 C C . LYS A 1 217 ? 48.889 4.803 -92.341 1.00 89.19 217 LYS A C 1
ATOM 1661 O O . LYS A 1 217 ? 48.877 4.559 -93.545 1.00 89.19 217 LYS A O 1
ATOM 1666 N N . LEU A 1 218 ? 49.245 3.876 -91.450 1.00 87.75 218 LEU A N 1
ATOM 1667 C CA . LEU A 1 218 ? 49.647 2.515 -91.823 1.00 87.75 218 LEU A CA 1
ATOM 1668 C C . LEU A 1 218 ? 48.456 1.649 -92.292 1.00 87.75 218 LEU A C 1
ATOM 1670 O O . LEU A 1 218 ? 48.624 0.789 -93.156 1.00 87.75 218 LEU A O 1
ATOM 1674 N N . ARG A 1 219 ? 47.233 1.874 -91.784 1.00 89.00 219 ARG A N 1
ATOM 1675 C CA . ARG A 1 219 ? 46.005 1.249 -92.326 1.00 89.00 219 ARG A CA 1
ATOM 1676 C C . ARG A 1 219 ? 45.653 1.784 -93.717 1.00 89.00 219 ARG A C 1
ATOM 1678 O O . ARG A 1 219 ? 45.147 1.022 -94.536 1.00 89.00 219 ARG A O 1
ATOM 1685 N N . GLU A 1 220 ? 45.904 3.064 -93.987 1.00 88.50 220 GLU A N 1
ATOM 1686 C CA . GLU A 1 220 ? 45.767 3.653 -95.324 1.00 88.50 220 GLU A CA 1
ATOM 1687 C C . GLU A 1 220 ? 46.807 3.071 -96.290 1.00 88.50 220 GLU A C 1
ATOM 1689 O O . GLU A 1 220 ? 46.426 2.592 -97.356 1.00 88.50 220 GLU A O 1
ATOM 1694 N N . ALA A 1 221 ? 48.083 2.997 -95.890 1.00 85.31 221 ALA A N 1
ATOM 1695 C CA . ALA A 1 221 ? 49.137 2.348 -96.674 1.00 85.31 221 ALA A CA 1
ATOM 1696 C C . ALA A 1 221 ? 48.779 0.892 -97.039 1.00 85.31 221 ALA A C 1
ATOM 1698 O O . ALA A 1 221 ? 48.929 0.490 -98.192 1.00 85.31 221 ALA A O 1
ATOM 1699 N N . LEU A 1 222 ? 48.218 0.121 -96.095 1.00 87.06 222 LEU A N 1
ATOM 1700 C CA . LEU A 1 222 ? 47.829 -1.283 -96.307 1.00 87.06 222 LEU A CA 1
ATOM 1701 C C . LEU A 1 222 ? 46.741 -1.455 -97.379 1.00 87.06 222 LEU A C 1
ATOM 1703 O O . LEU A 1 222 ? 46.696 -2.488 -98.043 1.00 87.06 222 LEU A O 1
ATOM 1707 N N . ARG A 1 223 ? 45.881 -0.446 -97.575 1.00 86.31 223 ARG A N 1
ATOM 1708 C CA . ARG A 1 223 ? 44.853 -0.447 -98.632 1.00 86.31 223 ARG A CA 1
ATOM 1709 C C . ARG A 1 223 ? 45.424 -0.181 -100.029 1.00 86.31 223 ARG A C 1
ATOM 1711 O O . ARG A 1 223 ? 44.765 -0.540 -100.997 1.00 86.31 223 ARG A O 1
ATOM 1718 N N . LEU A 1 224 ? 46.601 0.443 -100.129 1.00 84.62 224 LEU A N 1
ATOM 1719 C CA . LEU A 1 224 ? 47.234 0.832 -101.398 1.00 84.62 224 LEU A CA 1
ATOM 1720 C C . LEU A 1 224 ? 48.377 -0.110 -101.815 1.00 84.62 224 LEU A C 1
ATOM 1722 O O . LEU A 1 224 ? 48.561 -0.358 -103.003 1.00 84.62 224 LEU A O 1
ATOM 1726 N N . LEU A 1 225 ? 49.132 -0.644 -100.849 1.00 81.62 225 LEU A N 1
ATOM 1727 C CA . LEU A 1 225 ? 50.265 -1.552 -101.083 1.00 81.62 225 LEU A CA 1
ATOM 1728 C C . LEU A 1 225 ? 49.888 -3.037 -100.990 1.00 81.62 225 LEU A C 1
ATOM 1730 O O . LEU A 1 225 ? 50.552 -3.881 -101.588 1.00 81.62 225 LEU A O 1
ATOM 1734 N N . GLY A 1 226 ? 48.839 -3.370 -100.234 1.00 76.88 226 GLY A N 1
ATOM 1735 C CA . GLY A 1 226 ? 48.611 -4.741 -99.783 1.00 76.88 226 GLY A CA 1
ATOM 1736 C C . GLY A 1 226 ? 49.581 -5.158 -98.662 1.00 76.88 226 GLY A C 1
ATOM 1737 O O . GLY A 1 226 ? 50.277 -4.317 -98.088 1.00 76.88 226 GLY A O 1
ATOM 1738 N N . PRO A 1 227 ? 49.602 -6.449 -98.283 1.00 81.00 227 PRO A N 1
ATOM 1739 C CA . PRO A 1 227 ? 50.353 -6.941 -97.128 1.00 81.00 227 PRO A CA 1
ATOM 1740 C C . PRO A 1 227 ? 51.853 -7.143 -97.428 1.00 81.00 227 PRO A C 1
ATOM 1742 O O . PRO A 1 227 ? 52.336 -8.272 -97.477 1.00 81.00 227 PRO A O 1
ATOM 1745 N N . GLU A 1 228 ? 52.601 -6.049 -97.608 1.00 83.50 228 GLU A N 1
ATOM 1746 C CA . GLU A 1 228 ? 54.075 -6.067 -97.614 1.00 83.50 228 GLU A CA 1
ATOM 1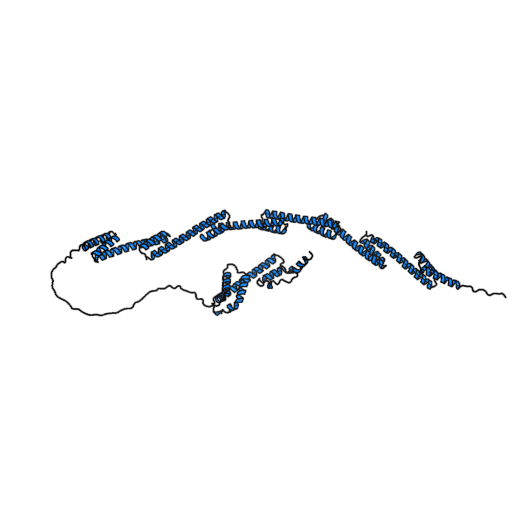747 C C . GLU A 1 228 ? 54.631 -6.385 -96.204 1.00 83.50 228 GLU A C 1
ATOM 1749 O O . GLU A 1 228 ? 54.079 -5.940 -95.194 1.00 83.50 228 GLU A O 1
ATOM 1754 N N . GLU A 1 229 ? 55.743 -7.127 -96.114 1.00 81.69 229 GLU A N 1
ATOM 1755 C CA . GLU A 1 229 ? 56.314 -7.598 -94.837 1.00 81.69 229 GLU A CA 1
ATOM 1756 C C . GLU A 1 229 ? 56.685 -6.446 -93.885 1.00 81.69 229 GLU A C 1
ATOM 1758 O O . GLU A 1 229 ? 56.305 -6.460 -92.712 1.00 81.69 229 GLU A O 1
ATOM 1763 N N . GLU A 1 230 ? 57.355 -5.406 -94.389 1.00 81.94 230 GLU A N 1
ATOM 1764 C CA . GLU A 1 230 ? 57.719 -4.211 -93.611 1.00 81.94 230 GLU A CA 1
ATOM 1765 C C . GLU A 1 230 ? 56.488 -3.504 -93.021 1.00 81.94 230 GLU A C 1
ATOM 1767 O O . GLU A 1 230 ? 56.499 -3.068 -91.868 1.00 81.94 230 GLU A O 1
ATOM 1772 N N . LEU A 1 231 ? 55.399 -3.437 -93.791 1.00 84.56 231 LEU A N 1
ATOM 1773 C CA . LEU A 1 231 ? 54.152 -2.787 -93.403 1.00 84.56 231 LEU A CA 1
ATOM 1774 C C . LEU A 1 231 ? 53.362 -3.618 -92.382 1.00 84.56 231 LEU A C 1
ATOM 1776 O O . LEU A 1 231 ? 52.829 -3.066 -91.417 1.00 84.56 231 LEU A O 1
ATOM 1780 N N . VAL A 1 232 ? 53.324 -4.943 -92.544 1.00 85.69 232 VAL A N 1
ATOM 1781 C CA . VAL A 1 232 ? 52.736 -5.866 -91.559 1.00 85.69 232 VAL A CA 1
ATOM 1782 C C . VAL A 1 232 ? 53.519 -5.819 -90.242 1.00 85.69 232 VAL A C 1
ATOM 1784 O O . VAL A 1 232 ? 52.906 -5.761 -89.170 1.00 85.69 232 VAL A O 1
ATOM 1787 N N . ASN A 1 233 ? 54.850 -5.751 -90.303 1.00 85.75 233 ASN A N 1
ATOM 1788 C CA . ASN A 1 233 ? 55.709 -5.584 -89.131 1.00 85.75 233 ASN A CA 1
ATOM 1789 C C . ASN A 1 233 ? 55.475 -4.228 -88.439 1.00 85.75 233 ASN A C 1
ATOM 1791 O O . ASN A 1 233 ? 55.224 -4.202 -87.232 1.00 85.75 233 ASN A O 1
ATOM 1795 N N . ALA A 1 234 ? 55.446 -3.114 -89.181 1.00 84.25 234 ALA A N 1
ATOM 1796 C CA . ALA A 1 234 ? 55.162 -1.782 -88.636 1.00 84.25 234 ALA A CA 1
ATOM 1797 C C . ALA A 1 234 ? 53.767 -1.698 -87.982 1.00 84.25 234 ALA A C 1
ATOM 1799 O O . ALA A 1 234 ? 53.625 -1.217 -86.853 1.00 84.25 234 ALA A O 1
ATOM 1800 N N . LEU A 1 235 ? 52.730 -2.236 -88.636 1.00 86.31 235 LEU A N 1
ATOM 1801 C CA . LEU A 1 235 ? 51.376 -2.331 -88.077 1.00 86.31 235 LEU A CA 1
ATOM 1802 C C . LEU A 1 235 ? 51.331 -3.167 -86.795 1.00 86.31 235 LEU A C 1
ATOM 1804 O O . LEU A 1 235 ? 50.634 -2.798 -85.848 1.00 86.31 235 LEU A O 1
ATOM 1808 N N . THR A 1 236 ? 52.062 -4.280 -86.754 1.00 87.62 236 THR A N 1
ATOM 1809 C CA . THR A 1 236 ? 52.119 -5.168 -85.586 1.00 87.62 236 THR A CA 1
ATOM 1810 C C . THR A 1 236 ? 52.804 -4.476 -84.408 1.00 87.62 236 THR A C 1
ATOM 1812 O O . THR A 1 236 ? 52.233 -4.434 -83.319 1.00 87.62 236 THR A O 1
ATOM 1815 N N . GLN A 1 237 ? 53.951 -3.832 -84.638 1.00 88.06 237 GLN A N 1
ATOM 1816 C CA . GLN A 1 237 ? 54.665 -3.050 -83.622 1.00 88.06 237 GLN A CA 1
ATOM 1817 C C . GLN A 1 237 ? 53.844 -1.850 -83.119 1.00 88.06 237 GLN A C 1
ATOM 1819 O O . GLN A 1 237 ? 53.833 -1.571 -81.921 1.00 88.06 237 GLN A O 1
ATOM 1824 N N . THR A 1 238 ? 53.105 -1.163 -84.000 1.00 89.56 238 THR A N 1
ATOM 1825 C CA . THR A 1 238 ? 52.220 -0.050 -83.605 1.00 89.56 238 THR A CA 1
ATOM 1826 C C . THR A 1 238 ? 51.112 -0.537 -82.671 1.00 89.56 238 THR A C 1
ATOM 1828 O O . THR A 1 238 ? 50.908 0.034 -81.601 1.00 89.56 238 THR A O 1
ATOM 1831 N N . ARG A 1 239 ? 50.435 -1.639 -83.028 1.00 89.44 239 ARG A N 1
ATOM 1832 C CA . ARG A 1 239 ? 49.392 -2.257 -82.191 1.00 89.44 239 ARG A CA 1
ATOM 1833 C C . ARG A 1 239 ? 49.949 -2.738 -80.851 1.00 89.44 239 ARG A C 1
ATOM 1835 O O . ARG A 1 239 ? 49.342 -2.465 -79.823 1.00 89.44 239 ARG A O 1
ATOM 1842 N N . GLN A 1 240 ? 51.114 -3.391 -80.850 1.00 88.50 240 GLN A N 1
ATOM 1843 C CA . GLN A 1 240 ? 51.797 -3.818 -79.625 1.00 88.50 240 GLN A CA 1
ATOM 1844 C C . GLN A 1 240 ? 52.117 -2.630 -78.709 1.00 88.50 240 GLN A C 1
ATOM 1846 O O . GLN A 1 240 ? 51.840 -2.702 -77.517 1.00 88.50 240 GLN A O 1
ATOM 1851 N N . ARG A 1 241 ? 52.614 -1.510 -79.251 1.00 89.31 241 ARG A N 1
ATOM 1852 C CA . ARG A 1 241 ? 52.885 -0.292 -78.469 1.00 89.31 241 ARG A CA 1
ATOM 1853 C C . ARG A 1 241 ? 51.618 0.359 -77.899 1.00 89.31 241 ARG A C 1
ATOM 1855 O O . ARG A 1 241 ? 51.662 0.832 -76.765 1.00 89.31 241 ARG A O 1
ATOM 1862 N N . ILE A 1 242 ? 50.502 0.365 -78.635 1.00 88.38 242 ILE A N 1
ATOM 1863 C CA . ILE A 1 242 ? 49.203 0.853 -78.128 1.00 88.38 242 ILE A CA 1
ATOM 1864 C C . ILE A 1 242 ? 48.715 -0.038 -76.979 1.00 88.38 242 ILE A C 1
ATOM 1866 O O . ILE A 1 242 ? 48.394 0.464 -75.903 1.00 88.38 242 ILE A O 1
ATOM 1870 N N . GLU A 1 243 ? 48.730 -1.358 -77.167 1.00 87.75 243 GLU A N 1
ATOM 1871 C CA . GLU A 1 243 ? 48.333 -2.321 -76.134 1.00 87.75 243 GLU A CA 1
ATOM 1872 C C . GLU A 1 243 ? 49.266 -2.283 -74.913 1.00 87.75 243 GLU A C 1
ATOM 1874 O O . GLU A 1 243 ? 48.799 -2.369 -73.782 1.00 87.75 243 GLU A O 1
ATOM 1879 N N . GLU A 1 244 ? 50.572 -2.069 -75.086 1.00 88.31 244 GLU A N 1
ATOM 1880 C CA . GLU A 1 244 ? 51.485 -1.826 -73.965 1.00 88.31 244 GLU A CA 1
ATOM 1881 C C . GLU A 1 244 ? 51.173 -0.523 -73.224 1.00 88.31 244 GLU A C 1
ATOM 1883 O O . GLU A 1 244 ? 51.141 -0.521 -71.994 1.00 88.31 244 GLU A O 1
ATOM 1888 N N . ARG A 1 245 ? 50.930 0.585 -73.937 1.00 89.31 245 ARG A N 1
ATOM 1889 C CA . ARG A 1 245 ? 50.549 1.875 -73.334 1.00 89.31 245 ARG A CA 1
ATOM 1890 C C . ARG A 1 245 ? 49.267 1.727 -72.513 1.00 89.31 245 ARG A C 1
ATOM 1892 O O . ARG A 1 245 ? 49.219 2.173 -71.366 1.00 89.31 245 ARG A O 1
ATOM 1899 N N . LYS A 1 246 ? 48.274 1.033 -73.073 1.00 88.94 246 LYS A N 1
ATOM 1900 C CA . LYS A 1 246 ? 47.003 0.691 -72.430 1.00 88.94 246 LYS A CA 1
ATOM 1901 C C . LYS A 1 246 ? 47.208 -0.174 -71.183 1.00 88.94 246 LYS A C 1
ATOM 1903 O O . LYS A 1 246 ? 46.794 0.231 -70.101 1.00 88.94 246 LYS A O 1
ATOM 1908 N N . ARG A 1 247 ? 47.930 -1.296 -71.288 1.00 88.75 247 ARG A N 1
ATOM 1909 C CA . ARG A 1 247 ? 48.247 -2.187 -70.153 1.00 88.75 247 ARG A CA 1
ATOM 1910 C C . ARG A 1 247 ? 49.008 -1.469 -69.039 1.00 88.75 247 ARG A C 1
ATOM 1912 O O . ARG A 1 247 ? 48.710 -1.684 -67.869 1.00 88.75 247 ARG A O 1
ATOM 1919 N N . ARG A 1 248 ? 49.957 -0.586 -69.378 1.00 90.81 248 ARG A N 1
ATOM 1920 C CA . ARG A 1 248 ? 50.681 0.249 -68.401 1.00 90.81 248 ARG A CA 1
ATOM 1921 C C . ARG A 1 248 ? 49.736 1.228 -67.692 1.00 90.81 248 ARG A C 1
ATOM 1923 O O . ARG A 1 248 ? 49.827 1.346 -66.473 1.00 90.81 248 ARG A O 1
ATOM 1930 N N . ARG A 1 249 ? 48.801 1.872 -68.408 1.00 91.56 249 ARG A N 1
ATOM 1931 C CA . ARG A 1 249 ? 47.765 2.738 -67.806 1.00 91.56 249 ARG A CA 1
ATOM 1932 C C . ARG A 1 249 ? 46.828 1.944 -66.892 1.00 91.56 249 ARG A C 1
ATOM 1934 O O . ARG A 1 249 ? 46.641 2.344 -65.750 1.00 91.56 249 ARG A O 1
ATOM 1941 N N . VAL A 1 250 ? 46.318 0.798 -67.346 1.00 93.06 250 VAL A N 1
ATOM 1942 C CA . VAL A 1 250 ? 45.466 -0.104 -66.547 1.00 93.06 250 VAL A CA 1
ATOM 1943 C C . VAL A 1 250 ? 46.192 -0.599 -65.291 1.00 93.06 250 VAL A C 1
ATOM 1945 O O . VAL A 1 250 ? 45.603 -0.602 -64.216 1.00 93.06 250 VAL A O 1
ATOM 1948 N N . ALA A 1 251 ? 47.477 -0.953 -65.379 1.00 92.06 251 ALA A N 1
ATOM 1949 C CA . ALA A 1 251 ? 48.272 -1.351 -64.216 1.00 92.06 251 ALA A CA 1
ATOM 1950 C C . ALA A 1 251 ? 48.464 -0.202 -63.205 1.00 92.06 251 ALA A C 1
ATOM 1952 O O . ALA A 1 251 ? 48.318 -0.420 -62.005 1.00 92.06 251 ALA A O 1
ATOM 1953 N N . GLN A 1 252 ? 48.738 1.020 -63.679 1.00 94.19 252 GLN A N 1
ATOM 1954 C CA . GLN A 1 252 ? 48.842 2.211 -62.824 1.00 94.19 252 GLN A CA 1
ATOM 1955 C C . GLN A 1 252 ? 47.516 2.538 -62.124 1.00 94.19 252 GLN A C 1
ATOM 1957 O O . GLN A 1 252 ? 47.517 2.805 -60.925 1.00 94.19 252 GLN A O 1
ATOM 1962 N N . LEU A 1 253 ? 46.397 2.478 -62.852 1.00 93.81 253 LEU A N 1
ATOM 1963 C CA . LEU A 1 253 ? 45.059 2.709 -62.301 1.00 93.81 253 LEU A CA 1
ATOM 1964 C C . LEU A 1 253 ? 44.642 1.617 -61.309 1.00 93.81 253 LEU A C 1
ATOM 1966 O O . LEU A 1 253 ? 44.035 1.926 -60.291 1.00 93.81 253 LEU A O 1
ATOM 1970 N N . LEU A 1 254 ? 44.969 0.345 -61.574 1.00 93.81 254 LEU A N 1
ATOM 1971 C CA . LEU A 1 254 ? 44.644 -0.762 -60.665 1.00 93.81 254 LEU A CA 1
ATOM 1972 C C . LEU A 1 254 ? 45.379 -0.605 -59.335 1.00 93.81 254 LEU A C 1
ATOM 1974 O O . LEU A 1 254 ? 44.805 -0.856 -58.277 1.00 93.81 254 LEU A O 1
ATOM 1978 N N . GLU A 1 255 ? 46.637 -0.173 -59.387 1.00 95.12 255 GLU A N 1
ATOM 1979 C CA . GLU A 1 255 ? 47.430 0.099 -58.195 1.00 95.12 255 GLU A CA 1
ATOM 1980 C C . GLU A 1 255 ? 46.896 1.323 -57.434 1.00 95.12 255 GLU A C 1
ATOM 1982 O O . GLU A 1 255 ? 46.661 1.234 -56.229 1.00 95.12 255 GLU A O 1
ATOM 1987 N N . SER A 1 256 ? 46.584 2.432 -58.118 1.00 95.00 256 SER A N 1
ATOM 1988 C CA . SER A 1 256 ? 46.002 3.604 -57.451 1.00 95.00 256 SER A CA 1
ATOM 1989 C C . SER A 1 256 ? 44.608 3.328 -56.873 1.00 95.00 256 SER A C 1
ATOM 1991 O O . SER A 1 256 ? 44.313 3.792 -55.773 1.00 95.00 256 SER A O 1
ATOM 1993 N N . ALA A 1 257 ? 43.776 2.523 -57.545 1.00 94.69 257 ALA A N 1
ATOM 1994 C CA . ALA A 1 257 ? 42.439 2.164 -57.071 1.00 94.69 257 ALA A CA 1
ATOM 1995 C C . ALA A 1 257 ? 42.505 1.280 -55.816 1.00 94.69 257 ALA A C 1
ATOM 1997 O O . ALA A 1 257 ? 41.743 1.487 -54.870 1.00 94.69 257 ALA A O 1
ATOM 1998 N N . ARG A 1 258 ? 43.465 0.346 -55.758 1.00 94.88 258 ARG A N 1
ATOM 1999 C CA . ARG A 1 258 ? 43.763 -0.450 -54.553 1.00 94.88 258 ARG A CA 1
ATOM 2000 C C . ARG A 1 258 ? 44.278 0.416 -53.409 1.00 94.88 258 ARG A C 1
ATOM 2002 O O . ARG A 1 258 ? 43.821 0.255 -52.279 1.00 94.88 258 ARG A O 1
ATOM 2009 N N . GLN A 1 259 ? 45.176 1.360 -53.690 1.00 95.88 259 GLN A N 1
ATOM 2010 C CA . GLN A 1 259 ? 45.663 2.310 -52.689 1.00 95.88 259 GLN A CA 1
ATOM 2011 C C . GLN A 1 259 ? 44.515 3.179 -52.154 1.00 95.88 259 GLN A C 1
ATOM 2013 O O . GLN A 1 259 ? 44.338 3.262 -50.939 1.00 95.88 259 GLN A O 1
ATOM 2018 N N . ALA A 1 260 ? 43.667 3.727 -53.028 1.00 94.81 260 ALA A N 1
ATOM 2019 C CA . ALA A 1 260 ? 42.481 4.494 -52.652 1.00 94.81 260 ALA A CA 1
ATOM 2020 C C . ALA A 1 260 ? 41.494 3.670 -51.805 1.00 94.81 260 ALA A C 1
ATOM 2022 O O . ALA A 1 260 ? 41.030 4.160 -50.775 1.00 94.81 260 ALA A O 1
ATOM 2023 N N . LEU A 1 261 ? 41.236 2.409 -52.173 1.00 93.56 261 LEU A N 1
ATOM 2024 C CA . LEU A 1 261 ? 40.409 1.480 -51.396 1.00 93.56 261 LEU A CA 1
ATOM 2025 C C . LEU A 1 261 ? 41.010 1.214 -50.004 1.00 93.56 261 LEU A C 1
ATOM 2027 O O . LEU A 1 261 ? 40.301 1.311 -49.003 1.00 93.56 261 LEU A O 1
ATOM 2031 N N . SER A 1 262 ? 42.321 0.959 -49.914 1.00 93.31 262 SER A N 1
ATOM 2032 C CA . SER A 1 262 ? 43.011 0.748 -48.630 1.00 93.31 262 SER A CA 1
ATOM 2033 C C . SER A 1 262 ? 43.010 1.996 -47.734 1.00 93.31 262 SER A C 1
ATOM 2035 O O . SER A 1 262 ? 42.898 1.888 -46.514 1.00 93.31 262 SER A O 1
ATOM 2037 N N . ALA A 1 263 ? 43.046 3.185 -48.344 1.00 94.50 263 ALA A N 1
ATOM 2038 C CA . ALA A 1 263 ? 42.939 4.480 -47.681 1.00 94.50 263 ALA A CA 1
ATOM 2039 C C . ALA A 1 263 ? 41.483 4.895 -47.378 1.00 94.50 263 ALA A C 1
ATOM 2041 O O . ALA A 1 263 ? 41.258 6.014 -46.920 1.00 94.50 263 ALA A O 1
ATOM 2042 N N . ARG A 1 264 ? 40.495 4.024 -47.649 1.00 92.00 264 ARG A N 1
ATOM 2043 C CA . ARG A 1 264 ? 39.043 4.285 -47.545 1.00 92.00 264 ARG A CA 1
ATOM 2044 C C . ARG A 1 264 ? 38.528 5.455 -48.392 1.00 92.00 264 ARG A C 1
ATOM 2046 O O . ARG A 1 264 ? 37.414 5.930 -48.195 1.00 92.00 264 ARG A O 1
ATOM 2053 N N . ASN A 1 265 ? 39.289 5.904 -49.387 1.00 95.19 265 ASN A N 1
ATOM 2054 C CA . ASN A 1 265 ? 38.824 6.886 -50.362 1.00 95.19 265 ASN A CA 1
ATOM 2055 C C . ASN A 1 265 ? 38.018 6.180 -51.463 1.00 95.19 265 ASN A C 1
ATOM 2057 O O . ASN A 1 265 ? 38.452 6.050 -52.611 1.00 95.19 265 ASN A O 1
ATOM 2061 N N . PHE A 1 266 ? 36.844 5.672 -51.084 1.00 95.06 266 PHE A N 1
ATOM 2062 C CA . PHE A 1 266 ? 36.028 4.822 -51.944 1.00 95.06 266 PHE A CA 1
ATOM 2063 C C . PHE A 1 266 ? 35.573 5.537 -53.222 1.00 95.06 266 PHE A C 1
ATOM 2065 O O . PHE A 1 266 ? 35.624 4.943 -54.293 1.00 95.06 266 PHE A O 1
ATOM 2072 N N . ASP A 1 267 ? 35.207 6.822 -53.153 1.00 94.56 267 ASP A N 1
ATOM 2073 C CA . ASP A 1 267 ? 34.793 7.586 -54.339 1.00 94.56 267 ASP A CA 1
ATOM 2074 C C . ASP A 1 267 ? 35.953 7.817 -55.338 1.00 94.56 267 ASP A C 1
ATOM 2076 O O . ASP A 1 267 ? 35.701 7.961 -56.535 1.00 94.56 267 ASP A O 1
ATOM 2080 N N . ALA A 1 268 ? 37.222 7.792 -54.901 1.00 93.75 268 ALA A N 1
ATOM 2081 C CA . ALA A 1 268 ? 38.373 7.763 -55.811 1.00 93.75 268 ALA A CA 1
ATOM 2082 C C . ALA A 1 268 ? 38.635 6.357 -56.381 1.00 93.75 268 ALA A C 1
ATOM 2084 O O . ALA A 1 268 ? 38.897 6.230 -57.577 1.00 93.75 268 ALA A O 1
ATOM 2085 N N . ALA A 1 269 ? 38.520 5.310 -55.555 1.00 95.62 269 ALA A N 1
ATOM 2086 C CA . ALA A 1 269 ? 38.679 3.919 -55.987 1.00 95.62 269 ALA A CA 1
ATOM 2087 C C . ALA A 1 269 ? 37.630 3.510 -57.038 1.00 95.62 269 ALA A C 1
ATOM 2089 O O . ALA A 1 269 ? 37.969 2.835 -58.008 1.00 95.62 269 ALA A O 1
ATOM 2090 N N . ILE A 1 270 ? 36.383 3.972 -56.879 1.00 95.75 270 ILE A N 1
ATOM 2091 C CA . ILE A 1 270 ? 35.284 3.794 -57.839 1.00 95.75 270 ILE A CA 1
ATOM 2092 C C . ILE A 1 270 ? 35.660 4.418 -59.186 1.00 95.75 270 ILE A C 1
ATOM 2094 O O . ILE A 1 270 ? 35.837 3.684 -60.150 1.00 95.75 270 ILE A O 1
ATOM 2098 N N . ARG A 1 271 ? 35.928 5.733 -59.229 1.00 95.88 271 ARG A N 1
ATOM 2099 C CA . ARG A 1 271 ? 36.264 6.456 -60.475 1.00 95.88 271 ARG A CA 1
ATOM 2100 C C . ARG A 1 271 ? 37.441 5.843 -61.236 1.00 95.88 271 ARG A C 1
ATOM 2102 O O . ARG A 1 271 ? 37.424 5.797 -62.459 1.00 95.88 271 ARG A O 1
ATOM 2109 N N . GLN A 1 272 ? 38.471 5.392 -60.521 1.00 94.31 272 GLN A N 1
ATOM 2110 C CA . GLN A 1 272 ? 39.644 4.766 -61.138 1.00 94.31 272 GLN A CA 1
ATOM 2111 C C . GLN A 1 272 ? 39.347 3.348 -61.640 1.00 94.31 272 GLN A C 1
ATOM 2113 O O . GLN A 1 272 ? 39.913 2.936 -62.648 1.00 94.31 272 GLN A O 1
ATOM 2118 N N . SER A 1 273 ? 38.439 2.620 -60.982 1.00 93.81 273 SER A N 1
ATOM 2119 C CA . SER A 1 273 ? 37.950 1.320 -61.459 1.00 93.81 273 SER A CA 1
ATOM 2120 C C . SER A 1 273 ? 37.042 1.466 -62.680 1.00 93.81 273 SER A C 1
ATOM 2122 O O . SER A 1 273 ? 37.172 0.683 -63.617 1.00 93.81 273 SER A O 1
ATOM 2124 N N . ASP A 1 274 ? 36.200 2.501 -62.715 1.00 94.50 274 ASP A N 1
ATOM 2125 C CA . ASP A 1 274 ? 35.388 2.853 -63.882 1.00 94.50 274 ASP A CA 1
ATOM 2126 C C . ASP A 1 274 ? 36.289 3.208 -65.086 1.00 94.50 274 ASP A C 1
ATOM 2128 O O . ASP A 1 274 ? 36.112 2.632 -66.157 1.00 94.50 274 ASP A O 1
ATOM 2132 N N . GLU A 1 275 ? 37.339 4.030 -64.904 1.00 94.56 275 GLU A N 1
ATOM 2133 C CA . GLU A 1 275 ? 38.332 4.336 -65.960 1.00 94.56 275 GLU A CA 1
ATOM 2134 C C . GLU A 1 275 ? 39.031 3.062 -66.493 1.00 94.56 275 GLU A C 1
ATOM 2136 O O . GLU A 1 275 ? 39.321 2.949 -67.686 1.00 94.56 275 GLU A O 1
ATOM 2141 N N . ILE A 1 276 ? 39.278 2.056 -65.642 1.00 93.56 276 ILE A N 1
ATOM 2142 C CA . ILE A 1 276 ? 39.813 0.761 -66.098 1.00 93.56 276 ILE A CA 1
ATOM 2143 C C . ILE A 1 276 ? 38.778 -0.015 -66.914 1.00 93.56 276 ILE A C 1
ATOM 2145 O O . ILE A 1 276 ? 39.152 -0.642 -67.902 1.00 93.56 276 ILE A O 1
ATOM 2149 N N . LEU A 1 277 ? 37.504 -0.002 -66.523 1.00 92.00 277 LEU A N 1
ATOM 2150 C CA . LEU A 1 277 ? 36.445 -0.738 -67.219 1.00 92.00 277 LEU A CA 1
ATOM 2151 C C . LEU A 1 277 ? 36.042 -0.074 -68.544 1.00 92.00 277 LEU A C 1
ATOM 2153 O O . LEU A 1 277 ? 35.663 -0.784 -69.472 1.00 92.00 277 LEU A O 1
ATOM 2157 N N . GLU A 1 278 ? 36.213 1.242 -68.694 1.00 93.06 278 GLU A N 1
ATOM 2158 C CA . GLU A 1 278 ? 36.143 1.917 -70.000 1.00 93.06 278 GLU A CA 1
ATOM 2159 C C . GLU A 1 278 ? 37.255 1.438 -70.956 1.00 93.06 278 GLU A C 1
ATOM 2161 O O . GLU A 1 278 ? 37.020 1.263 -72.154 1.00 93.06 278 GLU A O 1
ATOM 2166 N N . LEU A 1 279 ? 38.461 1.169 -70.439 1.00 88.69 279 LEU A N 1
ATOM 2167 C CA . LEU A 1 279 ? 39.590 0.653 -71.226 1.00 88.69 279 LEU A CA 1
ATOM 2168 C C . LEU A 1 279 ? 39.488 -0.862 -71.493 1.00 88.69 279 LEU A C 1
ATOM 2170 O O . LEU A 1 279 ? 39.783 -1.327 -72.600 1.00 88.69 279 LEU A O 1
ATOM 2174 N N . GLU A 1 280 ? 39.114 -1.650 -70.486 1.00 89.38 280 GLU A N 1
ATOM 2175 C CA . GLU A 1 280 ? 39.048 -3.116 -70.506 1.00 89.38 280 GLU A CA 1
ATOM 2176 C C . GLU A 1 280 ? 37.760 -3.615 -69.809 1.00 89.38 280 GLU A C 1
ATOM 2178 O O . GLU A 1 280 ? 37.811 -4.032 -68.648 1.00 89.38 280 GLU A O 1
ATOM 2183 N N . PRO A 1 281 ? 36.608 -3.656 -70.518 1.00 86.44 281 PRO A N 1
ATOM 2184 C CA . PRO A 1 281 ? 35.275 -3.937 -69.948 1.00 86.44 281 PRO A CA 1
ATOM 2185 C C . PRO A 1 281 ? 35.060 -5.298 -69.262 1.00 86.44 281 PRO A C 1
ATOM 2187 O O . PRO A 1 281 ? 33.951 -5.596 -68.828 1.00 86.44 281 PRO A O 1
ATOM 2190 N N . ASN A 1 282 ? 36.082 -6.152 -69.192 1.00 84.75 282 ASN A N 1
ATOM 2191 C CA . ASN A 1 282 ? 36.027 -7.465 -68.547 1.00 84.75 282 ASN A CA 1
ATOM 2192 C C . ASN A 1 282 ? 37.310 -7.762 -67.741 1.00 84.75 282 ASN A C 1
ATOM 2194 O O . ASN A 1 282 ? 37.789 -8.895 -67.707 1.00 84.75 282 ASN A O 1
ATOM 2198 N N . ARG A 1 283 ? 37.921 -6.730 -67.140 1.00 91.81 283 ARG A N 1
ATOM 2199 C CA . ARG A 1 283 ? 39.111 -6.865 -66.284 1.00 91.81 283 ARG A CA 1
ATOM 2200 C C . ARG A 1 283 ? 38.681 -7.255 -64.858 1.00 91.81 283 ARG A C 1
ATOM 2202 O O . ARG A 1 283 ? 38.165 -6.397 -64.138 1.00 91.81 283 ARG A O 1
ATOM 2209 N N . PRO A 1 284 ? 38.873 -8.512 -64.409 1.00 90.06 284 PRO A N 1
ATOM 2210 C CA . PRO A 1 284 ? 38.207 -9.015 -63.206 1.00 90.06 284 PRO A CA 1
ATOM 2211 C C . PRO A 1 284 ? 38.651 -8.314 -61.912 1.00 90.06 284 PRO A C 1
ATOM 2213 O O . PRO A 1 284 ? 37.828 -8.094 -61.027 1.00 90.06 284 PRO A O 1
ATOM 2216 N N . GLU A 1 285 ? 39.916 -7.898 -61.799 1.00 91.12 285 GLU A N 1
ATOM 2217 C CA . GLU A 1 285 ? 40.410 -7.155 -60.631 1.00 91.12 285 GLU A CA 1
ATOM 2218 C C . GLU A 1 285 ? 39.791 -5.753 -60.514 1.00 91.12 285 GLU A C 1
ATOM 2220 O O . GLU A 1 285 ? 39.654 -5.254 -59.402 1.00 91.12 285 GLU A O 1
ATOM 2225 N N . ALA A 1 286 ? 39.400 -5.126 -61.630 1.00 91.44 286 ALA A N 1
ATOM 2226 C CA . ALA A 1 286 ? 38.725 -3.828 -61.617 1.00 91.44 286 ALA A CA 1
ATOM 2227 C C . ALA A 1 286 ? 37.263 -3.969 -61.174 1.00 91.44 286 ALA A C 1
ATOM 2229 O O . ALA A 1 286 ? 36.803 -3.196 -60.339 1.00 91.44 286 ALA A O 1
ATOM 2230 N N . VAL A 1 287 ? 36.562 -5.005 -61.656 1.00 93.38 287 VAL A N 1
ATOM 2231 C CA . VAL A 1 287 ? 35.186 -5.319 -61.229 1.00 93.38 287 VAL A CA 1
ATOM 2232 C C . VAL A 1 287 ? 35.122 -5.584 -59.721 1.00 93.38 287 VAL A C 1
ATOM 2234 O O . VAL A 1 287 ? 34.238 -5.063 -59.044 1.00 93.38 287 VAL A O 1
ATOM 2237 N N . GLU A 1 288 ? 36.062 -6.359 -59.172 1.00 93.94 288 GLU A N 1
ATOM 2238 C CA . GLU A 1 288 ? 36.057 -6.684 -57.741 1.00 93.94 288 GLU A CA 1
ATOM 2239 C C . GLU A 1 288 ? 36.485 -5.489 -56.863 1.00 93.94 288 GLU A C 1
ATOM 2241 O O . GLU A 1 288 ? 35.855 -5.253 -55.833 1.00 93.94 288 GLU A O 1
ATOM 2246 N N . VAL A 1 289 ? 37.463 -4.668 -57.279 1.00 93.25 289 VAL A N 1
ATOM 2247 C CA . VAL A 1 289 ? 37.811 -3.419 -56.560 1.00 93.25 289 VAL A CA 1
ATOM 2248 C C . VAL A 1 289 ? 36.649 -2.418 -56.588 1.00 93.25 289 VAL A C 1
ATOM 2250 O O . VAL A 1 289 ? 36.315 -1.861 -55.541 1.00 93.25 289 VAL A O 1
ATOM 2253 N N . LEU A 1 290 ? 35.975 -2.244 -57.733 1.00 93.81 290 LEU A N 1
ATOM 2254 C CA . LEU A 1 290 ? 34.771 -1.415 -57.856 1.00 93.81 290 LEU A CA 1
ATOM 2255 C C . LEU A 1 290 ? 33.667 -1.895 -56.905 1.00 93.81 290 LEU A C 1
ATOM 2257 O O . LEU A 1 290 ? 33.119 -1.111 -56.131 1.00 93.81 290 LEU A O 1
ATOM 2261 N N . ARG A 1 291 ? 33.370 -3.198 -56.925 1.00 95.06 291 ARG A N 1
ATOM 2262 C CA . ARG A 1 291 ? 32.351 -3.832 -56.078 1.00 95.06 291 ARG A CA 1
ATOM 2263 C C . ARG A 1 291 ? 32.637 -3.639 -54.589 1.00 95.06 291 ARG A C 1
ATOM 2265 O O . ARG A 1 291 ? 31.725 -3.289 -53.840 1.00 95.06 291 ARG A O 1
ATOM 2272 N N . GLN A 1 292 ? 33.884 -3.836 -54.160 1.00 94.81 292 GLN A N 1
ATOM 2273 C CA . GLN A 1 292 ? 34.299 -3.623 -52.771 1.00 94.81 292 GLN A CA 1
ATOM 2274 C C . GLN A 1 292 ? 34.196 -2.145 -52.372 1.00 94.81 292 GLN A C 1
ATOM 2276 O O . GLN A 1 292 ? 33.645 -1.839 -51.314 1.00 94.81 292 GLN A O 1
ATOM 2281 N N . ALA A 1 293 ? 34.645 -1.226 -53.234 1.00 94.88 293 ALA A N 1
ATOM 2282 C CA . ALA A 1 293 ? 34.584 0.209 -52.975 1.00 94.88 293 ALA A CA 1
ATOM 2283 C C . ALA A 1 293 ? 33.140 0.732 -52.876 1.00 94.88 293 ALA A C 1
ATOM 2285 O O . ALA A 1 293 ? 32.827 1.462 -51.938 1.00 94.88 293 ALA A O 1
ATOM 2286 N N . VAL A 1 294 ? 32.240 0.323 -53.780 1.00 95.38 294 VAL A N 1
ATOM 2287 C CA . VAL A 1 294 ? 30.804 0.656 -53.702 1.00 95.38 294 VAL A CA 1
ATOM 2288 C C . VAL A 1 294 ? 30.185 0.101 -52.416 1.00 95.38 294 VAL A C 1
ATOM 2290 O O . VAL A 1 294 ? 29.529 0.842 -51.686 1.00 95.38 294 VAL A O 1
ATOM 2293 N N . SER A 1 295 ? 30.439 -1.176 -52.105 1.00 94.75 295 SER A N 1
ATOM 2294 C CA . SER A 1 295 ? 29.877 -1.849 -50.927 1.00 94.75 295 SER A CA 1
ATOM 2295 C C . SER A 1 295 ? 30.283 -1.172 -49.613 1.00 94.75 295 SER A C 1
ATOM 2297 O O . SER A 1 295 ? 29.425 -0.889 -48.778 1.00 94.75 295 SER A O 1
ATOM 2299 N N . GLU A 1 296 ? 31.569 -0.850 -49.427 1.00 94.62 296 GLU A N 1
ATOM 2300 C CA . GLU A 1 296 ? 32.027 -0.184 -48.200 1.00 94.62 296 GLU A CA 1
ATOM 2301 C C . GLU A 1 296 ? 31.660 1.304 -48.141 1.00 94.62 296 GLU A C 1
ATOM 2303 O O . GLU A 1 296 ? 31.317 1.784 -47.060 1.00 94.62 296 GLU A O 1
ATOM 2308 N N . ARG A 1 297 ? 31.620 2.021 -49.275 1.00 94.88 297 ARG A N 1
ATOM 2309 C CA . ARG A 1 297 ? 31.093 3.397 -49.334 1.00 94.88 297 ARG A CA 1
ATOM 2310 C C . ARG A 1 297 ? 29.645 3.456 -48.868 1.00 94.88 297 ARG A C 1
ATOM 2312 O O . ARG A 1 297 ? 29.286 4.309 -48.060 1.00 94.88 297 ARG A O 1
ATOM 2319 N N . ASP A 1 298 ? 28.803 2.571 -49.389 1.00 93.81 298 ASP A N 1
ATOM 2320 C CA . ASP A 1 298 ? 27.372 2.600 -49.096 1.00 93.81 298 ASP A CA 1
ATOM 2321 C C . ASP A 1 298 ? 27.090 2.048 -47.690 1.00 93.81 298 ASP A C 1
ATOM 2323 O O . ASP A 1 298 ? 26.247 2.594 -46.976 1.00 93.81 298 ASP A O 1
ATOM 2327 N N . ALA A 1 299 ? 27.892 1.090 -47.210 1.00 93.69 299 ALA A N 1
ATOM 2328 C CA . ALA A 1 299 ? 27.911 0.716 -45.800 1.00 93.69 299 ALA A CA 1
ATOM 2329 C C . ALA A 1 299 ? 28.361 1.878 -44.892 1.00 93.69 299 ALA A C 1
ATOM 2331 O O . ALA A 1 299 ? 27.762 2.082 -43.840 1.00 93.69 299 ALA A O 1
ATOM 2332 N N . GLU A 1 300 ? 29.366 2.676 -45.267 1.00 92.62 300 GLU A N 1
ATOM 2333 C CA . GLU A 1 300 ? 29.797 3.855 -44.502 1.00 92.62 300 GLU A CA 1
ATOM 2334 C C . GLU A 1 300 ? 28.748 4.972 -44.498 1.00 92.62 300 GLU A C 1
ATOM 2336 O O . GLU A 1 300 ? 28.459 5.517 -43.434 1.00 92.62 300 GLU A O 1
ATOM 2341 N N . ARG A 1 301 ? 28.072 5.222 -45.624 1.00 92.69 301 ARG A N 1
ATOM 2342 C CA . ARG A 1 301 ? 26.914 6.131 -45.692 1.00 92.69 301 ARG A CA 1
ATOM 2343 C C . ARG A 1 301 ? 25.772 5.674 -44.779 1.00 92.69 301 ARG A C 1
ATOM 2345 O O . ARG A 1 301 ? 25.212 6.498 -44.063 1.00 92.69 301 ARG A O 1
ATOM 2352 N N . VAL A 1 302 ? 25.471 4.373 -44.720 1.00 93.88 302 VAL A N 1
ATOM 2353 C CA . VAL A 1 302 ? 24.473 3.817 -43.782 1.00 93.88 302 VAL A CA 1
ATOM 2354 C C . VAL A 1 302 ? 24.944 3.899 -42.323 1.00 93.88 302 VAL A C 1
ATOM 2356 O O . VAL A 1 302 ? 24.144 4.222 -41.444 1.00 93.88 302 VAL A O 1
ATOM 2359 N N . ARG A 1 303 ? 26.230 3.645 -42.036 1.00 91.94 303 ARG A N 1
ATOM 2360 C CA . ARG A 1 303 ? 26.819 3.817 -40.692 1.00 91.94 303 ARG A CA 1
ATOM 2361 C C . ARG A 1 303 ? 26.728 5.281 -40.239 1.00 91.94 303 ARG A C 1
ATOM 2363 O O . ARG A 1 303 ? 26.389 5.521 -39.083 1.00 91.94 303 ARG A O 1
ATOM 2370 N N . GLN A 1 304 ? 26.987 6.239 -41.130 1.00 93.19 304 GLN A N 1
ATOM 2371 C CA . GLN A 1 304 ? 26.923 7.665 -40.813 1.00 93.19 304 GLN A CA 1
ATOM 2372 C C . GLN A 1 304 ? 25.480 8.151 -40.647 1.00 93.19 304 GLN A C 1
ATOM 2374 O O . GLN A 1 304 ? 25.175 8.724 -39.610 1.00 93.19 304 GLN A O 1
ATOM 2379 N N . ALA A 1 305 ? 24.561 7.805 -41.554 1.00 94.06 305 ALA A N 1
ATOM 2380 C CA . ALA A 1 305 ? 23.148 8.169 -41.417 1.00 94.06 305 ALA A CA 1
ATOM 2381 C C . ALA A 1 305 ? 22.526 7.660 -40.098 1.00 94.06 305 ALA A C 1
ATOM 2383 O O . ALA A 1 305 ? 21.733 8.364 -39.475 1.00 94.06 305 ALA A O 1
ATOM 2384 N N . LYS A 1 306 ? 22.926 6.468 -39.622 1.00 94.44 306 LYS A N 1
ATOM 2385 C CA . LYS A 1 306 ? 22.533 5.963 -38.293 1.00 94.44 306 LYS A CA 1
ATOM 2386 C C . LYS A 1 306 ? 23.107 6.793 -37.141 1.00 94.44 306 LYS A C 1
ATOM 2388 O O . LYS A 1 306 ? 22.402 7.000 -36.156 1.00 94.44 306 LYS A O 1
ATOM 2393 N N . ARG A 1 307 ? 24.349 7.282 -37.252 1.00 93.88 307 ARG A N 1
ATOM 2394 C CA . ARG A 1 307 ? 24.944 8.201 -36.264 1.00 93.88 307 ARG A CA 1
ATOM 2395 C C . ARG A 1 307 ? 24.212 9.534 -36.248 1.00 93.88 307 ARG A C 1
ATOM 2397 O O . ARG A 1 307 ? 23.746 9.929 -35.189 1.00 93.88 307 ARG A O 1
ATOM 2404 N N . ASP A 1 308 ? 24.027 10.157 -37.409 1.00 95.06 308 ASP A N 1
ATOM 2405 C CA . ASP A 1 308 ? 23.342 11.447 -37.545 1.00 95.06 308 ASP A CA 1
ATOM 2406 C C . ASP A 1 308 ? 21.910 11.370 -36.975 1.00 95.06 308 ASP A C 1
ATOM 2408 O O . ASP A 1 308 ? 21.479 12.237 -36.211 1.00 95.06 308 ASP A O 1
ATOM 2412 N N . GLN A 1 309 ? 21.187 10.280 -37.267 1.00 94.94 309 GLN A N 1
ATOM 2413 C CA . GLN A 1 309 ? 19.863 10.007 -36.699 1.00 94.94 309 GLN A CA 1
ATOM 2414 C C . GLN A 1 309 ? 19.915 9.786 -35.176 1.00 94.94 309 GLN A C 1
ATOM 2416 O O . GLN A 1 309 ? 19.079 10.323 -34.450 1.00 94.94 309 GLN A O 1
ATOM 2421 N N . GLY A 1 310 ? 20.889 9.018 -34.678 1.00 95.31 310 GLY A N 1
ATOM 2422 C CA . GLY A 1 310 ? 21.058 8.743 -33.250 1.00 95.31 310 GLY A CA 1
ATOM 2423 C C . GLY A 1 310 ? 21.456 9.976 -32.432 1.00 95.31 310 GLY A C 1
ATOM 2424 O O . GLY A 1 310 ? 20.972 10.162 -31.315 1.00 95.31 310 GLY A O 1
ATOM 2425 N N . GLU A 1 311 ? 22.281 10.860 -32.995 1.00 95.12 311 GLU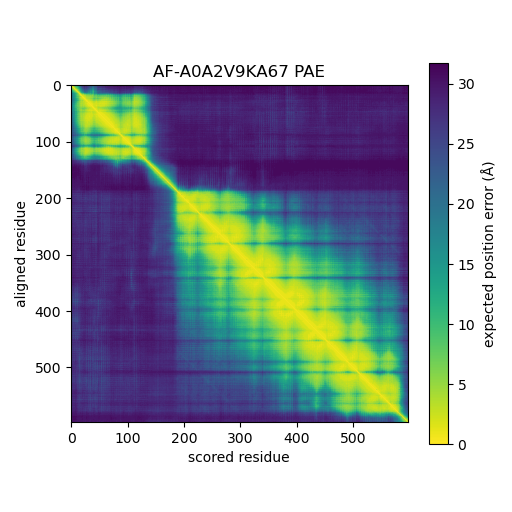 A N 1
ATOM 2426 C CA . GLU A 1 311 ? 22.615 12.168 -32.423 1.00 95.12 311 GLU A CA 1
ATOM 2427 C C . GLU A 1 311 ? 21.410 13.119 -32.458 1.00 95.12 311 GLU A C 1
ATOM 2429 O O . GLU A 1 311 ? 21.150 13.819 -31.475 1.00 95.12 311 GLU A O 1
ATOM 2434 N N . GLY A 1 312 ? 20.606 13.072 -33.526 1.00 95.56 312 GLY A N 1
ATOM 2435 C CA . GLY A 1 312 ? 19.307 13.739 -33.604 1.00 95.56 312 GLY A CA 1
ATOM 2436 C C . GLY A 1 312 ? 18.371 13.323 -32.463 1.00 95.56 312 GLY A C 1
ATOM 2437 O O . GLY A 1 312 ? 17.934 14.178 -31.688 1.00 95.56 312 GLY A O 1
ATOM 2438 N N . GLU A 1 313 ? 18.135 12.018 -32.301 1.00 96.38 313 GLU A N 1
ATOM 2439 C CA . GLU A 1 313 ? 17.326 11.435 -31.217 1.00 96.38 313 GLU A CA 1
ATOM 2440 C C . GLU A 1 313 ? 17.869 11.798 -29.828 1.00 96.38 313 GLU A C 1
ATOM 2442 O O . GLU A 1 313 ? 17.112 12.238 -28.963 1.00 96.38 313 GLU A O 1
ATOM 2447 N N . ARG A 1 314 ? 19.190 11.719 -29.620 1.00 96.19 314 ARG A N 1
ATOM 2448 C CA . ARG A 1 314 ? 19.860 12.166 -28.385 1.00 96.19 314 ARG A CA 1
ATOM 2449 C C . ARG A 1 314 ? 19.593 13.646 -28.095 1.00 96.19 314 ARG A C 1
ATOM 2451 O O . ARG A 1 314 ? 19.322 14.005 -26.949 1.00 96.19 314 ARG A O 1
ATOM 2458 N N . SER A 1 315 ? 19.667 14.509 -29.110 1.00 96.19 315 SER A N 1
ATOM 2459 C CA . SER A 1 315 ? 19.436 15.951 -28.953 1.00 96.19 315 SER A CA 1
ATOM 2460 C C . SER A 1 315 ? 17.975 16.275 -28.618 1.00 96.19 315 SER A C 1
ATOM 2462 O O . SER A 1 315 ? 17.712 17.181 -27.825 1.00 96.19 315 SER A O 1
ATOM 2464 N N . ALA A 1 316 ? 17.022 15.512 -29.165 1.00 96.38 316 ALA A N 1
ATOM 2465 C CA . ALA A 1 316 ? 15.605 15.615 -28.831 1.00 96.38 316 ALA A CA 1
ATOM 2466 C C . ALA A 1 316 ? 15.329 15.096 -27.410 1.00 96.38 316 ALA A C 1
ATOM 2468 O O . ALA A 1 316 ? 14.662 15.768 -26.624 1.00 96.38 316 ALA A O 1
ATOM 2469 N N . ALA A 1 317 ? 15.914 13.954 -27.042 1.00 96.69 317 ALA A N 1
ATOM 2470 C CA . ALA A 1 317 ? 15.794 13.360 -25.715 1.00 96.69 317 ALA A CA 1
ATOM 2471 C C . ALA A 1 317 ? 16.285 14.295 -24.595 1.00 96.69 317 ALA A C 1
ATOM 2473 O O . ALA A 1 317 ? 15.634 14.394 -23.554 1.00 96.69 317 ALA A O 1
ATOM 2474 N N . LEU A 1 318 ? 17.384 15.028 -24.826 1.00 96.75 318 LEU A N 1
ATOM 2475 C CA . LEU A 1 318 ? 17.916 16.036 -23.899 1.00 96.75 318 LEU A CA 1
ATOM 2476 C C . LEU A 1 318 ? 16.990 17.255 -23.732 1.00 96.75 318 LEU A C 1
ATOM 2478 O O . LEU A 1 318 ? 16.854 17.759 -22.618 1.00 96.75 318 LEU A O 1
ATOM 2482 N N . LYS A 1 319 ? 16.311 17.707 -24.796 1.00 97.69 319 LYS A N 1
ATOM 2483 C CA . LYS A 1 319 ? 15.296 18.779 -24.703 1.00 97.69 319 LYS A CA 1
ATOM 2484 C C . LYS A 1 319 ? 14.097 18.322 -23.870 1.00 97.69 319 LYS A C 1
ATOM 2486 O O . LYS A 1 319 ? 13.754 18.970 -22.884 1.00 97.69 319 LYS A O 1
ATOM 2491 N N . LEU A 1 320 ? 13.563 17.139 -24.180 1.00 97.75 320 LEU A N 1
ATOM 2492 C CA . LEU A 1 320 ? 12.468 16.510 -23.432 1.00 97.75 320 LEU A CA 1
ATOM 2493 C C . LEU A 1 320 ? 12.834 16.252 -21.955 1.00 97.75 320 LEU A C 1
ATOM 2495 O O . LEU A 1 320 ? 11.960 16.288 -21.089 1.00 97.75 320 LEU A O 1
ATOM 2499 N N . LEU A 1 321 ? 14.116 16.012 -21.643 1.00 96.31 321 LEU A N 1
ATOM 2500 C CA . LEU A 1 321 ? 14.607 15.885 -20.265 1.00 96.31 321 LEU A CA 1
ATOM 2501 C C . LEU A 1 321 ? 14.543 17.228 -19.522 1.00 96.31 321 LEU A C 1
ATOM 2503 O O . LEU A 1 321 ? 13.987 17.291 -18.425 1.00 96.31 321 LEU A O 1
ATOM 2507 N N . ALA A 1 322 ? 15.030 18.309 -20.141 1.00 96.00 322 ALA A N 1
ATOM 2508 C CA . ALA A 1 322 ? 14.976 19.663 -19.583 1.00 96.00 322 ALA A CA 1
ATOM 2509 C C . ALA A 1 322 ? 13.530 20.171 -19.391 1.00 96.00 322 ALA A C 1
ATOM 2511 O O . ALA A 1 322 ? 13.214 20.799 -18.378 1.00 96.00 322 ALA A O 1
ATOM 2512 N N . GLU A 1 323 ? 12.632 19.821 -20.315 1.00 96.62 323 GLU A N 1
ATOM 2513 C CA . GLU A 1 323 ? 11.180 20.053 -20.238 1.00 96.62 323 GLU A CA 1
ATOM 2514 C C . GLU A 1 323 ? 10.478 19.164 -19.188 1.00 96.62 323 GLU A C 1
ATOM 2516 O O . GLU A 1 323 ? 9.318 19.388 -18.840 1.00 96.62 323 GLU A O 1
ATOM 2521 N N . LYS A 1 324 ? 11.191 18.180 -18.617 1.00 94.75 324 LYS A N 1
ATOM 2522 C CA . LYS A 1 324 ? 10.706 17.194 -17.631 1.00 94.75 324 LYS A CA 1
ATOM 2523 C C . LYS A 1 324 ? 9.642 16.242 -18.197 1.00 94.75 324 LYS A C 1
ATOM 2525 O O . LYS A 1 324 ? 8.914 15.592 -17.430 1.00 94.75 324 LYS A O 1
ATOM 2530 N N . SER A 1 325 ? 9.596 16.086 -19.519 1.00 97.12 325 SER A N 1
ATOM 2531 C CA . SER A 1 325 ? 8.819 15.093 -20.277 1.00 97.12 325 SER A CA 1
ATOM 2532 C C . SER A 1 325 ? 9.500 13.718 -20.228 1.00 97.12 325 SER A C 1
ATOM 2534 O O . SER A 1 325 ? 9.787 13.080 -21.239 1.00 97.12 325 SER A O 1
ATOM 2536 N N . PHE A 1 326 ? 9.792 13.252 -19.008 1.00 97.00 326 PHE A N 1
ATOM 2537 C CA . PHE A 1 326 ? 10.716 12.147 -18.739 1.00 97.00 326 PHE A CA 1
ATOM 2538 C C . PHE A 1 326 ? 10.398 10.839 -19.482 1.00 97.00 326 PHE A C 1
ATOM 2540 O O . PHE A 1 326 ? 11.319 10.146 -19.898 1.00 97.00 326 PHE A O 1
ATOM 2547 N N . ARG A 1 327 ? 9.117 10.491 -19.679 1.00 96.38 327 ARG A N 1
ATOM 2548 C CA . ARG A 1 327 ? 8.724 9.257 -20.393 1.00 96.38 327 ARG A CA 1
ATOM 2549 C C . ARG A 1 327 ? 9.051 9.318 -21.890 1.00 96.38 327 ARG A C 1
ATOM 2551 O O . ARG A 1 327 ? 9.514 8.330 -22.452 1.00 96.38 327 ARG A O 1
ATOM 2558 N N . GLU A 1 328 ? 8.858 10.476 -22.515 1.00 96.44 328 GLU A N 1
ATOM 2559 C CA . GLU A 1 328 ? 9.162 10.716 -23.932 1.00 96.44 328 GLU A CA 1
ATOM 2560 C C . GLU A 1 328 ? 10.674 10.842 -24.146 1.00 96.44 328 GLU A C 1
ATOM 2562 O O . GLU A 1 328 ? 11.229 10.222 -25.052 1.00 96.44 328 GLU A O 1
ATOM 2567 N N . SER A 1 329 ? 11.350 11.555 -23.239 1.00 97.62 329 SER A N 1
ATOM 2568 C CA . SER A 1 329 ? 12.812 11.632 -23.161 1.00 97.62 329 SER A CA 1
ATOM 2569 C C . SER A 1 329 ? 13.453 10.241 -23.064 1.00 97.62 329 SER A C 1
ATOM 2571 O O . SER A 1 329 ? 14.312 9.898 -23.873 1.00 97.62 329 SER A O 1
ATOM 2573 N N . LEU A 1 330 ? 12.972 9.389 -22.151 1.00 97.31 330 LEU A N 1
ATOM 2574 C CA . LEU A 1 330 ? 13.452 8.015 -21.974 1.00 97.31 330 LEU A CA 1
ATOM 2575 C C . LEU A 1 330 ? 13.228 7.150 -23.228 1.00 97.31 330 LEU A C 1
ATOM 2577 O O . LEU A 1 330 ? 14.077 6.325 -23.561 1.00 97.31 330 LEU A O 1
ATOM 2581 N N . ALA A 1 331 ? 12.120 7.348 -23.951 1.00 97.19 331 ALA A N 1
ATOM 2582 C CA . ALA A 1 331 ? 11.862 6.663 -25.218 1.00 97.19 331 ALA A CA 1
ATOM 2583 C C . ALA A 1 331 ? 12.808 7.128 -26.343 1.00 97.19 331 ALA A C 1
ATOM 2585 O O . ALA A 1 331 ? 13.302 6.298 -27.104 1.00 97.19 331 ALA A O 1
ATOM 2586 N N . ALA A 1 332 ? 13.102 8.428 -26.429 1.00 96.56 332 ALA A N 1
ATOM 2587 C CA . ALA A 1 332 ? 14.062 8.974 -27.388 1.00 96.56 332 ALA A CA 1
ATOM 2588 C C . ALA A 1 332 ? 15.512 8.554 -27.067 1.00 96.56 332 ALA A C 1
ATOM 2590 O O . ALA A 1 332 ? 16.245 8.150 -27.968 1.00 96.56 332 ALA A O 1
ATOM 2591 N N . PHE A 1 333 ? 15.912 8.518 -25.789 1.00 97.25 333 PHE A N 1
ATOM 2592 C CA . PHE A 1 333 ? 17.218 7.979 -25.387 1.00 97.25 333 PHE A CA 1
ATOM 2593 C C . PHE A 1 333 ? 17.378 6.487 -25.711 1.00 97.25 333 PHE A C 1
ATOM 2595 O O . PHE A 1 333 ? 18.474 6.073 -26.083 1.00 97.25 333 PHE A O 1
ATOM 2602 N N . ARG A 1 334 ? 16.309 5.681 -25.626 1.00 96.44 334 ARG A N 1
ATOM 2603 C CA . ARG A 1 334 ? 16.345 4.265 -26.042 1.00 96.44 334 ARG A CA 1
ATOM 2604 C C . ARG A 1 334 ? 16.642 4.130 -27.541 1.00 96.44 334 ARG A C 1
ATOM 2606 O O . ARG A 1 334 ? 17.609 3.455 -27.882 1.00 96.44 334 ARG A O 1
ATOM 2613 N N . ARG A 1 335 ? 15.943 4.882 -28.404 1.00 96.06 335 ARG A N 1
ATOM 2614 C CA . ARG A 1 335 ? 16.231 4.933 -29.855 1.00 96.06 335 ARG A CA 1
ATOM 2615 C C . ARG A 1 335 ? 17.639 5.456 -30.161 1.00 96.06 335 ARG A C 1
ATOM 2617 O O . ARG A 1 335 ? 18.346 4.883 -30.985 1.00 96.06 335 ARG A O 1
ATOM 2624 N N . ALA A 1 336 ? 18.095 6.494 -29.456 1.00 95.88 336 ALA A N 1
ATOM 2625 C CA . ALA A 1 336 ? 19.465 6.994 -29.583 1.00 95.88 336 ALA A CA 1
ATOM 2626 C C . ALA A 1 336 ? 20.509 5.917 -29.229 1.00 95.88 336 ALA A C 1
ATOM 2628 O O . ALA A 1 336 ? 21.507 5.772 -29.929 1.00 95.88 336 ALA A O 1
ATOM 2629 N N . ARG A 1 337 ? 20.262 5.118 -28.183 1.00 96.38 337 ARG A N 1
ATOM 2630 C CA . ARG A 1 337 ? 21.125 4.006 -27.754 1.00 96.38 337 ARG A CA 1
ATOM 2631 C C . ARG A 1 337 ? 21.113 2.824 -28.728 1.00 96.38 337 ARG A C 1
ATOM 2633 O O . 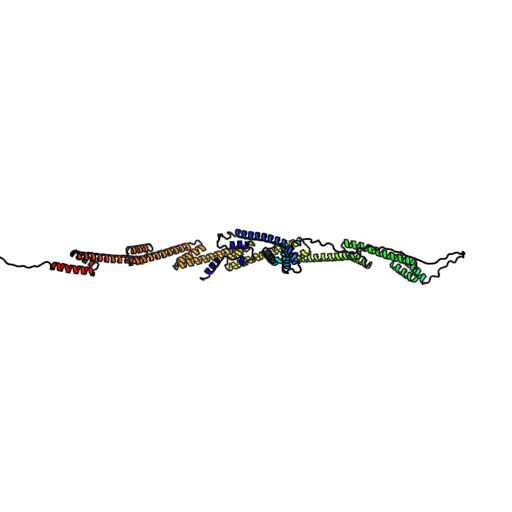ARG A 1 337 ? 22.146 2.199 -28.931 1.00 96.38 337 ARG A O 1
ATOM 2640 N N . GLU A 1 338 ? 19.977 2.535 -29.356 1.00 95.44 338 GLU A N 1
ATOM 2641 C CA . GLU A 1 338 ? 19.855 1.520 -30.417 1.00 95.44 338 GLU A CA 1
ATOM 2642 C C . GLU A 1 338 ? 20.655 1.896 -31.680 1.00 95.44 338 GLU A C 1
ATOM 2644 O O . GLU A 1 338 ? 21.155 1.016 -32.381 1.00 95.44 338 GLU A O 1
ATOM 2649 N N . LEU A 1 339 ? 20.813 3.197 -31.954 1.00 93.81 339 LEU A N 1
ATOM 2650 C CA . LEU A 1 339 ? 21.540 3.721 -33.116 1.00 93.81 339 LEU A CA 1
ATOM 2651 C C . LEU A 1 339 ? 23.031 4.004 -32.850 1.00 93.81 339 LEU A C 1
ATOM 2653 O O . LEU A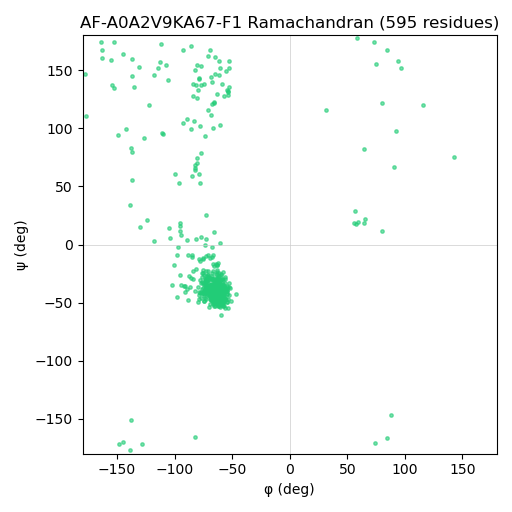 1 339 ? 23.855 3.795 -33.742 1.00 93.81 339 LEU A O 1
ATOM 2657 N N . LEU A 1 340 ? 23.384 4.470 -31.645 1.00 92.19 340 LEU A N 1
ATOM 2658 C CA . LEU A 1 340 ? 24.750 4.866 -31.260 1.00 92.19 340 LEU A CA 1
ATOM 2659 C C . LEU A 1 340 ? 25.502 3.810 -30.430 1.00 92.19 340 LEU A C 1
ATOM 2661 O O . LEU A 1 340 ? 26.726 3.876 -30.328 1.00 92.19 340 LEU A O 1
ATOM 2665 N N . GLY A 1 341 ? 24.795 2.849 -29.833 1.00 88.19 341 GLY A N 1
ATOM 2666 C CA . GLY A 1 341 ? 25.342 1.911 -28.853 1.00 88.19 341 GLY A CA 1
ATOM 2667 C C . GLY A 1 341 ? 25.365 2.460 -27.417 1.00 88.19 341 GLY A C 1
ATOM 2668 O O . GLY A 1 341 ? 24.727 3.459 -27.081 1.00 88.19 341 GLY A O 1
ATOM 2669 N N . GLU A 1 342 ? 26.096 1.771 -26.539 1.00 87.12 342 GLU A N 1
ATOM 2670 C CA . GLU A 1 342 ? 26.168 2.057 -25.097 1.00 87.12 342 GLU A CA 1
ATOM 2671 C C . GLU A 1 342 ? 27.060 3.273 -24.759 1.00 87.12 342 GLU A C 1
ATOM 2673 O O . GLU A 1 342 ? 28.188 3.131 -24.284 1.00 87.12 342 GLU A O 1
ATOM 2678 N N . ASP A 1 343 ? 26.534 4.488 -24.944 1.00 89.88 343 ASP A N 1
ATOM 2679 C CA . ASP A 1 343 ? 27.137 5.712 -24.394 1.00 89.88 343 ASP A CA 1
ATOM 2680 C C . ASP A 1 343 ? 26.774 5.908 -22.908 1.00 89.88 343 ASP A C 1
ATOM 2682 O O . ASP A 1 343 ? 25.605 5.991 -22.519 1.00 89.88 343 ASP A O 1
ATOM 2686 N N . THR A 1 344 ? 27.804 6.076 -22.076 1.00 92.00 344 THR A N 1
ATOM 2687 C CA . THR A 1 344 ? 27.703 6.459 -20.658 1.00 92.00 344 THR A CA 1
ATOM 2688 C C . THR A 1 344 ? 26.868 7.719 -20.401 1.00 92.00 344 THR A C 1
ATOM 2690 O O . THR A 1 344 ? 26.200 7.798 -19.371 1.00 92.00 344 THR A O 1
ATOM 2693 N N . ALA A 1 345 ? 26.875 8.697 -21.311 1.00 91.69 345 ALA A N 1
ATOM 2694 C CA . ALA A 1 345 ? 26.098 9.925 -21.170 1.00 91.69 345 ALA A CA 1
ATOM 2695 C C . ALA A 1 345 ? 24.605 9.694 -21.450 1.00 91.69 345 ALA A C 1
ATOM 2697 O O . ALA A 1 345 ? 23.764 10.239 -20.738 1.00 91.69 345 ALA A O 1
ATOM 2698 N N . ILE A 1 346 ? 24.272 8.838 -22.426 1.00 93.88 346 ILE A N 1
ATOM 2699 C CA . ILE A 1 346 ? 22.888 8.405 -22.669 1.00 93.88 346 ILE A CA 1
ATOM 2700 C C . ILE A 1 346 ? 22.382 7.612 -21.460 1.00 93.88 346 ILE A C 1
ATOM 2702 O O . ILE A 1 346 ? 21.292 7.888 -20.968 1.00 93.88 346 ILE A O 1
ATOM 2706 N N . ARG A 1 347 ? 23.195 6.694 -20.918 1.00 95.00 347 ARG A N 1
ATOM 2707 C CA . ARG A 1 347 ? 22.837 5.902 -19.730 1.00 95.00 347 ARG A CA 1
ATOM 2708 C C . ARG A 1 347 ? 22.502 6.783 -18.519 1.00 95.00 347 ARG A C 1
ATOM 2710 O O . ARG A 1 347 ? 21.422 6.638 -17.956 1.00 95.00 347 ARG A O 1
ATOM 2717 N N . LYS A 1 348 ? 23.357 7.758 -18.187 1.00 96.25 348 LYS A N 1
ATOM 2718 C CA . LYS A 1 348 ? 23.103 8.718 -17.094 1.00 96.25 348 LYS A CA 1
ATOM 2719 C C . LYS A 1 348 ? 21.835 9.550 -17.312 1.00 96.25 348 LYS A C 1
ATOM 2721 O O . LYS A 1 348 ? 21.079 9.760 -16.371 1.00 96.25 348 LYS A O 1
ATOM 2726 N N . ALA A 1 349 ? 21.572 9.991 -18.541 1.00 94.94 349 ALA A N 1
ATOM 2727 C CA . ALA A 1 349 ? 20.367 10.760 -18.850 1.00 94.94 349 ALA A CA 1
ATOM 2728 C C . ALA A 1 349 ? 19.083 9.902 -18.798 1.00 94.94 349 ALA A C 1
ATOM 2730 O O . ALA A 1 349 ? 18.023 10.394 -18.411 1.00 94.94 349 ALA A O 1
ATOM 2731 N N . MET A 1 350 ? 19.173 8.602 -19.110 1.00 96.25 350 MET A N 1
ATOM 2732 C CA . MET A 1 350 ? 18.095 7.637 -18.860 1.00 96.25 350 MET A CA 1
ATOM 2733 C C . MET A 1 350 ? 17.863 7.417 -17.358 1.00 96.25 350 MET A C 1
ATOM 2735 O O . MET A 1 350 ? 16.716 7.419 -16.920 1.00 96.25 350 MET A O 1
ATOM 2739 N N . GLU A 1 351 ? 18.928 7.272 -16.562 1.00 96.56 351 GLU A N 1
ATOM 2740 C CA . GLU A 1 351 ? 18.848 7.157 -15.097 1.00 96.56 351 GLU A CA 1
ATOM 2741 C C . GLU A 1 351 ? 18.195 8.402 -14.465 1.00 96.56 351 GLU A C 1
ATOM 2743 O O . GLU A 1 351 ? 17.319 8.265 -13.610 1.00 96.56 351 GLU A O 1
ATOM 2748 N N . GLU A 1 352 ? 18.551 9.608 -14.923 1.00 96.50 352 GLU A N 1
ATOM 2749 C CA . GLU A 1 352 ? 17.928 10.872 -14.505 1.00 96.50 352 GLU A CA 1
ATOM 2750 C C . GLU A 1 352 ? 16.437 10.928 -14.884 1.00 96.50 352 GLU A C 1
ATOM 2752 O O . GLU A 1 352 ? 15.591 11.248 -14.043 1.00 96.50 352 GLU A O 1
ATOM 2757 N N . ALA A 1 353 ? 16.085 10.548 -16.118 1.00 97.06 353 ALA A N 1
ATOM 2758 C CA . ALA A 1 353 ? 14.693 10.478 -16.558 1.00 97.06 353 ALA A CA 1
ATOM 2759 C C . ALA A 1 353 ? 13.874 9.475 -15.723 1.00 97.06 353 ALA A C 1
ATOM 2761 O O . ALA A 1 353 ? 12.754 9.780 -15.309 1.00 97.06 353 ALA A O 1
ATOM 2762 N N . GLU A 1 354 ? 14.423 8.298 -15.414 1.00 97.25 354 GLU A N 1
ATOM 2763 C CA . GLU A 1 354 ? 13.756 7.309 -14.563 1.00 97.25 354 GLU A CA 1
ATOM 2764 C C . GLU A 1 354 ? 13.602 7.779 -13.113 1.00 97.25 354 GLU A C 1
ATOM 2766 O O . GLU A 1 354 ? 12.539 7.575 -12.523 1.00 97.25 354 GLU A O 1
ATOM 2771 N N . GLN A 1 355 ? 14.600 8.458 -12.540 1.00 96.88 355 GLN A N 1
ATOM 2772 C CA . GLN A 1 355 ? 14.466 9.111 -11.233 1.00 96.88 355 GLN A CA 1
ATOM 2773 C C . GLN A 1 355 ? 13.367 10.183 -11.263 1.00 96.88 355 GLN A C 1
ATOM 2775 O O . GLN A 1 355 ? 12.523 10.228 -10.367 1.00 96.88 355 GLN A O 1
ATOM 2780 N N . GLY A 1 356 ? 13.301 10.984 -12.330 1.00 96.31 356 GLY A N 1
ATOM 2781 C CA . GLY A 1 356 ? 12.246 11.972 -12.558 1.00 96.31 356 GLY A CA 1
ATOM 2782 C C . GLY A 1 356 ? 10.838 11.368 -12.642 1.00 96.31 356 GLY A C 1
ATOM 2783 O O . GLY A 1 356 ? 9.890 11.934 -12.088 1.00 96.31 356 GLY A O 1
ATOM 2784 N N . ILE A 1 357 ? 10.688 10.198 -13.277 1.00 96.62 357 ILE A N 1
ATOM 2785 C CA . ILE A 1 357 ? 9.432 9.426 -13.292 1.00 96.62 357 ILE A CA 1
ATOM 2786 C C . ILE A 1 357 ? 9.089 8.950 -11.877 1.00 96.62 357 ILE A C 1
ATOM 2788 O O . ILE A 1 357 ? 8.000 9.250 -11.387 1.00 96.62 357 ILE A O 1
ATOM 2792 N N . ARG A 1 358 ? 10.024 8.274 -11.194 1.00 95.88 358 ARG A N 1
ATOM 2793 C CA . ARG A 1 358 ? 9.821 7.730 -9.838 1.00 95.88 358 ARG A CA 1
ATOM 2794 C C . ARG A 1 358 ? 9.428 8.827 -8.840 1.00 95.88 358 ARG A C 1
ATOM 2796 O O . ARG A 1 358 ? 8.507 8.626 -8.056 1.00 95.88 358 ARG A O 1
ATOM 2803 N N . LEU A 1 359 ? 10.049 10.008 -8.916 1.00 95.25 359 LEU A N 1
ATOM 2804 C CA . LEU A 1 359 ? 9.720 11.168 -8.076 1.00 95.25 359 LEU A CA 1
ATOM 2805 C C . LEU A 1 359 ? 8.339 11.769 -8.388 1.00 95.25 359 LEU A C 1
ATOM 2807 O O . LEU A 1 359 ? 7.615 12.128 -7.458 1.00 95.25 359 LEU A O 1
ATOM 2811 N N . LYS A 1 360 ? 7.939 11.863 -9.667 1.00 95.38 360 LYS A N 1
ATOM 2812 C CA . LYS A 1 360 ? 6.574 12.287 -10.041 1.00 95.38 360 LYS A CA 1
ATOM 2813 C C . LYS A 1 360 ? 5.523 11.291 -9.538 1.00 95.38 360 LYS A C 1
ATOM 2815 O O . LYS A 1 360 ? 4.505 11.705 -8.992 1.00 95.38 360 LYS A O 1
ATOM 2820 N N . GLU A 1 361 ? 5.776 9.993 -9.680 1.00 95.44 361 GLU A N 1
ATOM 2821 C CA . GLU A 1 361 ? 4.846 8.939 -9.257 1.00 95.44 361 GLU A CA 1
ATOM 2822 C C . GLU A 1 361 ? 4.761 8.790 -7.732 1.00 95.44 361 GLU A C 1
ATOM 2824 O O . GLU A 1 361 ? 3.676 8.537 -7.212 1.00 95.44 361 GLU A O 1
ATOM 2829 N N . LEU A 1 362 ? 5.863 8.999 -7.001 1.00 96.00 362 LEU A N 1
ATOM 2830 C CA . LEU A 1 362 ? 5.864 9.058 -5.537 1.00 96.00 362 LEU A CA 1
ATOM 2831 C C . LEU A 1 362 ? 5.004 10.223 -5.029 1.00 96.00 362 LEU A C 1
ATOM 2833 O O . LEU A 1 362 ? 4.135 10.013 -4.185 1.00 96.00 362 LEU A O 1
ATOM 2837 N N . ARG A 1 363 ? 5.180 11.426 -5.597 1.00 95.06 363 ARG A N 1
ATOM 2838 C CA . ARG A 1 363 ? 4.368 12.608 -5.256 1.00 95.06 363 ARG A CA 1
ATOM 2839 C C . ARG A 1 363 ? 2.886 12.395 -5.558 1.00 95.06 363 ARG A C 1
ATOM 2841 O O . ARG A 1 363 ? 2.062 12.652 -4.692 1.00 95.06 363 ARG A O 1
ATOM 2848 N N . ALA A 1 364 ? 2.547 11.840 -6.722 1.00 96.56 364 ALA A N 1
ATOM 2849 C CA . ALA A 1 364 ? 1.156 11.547 -7.073 1.00 96.56 364 ALA A CA 1
ATOM 2850 C C . ALA A 1 364 ? 0.499 10.522 -6.122 1.00 96.56 364 ALA A C 1
ATOM 2852 O O . ALA A 1 364 ? -0.671 10.669 -5.773 1.00 96.56 364 ALA A O 1
ATOM 2853 N N . LYS A 1 365 ? 1.242 9.502 -5.662 1.00 97.06 365 LYS A N 1
ATOM 2854 C CA . LYS A 1 365 ? 0.762 8.534 -4.654 1.00 97.06 365 LYS A CA 1
ATOM 2855 C C . LYS A 1 365 ? 0.557 9.188 -3.284 1.00 97.06 365 LYS A C 1
ATOM 2857 O O . LYS A 1 365 ? -0.468 8.953 -2.649 1.00 97.06 365 LYS A O 1
ATOM 2862 N N . LEU A 1 366 ? 1.503 10.026 -2.861 1.00 97.94 366 LEU A N 1
ATOM 2863 C CA . LEU A 1 366 ? 1.447 10.789 -1.613 1.00 97.94 366 LEU A CA 1
ATOM 2864 C C . LEU A 1 366 ? 0.242 11.746 -1.592 1.00 97.94 366 LEU A C 1
ATOM 2866 O O . LEU A 1 366 ? -0.557 11.714 -0.658 1.00 97.94 366 LEU A O 1
ATOM 2870 N N . GLU A 1 367 ? 0.055 12.531 -2.657 1.00 97.62 367 GLU A N 1
ATOM 2871 C CA . GLU A 1 367 ? -1.096 13.424 -2.835 1.00 97.62 367 GLU A CA 1
ATOM 2872 C C . GLU A 1 367 ? -2.429 12.659 -2.840 1.00 97.62 367 GLU A C 1
ATOM 2874 O O . GLU A 1 367 ? -3.396 13.121 -2.234 1.00 97.62 367 GLU A O 1
ATOM 2879 N N . ALA A 1 368 ? -2.489 11.475 -3.462 1.00 98.06 368 ALA A N 1
ATOM 2880 C CA . ALA A 1 368 ? -3.693 10.643 -3.492 1.00 98.06 368 ALA A CA 1
ATOM 2881 C C . ALA A 1 368 ? -4.062 10.065 -2.111 1.00 98.06 368 ALA A C 1
ATOM 2883 O O . ALA A 1 368 ? -5.227 10.145 -1.712 1.00 98.06 368 ALA A O 1
ATOM 2884 N N . GLU A 1 369 ? -3.096 9.533 -1.352 1.00 98.12 369 GLU A N 1
ATOM 2885 C CA . GLU A 1 369 ? -3.351 9.036 0.009 1.00 98.12 369 GLU A CA 1
ATOM 2886 C C . GLU A 1 369 ? -3.752 10.175 0.960 1.00 98.12 369 GLU A C 1
ATOM 2888 O O . GLU A 1 369 ? -4.704 10.018 1.729 1.00 98.12 369 GLU A O 1
ATOM 2893 N N . LEU A 1 370 ? -3.110 11.348 0.861 1.00 98.31 370 LEU A N 1
ATOM 2894 C CA . LEU A 1 370 ? -3.504 12.549 1.607 1.00 98.31 370 LEU A CA 1
ATOM 2895 C C . LEU A 1 370 ? -4.915 13.022 1.221 1.00 98.31 370 LEU A C 1
ATOM 2897 O O . LEU A 1 370 ? -5.722 13.328 2.099 1.00 98.31 370 LEU A O 1
ATOM 2901 N N . ALA A 1 371 ? -5.253 13.063 -0.071 1.00 98.38 371 ALA A N 1
ATOM 2902 C CA . ALA A 1 371 ? -6.575 13.470 -0.550 1.00 98.38 371 ALA A CA 1
ATOM 2903 C C . ALA A 1 371 ? -7.691 12.535 -0.057 1.00 98.38 371 ALA A C 1
ATOM 2905 O O . ALA A 1 371 ? -8.728 13.009 0.415 1.00 98.38 371 ALA A O 1
ATOM 2906 N N . GLU A 1 372 ? -7.472 11.220 -0.104 1.00 98.31 372 GLU A N 1
ATOM 2907 C CA . GLU A 1 372 ? -8.446 10.237 0.367 1.00 98.31 372 GLU A CA 1
ATOM 2908 C C . GLU A 1 372 ? -8.548 10.232 1.905 1.00 98.31 372 GLU A C 1
ATOM 2910 O O . GLU A 1 372 ? -9.657 10.202 2.437 1.00 98.31 372 GLU A O 1
ATOM 2915 N N . ALA A 1 373 ? -7.441 10.406 2.640 1.00 98.38 373 ALA A N 1
ATOM 2916 C CA . ALA A 1 373 ? -7.461 10.635 4.091 1.00 98.38 373 ALA A CA 1
ATOM 2917 C C . ALA A 1 373 ? -8.268 11.893 4.474 1.00 98.38 373 ALA A C 1
ATOM 2919 O O . ALA A 1 373 ? -9.140 11.849 5.346 1.00 98.38 373 ALA A O 1
ATOM 2920 N N . ARG A 1 374 ? -8.038 13.016 3.774 1.00 98.38 374 ARG A N 1
ATOM 2921 C CA . ARG A 1 374 ? -8.793 14.276 3.925 1.00 98.38 374 ARG A CA 1
ATOM 2922 C C . ARG A 1 374 ? -10.282 14.120 3.589 1.00 98.38 374 ARG A C 1
ATOM 2924 O O . ARG A 1 374 ? -11.082 14.912 4.086 1.00 98.38 374 ARG A O 1
ATOM 2931 N N . LYS A 1 375 ? -10.657 13.165 2.730 1.00 98.56 375 LYS A N 1
ATOM 2932 C CA . LYS A 1 375 ? -12.047 12.833 2.367 1.00 98.56 375 LYS A CA 1
ATOM 2933 C C . LYS A 1 375 ? -12.709 11.971 3.443 1.00 98.56 375 LYS A C 1
ATOM 2935 O O . LYS A 1 375 ? -13.766 12.356 3.934 1.00 98.56 375 LYS A O 1
ATOM 2940 N N . LEU A 1 376 ? -12.058 10.894 3.874 1.00 98.44 376 LEU A N 1
ATOM 2941 C CA . LEU A 1 376 ? -12.549 9.991 4.923 1.00 98.44 376 LEU A CA 1
ATOM 2942 C C . LEU A 1 376 ? -12.721 10.701 6.277 1.00 98.44 376 LEU A C 1
ATOM 2944 O O . LEU A 1 376 ? -13.696 10.458 6.985 1.00 98.44 376 LEU A O 1
ATOM 2948 N N . LEU A 1 377 ? -11.852 11.670 6.592 1.00 98.00 377 LEU A N 1
ATOM 2949 C CA . LEU A 1 377 ? -12.013 12.547 7.759 1.00 98.00 377 LEU A CA 1
ATOM 2950 C C . LEU A 1 377 ? -13.307 13.389 7.705 1.00 98.00 377 LEU A C 1
ATOM 2952 O O . LEU A 1 377 ? -13.903 13.647 8.747 1.00 98.00 377 LEU A O 1
ATOM 2956 N N . ARG A 1 378 ? -13.775 13.804 6.516 1.00 97.38 378 ARG A N 1
ATOM 2957 C CA . ARG A 1 378 ? -15.057 14.531 6.366 1.00 97.38 378 ARG A CA 1
ATOM 2958 C C . ARG A 1 378 ? -16.272 13.618 6.510 1.00 97.38 378 ARG A C 1
ATOM 2960 O O . ARG A 1 378 ? -17.341 14.107 6.848 1.00 97.38 378 ARG A O 1
ATOM 2967 N N . THR A 1 379 ? -16.116 12.322 6.243 1.00 97.75 379 THR A N 1
ATOM 2968 C CA . THR A 1 379 ? -17.169 11.308 6.409 1.00 97.75 379 THR A CA 1
ATOM 2969 C C . THR A 1 379 ? -17.082 10.586 7.758 1.00 97.75 379 THR A C 1
ATOM 2971 O O . THR A 1 379 ? -17.667 9.519 7.904 1.00 97.75 379 THR A O 1
ATOM 2974 N N . GLU A 1 380 ? -16.331 11.134 8.723 1.00 95.94 380 GLU A N 1
ATOM 2975 C CA . GLU A 1 380 ? -16.109 10.579 10.073 1.00 95.94 380 GLU A CA 1
ATOM 2976 C C . GLU A 1 380 ? -15.546 9.138 10.103 1.00 95.94 380 GLU A C 1
ATOM 2978 O O . GLU A 1 380 ? -15.579 8.465 11.133 1.00 95.94 380 GLU A O 1
ATOM 2983 N N . ALA A 1 381 ? -14.963 8.669 8.995 1.00 97.75 381 ALA A N 1
ATOM 2984 C CA . ALA A 1 381 ? -14.334 7.354 8.873 1.00 97.75 381 ALA A CA 1
ATOM 2985 C C . ALA A 1 381 ? -12.897 7.406 9.426 1.00 97.75 381 ALA A C 1
ATOM 2987 O O . ALA A 1 381 ? -11.917 7.313 8.685 1.00 97.75 381 ALA A O 1
ATOM 2988 N N . PHE A 1 382 ? -12.777 7.658 10.734 1.00 97.56 382 PHE A N 1
ATOM 2989 C CA . PHE A 1 382 ? -11.514 8.042 11.372 1.00 97.56 382 PHE A CA 1
ATOM 2990 C C . PHE A 1 382 ? -10.403 7.001 11.210 1.00 97.56 382 PHE A C 1
ATOM 2992 O O . PHE A 1 382 ? -9.285 7.376 10.866 1.00 97.56 382 PHE A O 1
ATOM 2999 N N . ASP A 1 383 ? -10.691 5.713 11.398 1.00 97.31 383 ASP A N 1
ATOM 3000 C CA . ASP A 1 383 ? -9.663 4.666 11.350 1.00 97.31 383 ASP A CA 1
ATOM 3001 C C . ASP A 1 383 ? -9.133 4.434 9.919 1.00 97.31 383 ASP A C 1
ATOM 3003 O O . ASP A 1 383 ? -7.919 4.335 9.720 1.00 97.31 383 ASP A O 1
ATOM 3007 N N . ASP A 1 384 ? -10.005 4.482 8.903 1.00 97.69 384 ASP A N 1
ATOM 3008 C CA . ASP A 1 384 ? -9.607 4.452 7.487 1.00 97.69 384 ASP A CA 1
ATOM 3009 C C . ASP A 1 384 ? -8.820 5.709 7.084 1.00 97.69 384 ASP A C 1
ATOM 3011 O O . ASP A 1 384 ? -7.797 5.619 6.394 1.00 97.69 384 ASP A O 1
ATOM 3015 N N . ALA A 1 385 ? -9.253 6.889 7.546 1.00 98.44 385 ALA A N 1
ATOM 3016 C CA . ALA A 1 385 ? -8.528 8.142 7.343 1.00 98.44 385 ALA A CA 1
ATOM 3017 C C . ALA A 1 385 ? -7.122 8.074 7.962 1.00 98.44 385 ALA A C 1
ATOM 3019 O O . ALA A 1 385 ? -6.148 8.510 7.344 1.00 98.44 385 ALA A O 1
ATOM 3020 N N . ARG A 1 386 ? -7.002 7.478 9.156 1.00 98.44 386 ARG A N 1
ATOM 3021 C CA . ARG A 1 386 ? -5.735 7.272 9.869 1.00 98.44 386 ARG A CA 1
ATOM 3022 C C . ARG A 1 386 ? -4.826 6.297 9.127 1.00 98.44 386 ARG A C 1
ATOM 3024 O O . ARG A 1 386 ? -3.632 6.558 9.014 1.00 98.44 386 ARG A O 1
ATOM 3031 N N . ALA A 1 387 ? -5.375 5.216 8.572 1.00 98.19 387 ALA A N 1
ATOM 3032 C CA . ALA A 1 387 ? -4.624 4.258 7.760 1.00 98.19 387 ALA A CA 1
ATOM 3033 C C . ALA A 1 387 ? -4.082 4.885 6.460 1.00 98.19 387 ALA A C 1
ATOM 3035 O O . ALA A 1 387 ? -2.929 4.653 6.100 1.00 98.19 387 ALA A O 1
ATOM 3036 N N . ARG A 1 388 ? -4.879 5.724 5.783 1.00 97.94 388 ARG A N 1
ATOM 3037 C CA . ARG A 1 388 ? -4.450 6.497 4.599 1.00 97.94 388 ARG A CA 1
ATOM 3038 C C . ARG A 1 388 ? -3.361 7.519 4.948 1.00 97.94 388 ARG A C 1
ATOM 3040 O O . ARG A 1 388 ? -2.328 7.567 4.289 1.00 97.94 388 ARG A O 1
ATOM 3047 N N . ALA A 1 389 ? -3.546 8.288 6.023 1.00 97.81 389 ALA A N 1
ATOM 3048 C CA . ALA A 1 389 ? -2.563 9.281 6.460 1.00 97.81 389 ALA A CA 1
ATOM 3049 C C . ALA A 1 389 ? -1.250 8.645 6.970 1.00 97.81 389 ALA A C 1
ATOM 3051 O O . ALA A 1 389 ? -0.183 9.223 6.777 1.00 97.81 389 ALA A O 1
ATOM 3052 N N . ARG A 1 390 ? -1.294 7.429 7.538 1.00 97.94 390 ARG A N 1
ATOM 3053 C CA . ARG A 1 390 ? -0.082 6.641 7.834 1.00 97.94 390 ARG A CA 1
ATOM 3054 C C . ARG A 1 390 ? 0.650 6.205 6.571 1.00 97.94 390 ARG A C 1
ATOM 3056 O O . ARG A 1 390 ? 1.850 6.416 6.504 1.00 97.94 390 ARG A O 1
ATOM 3063 N N . ARG A 1 391 ? -0.046 5.710 5.540 1.00 97.81 391 ARG A N 1
ATOM 3064 C CA . ARG A 1 391 ? 0.601 5.386 4.254 1.00 97.81 391 ARG A CA 1
ATOM 3065 C C . ARG A 1 391 ? 1.226 6.608 3.580 1.00 97.81 391 ARG A C 1
ATOM 3067 O O . ARG A 1 391 ? 2.297 6.487 3.000 1.00 97.81 391 ARG A O 1
ATOM 3074 N N . ALA A 1 392 ? 0.631 7.794 3.715 1.00 97.56 392 ALA A N 1
ATOM 3075 C CA . ALA A 1 392 ? 1.285 9.037 3.302 1.00 97.56 392 ALA A CA 1
ATOM 3076 C C . ALA A 1 392 ? 2.610 9.279 4.062 1.00 97.56 392 ALA A C 1
ATOM 3078 O O . ALA A 1 392 ? 3.618 9.596 3.438 1.00 97.56 392 ALA A O 1
ATOM 3079 N N . GLN A 1 393 ? 2.641 9.050 5.380 1.00 96.88 393 GLN A N 1
ATOM 3080 C CA . GLN A 1 393 ? 3.865 9.149 6.189 1.00 96.88 393 GLN A CA 1
ATOM 3081 C C . GLN A 1 393 ? 4.878 8.009 5.929 1.00 96.88 393 GLN A C 1
ATOM 3083 O O . GLN A 1 393 ? 6.075 8.196 6.103 1.00 96.88 393 GLN A O 1
ATOM 3088 N N . GLU A 1 394 ? 4.437 6.833 5.482 1.00 96.25 394 GLU A N 1
ATOM 3089 C CA . GLU A 1 394 ? 5.320 5.735 5.053 1.00 96.25 394 GLU A CA 1
ATOM 3090 C C . GLU A 1 394 ? 5.998 6.033 3.701 1.00 96.25 394 GLU A C 1
ATOM 3092 O O . GLU A 1 394 ? 7.116 5.579 3.461 1.00 96.25 394 GLU A O 1
ATOM 3097 N N . LEU A 1 395 ? 5.346 6.813 2.827 1.00 95.81 395 LEU A N 1
ATOM 3098 C CA . LEU A 1 395 ? 5.914 7.298 1.561 1.00 95.81 395 LEU A CA 1
ATOM 3099 C C . LEU A 1 395 ? 6.874 8.487 1.751 1.00 95.81 395 LEU A C 1
ATOM 3101 O O . LEU A 1 395 ? 7.800 8.647 0.956 1.00 95.81 395 LEU A O 1
ATOM 3105 N N . ASP A 1 396 ? 6.640 9.318 2.769 1.00 95.12 396 ASP A N 1
ATOM 3106 C CA . ASP A 1 396 ? 7.448 10.491 3.122 1.00 95.12 396 ASP A CA 1
ATOM 3107 C C . ASP A 1 396 ? 7.406 10.725 4.655 1.00 95.12 396 ASP A C 1
ATOM 3109 O O . ASP A 1 396 ? 6.476 11.360 5.164 1.00 95.12 396 ASP A O 1
ATOM 3113 N N . PRO A 1 397 ? 8.385 10.200 5.423 1.00 95.06 397 PRO A N 1
ATOM 3114 C CA . PRO A 1 397 ? 8.379 10.279 6.889 1.00 95.06 397 PRO A CA 1
ATOM 3115 C C . PRO A 1 397 ? 8.476 11.695 7.465 1.00 95.06 397 PRO A C 1
ATOM 3117 O O . PRO A 1 397 ? 8.002 11.931 8.580 1.00 95.06 397 PRO A O 1
ATOM 3120 N N . GLU A 1 398 ? 9.062 12.632 6.715 1.00 93.81 398 GLU A N 1
ATOM 3121 C CA . GLU A 1 398 ? 9.208 14.039 7.109 1.00 93.81 398 GLU A CA 1
ATOM 3122 C C . GLU A 1 398 ? 8.002 14.895 6.677 1.00 93.81 398 GLU A C 1
ATOM 3124 O O . GLU A 1 398 ? 7.974 16.107 6.911 1.00 93.81 398 GLU A O 1
ATOM 3129 N N . ASN A 1 399 ? 6.965 14.280 6.089 1.00 95.69 399 ASN A N 1
ATOM 3130 C CA . ASN A 1 399 ? 5.809 15.000 5.578 1.00 95.69 399 ASN A CA 1
ATOM 3131 C C . ASN A 1 399 ? 4.982 15.661 6.692 1.00 95.69 399 ASN A C 1
ATOM 3133 O O . ASN A 1 399 ? 4.130 15.039 7.340 1.00 95.69 399 ASN A O 1
ATOM 3137 N N . ALA A 1 400 ? 5.187 16.966 6.866 1.00 95.69 400 ALA A N 1
ATOM 3138 C CA . ALA A 1 400 ? 4.459 17.774 7.838 1.00 95.69 400 ALA A CA 1
ATOM 3139 C C . ALA A 1 400 ? 2.931 17.704 7.647 1.00 95.69 400 ALA A C 1
ATOM 3141 O O . ALA A 1 400 ? 2.197 17.714 8.635 1.00 95.69 400 ALA A O 1
ATOM 3142 N N . GLU A 1 401 ? 2.437 17.576 6.407 1.00 96.00 401 GLU A N 1
ATOM 3143 C CA . GLU A 1 401 ? 0.996 17.484 6.166 1.00 96.00 401 GLU A CA 1
ATOM 3144 C C . GLU A 1 401 ? 0.414 16.144 6.627 1.00 96.00 401 GLU A C 1
ATOM 3146 O O . GLU A 1 401 ? -0.627 16.136 7.284 1.00 96.00 401 GLU A O 1
ATOM 3151 N N . ALA A 1 402 ? 1.084 15.020 6.354 1.00 97.44 402 ALA A N 1
ATOM 3152 C CA . ALA A 1 402 ? 0.667 13.711 6.859 1.00 97.44 402 ALA A CA 1
ATOM 3153 C C . ALA A 1 402 ? 0.631 13.696 8.398 1.00 97.44 402 ALA A C 1
ATOM 3155 O O . ALA A 1 402 ? -0.354 13.254 8.997 1.00 97.44 402 ALA A O 1
ATOM 3156 N N . ALA A 1 403 ? 1.660 14.259 9.042 1.00 97.44 403 ALA A N 1
ATOM 3157 C CA . ALA A 1 403 ? 1.744 14.365 10.497 1.00 97.44 403 ALA A CA 1
ATOM 3158 C C . ALA A 1 403 ? 0.627 15.243 11.101 1.00 97.44 403 ALA A C 1
ATOM 3160 O O . ALA A 1 403 ? -0.009 14.850 12.084 1.00 97.44 403 ALA A O 1
ATOM 3161 N N . ASP A 1 404 ? 0.333 16.406 10.511 1.00 97.94 404 ASP A N 1
ATOM 3162 C CA . ASP A 1 404 ? -0.763 17.270 10.969 1.00 97.94 404 ASP A CA 1
ATOM 3163 C C . ASP A 1 404 ? -2.150 16.718 10.626 1.00 97.94 404 ASP A C 1
ATOM 3165 O O . ASP A 1 404 ? -3.099 16.918 11.390 1.00 97.94 404 ASP A O 1
ATOM 3169 N N . LEU A 1 405 ? -2.292 15.965 9.535 1.00 97.81 405 LEU A N 1
ATOM 3170 C CA . LEU A 1 405 ? -3.529 15.265 9.209 1.00 97.81 405 LEU A CA 1
ATOM 3171 C C . LEU A 1 405 ? -3.817 14.153 10.226 1.00 97.81 405 LEU A C 1
ATOM 3173 O O . LEU A 1 405 ? -4.942 14.081 10.716 1.00 97.81 405 LEU A O 1
ATOM 3177 N N . LEU A 1 406 ? -2.810 13.370 10.631 1.00 98.25 406 LEU A N 1
ATOM 3178 C CA . LEU A 1 406 ? -2.928 12.395 11.725 1.00 98.25 406 LEU A CA 1
ATOM 3179 C C . LEU A 1 406 ? -3.343 13.067 13.042 1.00 98.25 406 LEU A C 1
ATOM 3181 O O . LEU A 1 406 ? -4.323 12.652 13.658 1.00 98.25 406 LEU A O 1
ATOM 3185 N N . ARG A 1 407 ? -2.689 14.171 13.433 1.00 98.12 407 ARG A N 1
ATOM 3186 C CA . ARG A 1 407 ? -3.075 14.961 14.623 1.00 98.12 407 ARG A CA 1
ATOM 3187 C C . ARG A 1 407 ? -4.522 15.465 14.554 1.00 98.12 407 ARG A C 1
ATOM 3189 O O . ARG A 1 407 ? -5.193 15.544 15.582 1.00 98.12 407 ARG A O 1
ATOM 3196 N N . ARG A 1 408 ? -5.014 15.829 13.364 1.00 98.00 408 ARG A N 1
ATOM 3197 C CA . ARG A 1 408 ? -6.402 16.276 13.145 1.00 98.00 408 ARG A CA 1
ATOM 3198 C C . ARG A 1 408 ? -7.405 15.124 13.200 1.00 98.00 408 ARG A C 1
ATOM 3200 O O . ARG A 1 408 ? -8.476 15.321 13.767 1.00 98.00 408 ARG A O 1
ATOM 3207 N N . ILE A 1 409 ? -7.062 13.956 12.657 1.00 98.50 409 ILE A N 1
ATOM 3208 C CA . ILE A 1 409 ? -7.877 12.735 12.742 1.00 98.50 409 ILE A CA 1
ATOM 3209 C C . ILE A 1 409 ? -8.026 12.314 14.206 1.00 98.50 409 ILE A C 1
ATOM 3211 O O . ILE A 1 409 ? -9.151 12.209 14.687 1.00 98.50 409 ILE A O 1
ATOM 3215 N N . ASP A 1 410 ? -6.915 12.184 14.934 1.00 97.38 410 ASP A N 1
ATOM 3216 C CA . ASP A 1 410 ? -6.906 11.754 16.337 1.00 97.38 410 ASP A CA 1
ATOM 3217 C C . ASP A 1 410 ? -7.725 12.709 17.229 1.00 97.38 410 ASP A C 1
ATOM 3219 O O . ASP A 1 410 ? -8.556 12.267 18.024 1.00 97.38 410 ASP A O 1
ATOM 3223 N N . ARG A 1 411 ? -7.576 14.032 17.042 1.00 97.81 411 ARG A N 1
ATOM 3224 C CA . ARG A 1 411 ? -8.389 15.047 17.741 1.00 97.81 411 ARG A CA 1
ATOM 3225 C C . ARG A 1 411 ? -9.878 14.955 17.402 1.00 97.81 411 ARG A C 1
ATOM 3227 O O . ARG A 1 411 ? -10.707 15.108 18.296 1.00 97.81 411 ARG A O 1
ATOM 3234 N N . ALA A 1 412 ? -10.235 14.720 16.138 1.00 97.19 412 ALA A N 1
ATOM 3235 C CA . ALA A 1 412 ? -11.632 14.612 15.719 1.00 97.19 412 ALA A CA 1
ATOM 3236 C C . ALA A 1 412 ? -12.290 13.322 16.243 1.00 97.19 412 ALA A C 1
ATOM 3238 O O . ALA A 1 412 ? -13.407 13.372 16.758 1.00 97.19 412 ALA A O 1
ATOM 3239 N N . GLN A 1 413 ? -11.570 12.196 16.209 1.00 96.62 413 GLN A N 1
ATOM 3240 C CA . GLN A 1 413 ? -12.002 10.918 16.780 1.00 96.62 413 GLN A CA 1
ATOM 3241 C C . GLN A 1 413 ? -12.191 11.031 18.304 1.00 96.62 413 GLN A C 1
ATOM 3243 O O . GLN A 1 413 ? -13.213 10.593 18.835 1.00 96.62 413 GLN A O 1
ATOM 3248 N N . GLN A 1 414 ? -11.264 11.695 19.009 1.00 95.06 414 GLN A N 1
ATOM 3249 C CA . GLN A 1 414 ? -11.391 11.973 20.443 1.00 95.06 414 GLN A CA 1
ATOM 3250 C C . GLN A 1 414 ? -12.589 12.885 20.750 1.00 95.06 414 GLN A C 1
ATOM 3252 O O . GLN A 1 414 ? -13.368 12.575 21.650 1.00 95.06 414 GLN A O 1
ATOM 3257 N N . ALA A 1 415 ? -12.789 13.967 19.989 1.00 96.25 415 ALA A N 1
ATOM 3258 C CA . ALA A 1 415 ? -13.937 14.859 20.160 1.00 96.25 415 ALA A CA 1
ATOM 3259 C C . ALA A 1 415 ? -15.275 14.131 19.928 1.00 96.25 415 ALA A C 1
ATOM 3261 O O . ALA A 1 415 ? -16.214 14.306 20.705 1.00 96.25 415 ALA A O 1
ATOM 3262 N N . LYS A 1 416 ? -15.353 13.257 18.915 1.00 95.44 416 LYS A N 1
ATOM 3263 C CA . LYS A 1 416 ? -16.538 12.428 18.651 1.00 95.44 416 LYS A CA 1
ATOM 3264 C C . LYS A 1 416 ? -16.803 11.422 19.776 1.00 95.44 416 LYS A C 1
ATOM 3266 O O . LYS A 1 416 ? -17.949 11.267 20.195 1.00 95.44 416 LYS A O 1
ATOM 3271 N N . ARG A 1 417 ? -15.750 10.784 20.308 1.00 94.94 417 ARG A N 1
ATOM 3272 C CA . ARG A 1 417 ? -15.835 9.898 21.481 1.00 94.94 417 ARG A CA 1
ATOM 3273 C C . ARG A 1 417 ? -16.368 10.655 22.703 1.00 94.94 417 ARG A C 1
ATOM 3275 O O . ARG A 1 417 ? -17.310 10.189 23.330 1.00 94.94 417 ARG A O 1
ATOM 3282 N N . GLN A 1 418 ? -15.843 11.844 22.994 1.00 95.38 418 GLN A N 1
ATOM 3283 C CA . GLN A 1 418 ? -16.310 12.686 24.104 1.00 95.38 418 GLN A CA 1
ATOM 3284 C C . GLN A 1 418 ? -17.784 13.108 23.940 1.00 95.38 418 GLN A C 1
ATOM 3286 O O . GLN A 1 418 ? -18.563 12.979 24.881 1.00 95.38 418 GLN A O 1
ATOM 3291 N N . GLN A 1 419 ? -18.214 13.500 22.732 1.00 96.44 419 GLN A N 1
ATOM 3292 C CA . GLN A 1 419 ? -19.631 13.783 22.439 1.00 96.44 419 GLN A CA 1
ATOM 3293 C C . GLN A 1 419 ? -20.553 12.573 22.672 1.00 96.44 419 GLN A C 1
ATOM 3295 O O . GLN A 1 419 ? -21.682 12.744 23.132 1.00 96.44 419 GLN A O 1
ATOM 3300 N N . LEU A 1 420 ? -20.096 11.353 22.362 1.00 95.81 420 LEU A N 1
ATOM 3301 C CA . LEU A 1 420 ? -20.853 10.132 22.648 1.00 95.81 420 LEU A CA 1
ATOM 3302 C C . LEU A 1 420 ? -20.950 9.870 24.160 1.00 95.81 420 LEU A C 1
ATOM 3304 O O . LEU A 1 420 ? -22.024 9.523 24.643 1.00 95.81 420 LEU A O 1
ATOM 3308 N N . GLY A 1 421 ? -19.865 10.093 24.904 1.00 96.38 421 GLY A N 1
ATOM 3309 C CA . GLY A 1 421 ? -19.829 9.920 26.358 1.00 96.38 421 GLY A CA 1
ATOM 3310 C C . GLY A 1 421 ? -20.768 10.873 27.090 1.00 96.38 421 GLY A C 1
ATOM 3311 O O . GLY A 1 421 ? -21.580 10.428 27.895 1.00 96.38 421 GLY A O 1
ATOM 3312 N N . GLU A 1 422 ? -20.741 12.165 26.750 1.00 96.69 422 GLU A N 1
ATOM 3313 C CA . GLU A 1 422 ? -21.673 13.157 27.310 1.00 96.69 422 GLU A CA 1
ATOM 3314 C C . GLU A 1 422 ? -23.136 12.857 26.933 1.00 96.69 422 GLU A C 1
ATOM 3316 O O . GLU A 1 422 ? -24.052 13.078 27.727 1.00 96.69 422 GLU A O 1
ATOM 3321 N N . ARG A 1 423 ? -23.382 12.269 25.753 1.00 97.38 423 ARG A N 1
ATOM 3322 C CA . ARG A 1 423 ? -24.722 11.809 25.360 1.00 97.38 423 ARG A CA 1
ATOM 3323 C C . ARG A 1 423 ? -25.203 10.617 26.195 1.00 97.38 423 ARG A C 1
ATOM 3325 O O . ARG A 1 423 ? -26.368 10.607 26.588 1.00 97.38 423 ARG A O 1
ATOM 3332 N N . GLU A 1 424 ? -24.349 9.632 26.465 1.00 96.88 424 GLU A N 1
ATOM 3333 C CA . GLU A 1 424 ? -24.687 8.489 27.330 1.00 96.88 424 GLU A CA 1
ATOM 3334 C C . GLU A 1 424 ? -24.843 8.914 28.798 1.00 96.88 424 GLU A C 1
ATOM 3336 O O . GLU A 1 424 ? -25.787 8.490 29.457 1.00 96.88 424 GLU A O 1
ATOM 3341 N N . LYS A 1 425 ? -24.012 9.847 29.280 1.00 97.12 425 LYS A N 1
ATOM 3342 C CA . LYS A 1 425 ? -24.128 10.497 30.597 1.00 97.12 425 LYS A CA 1
ATOM 3343 C C . LYS A 1 425 ? -25.489 11.176 30.765 1.00 97.12 425 LYS A C 1
ATOM 3345 O O . LYS A 1 425 ? -26.225 10.870 31.704 1.00 97.12 425 LYS A O 1
ATOM 3350 N N . ALA A 1 426 ? -25.876 12.026 29.812 1.00 97.31 426 ALA A N 1
ATOM 3351 C CA . ALA A 1 426 ? -27.184 12.681 29.808 1.00 97.31 426 ALA A CA 1
ATOM 3352 C C . ALA A 1 426 ? -28.354 11.680 29.695 1.00 97.31 426 ALA A C 1
ATOM 3354 O O . ALA A 1 426 ? -29.391 11.866 30.336 1.00 97.31 426 ALA A O 1
ATOM 3355 N N . ALA A 1 427 ? -28.198 10.601 28.918 1.00 97.00 427 ALA A N 1
ATOM 3356 C CA . ALA A 1 427 ? -29.195 9.533 28.830 1.00 97.00 427 ALA A CA 1
ATOM 3357 C C . ALA A 1 427 ? -29.330 8.754 30.152 1.00 97.00 427 ALA A C 1
ATOM 3359 O O . ALA A 1 427 ? -30.451 8.475 30.579 1.00 97.00 427 ALA A O 1
ATOM 3360 N N . GLY A 1 428 ? -28.216 8.463 30.826 1.00 97.06 428 GLY A N 1
ATOM 3361 C CA . GLY A 1 428 ? -28.166 7.801 32.127 1.00 97.06 428 GLY A CA 1
ATOM 3362 C C . GLY A 1 428 ? -28.885 8.595 33.210 1.00 97.06 428 GLY A C 1
ATOM 3363 O O . GLY A 1 428 ? -29.825 8.073 33.812 1.00 97.06 428 GLY A O 1
ATOM 3364 N N . PHE A 1 429 ? -28.542 9.873 33.399 1.00 97.75 429 PHE A N 1
ATOM 3365 C CA . PHE A 1 429 ? -29.230 10.738 34.368 1.00 97.75 429 PHE A CA 1
ATOM 3366 C C . PHE A 1 429 ? -30.717 10.942 34.047 1.00 97.75 429 PHE A C 1
ATOM 3368 O O . PHE A 1 429 ? -31.546 10.986 34.956 1.00 97.75 429 PHE A O 1
ATOM 3375 N N . LYS A 1 430 ? -31.097 10.984 32.763 1.00 97.94 430 LYS A N 1
ATOM 3376 C CA . LYS A 1 430 ? -32.515 10.992 32.381 1.00 97.94 430 LYS A CA 1
ATOM 3377 C C . LYS A 1 430 ? -33.223 9.690 32.780 1.00 97.94 430 LYS A C 1
ATOM 3379 O O . LYS A 1 430 ? -34.322 9.740 33.324 1.00 97.94 430 LYS A O 1
ATOM 3384 N N . LEU A 1 431 ? -32.606 8.531 32.545 1.00 97.81 431 LEU A N 1
ATOM 3385 C CA . LEU A 1 431 ? -33.153 7.231 32.953 1.00 97.81 431 LEU A CA 1
ATOM 3386 C C . LEU A 1 431 ? -33.224 7.078 34.482 1.00 97.81 431 LEU A C 1
ATOM 3388 O O . LEU A 1 431 ? -34.144 6.425 34.970 1.00 97.81 431 LEU A O 1
ATOM 3392 N N . LEU A 1 432 ? -32.305 7.708 35.222 1.00 95.69 432 LEU A N 1
ATOM 3393 C CA . LEU A 1 432 ? -32.309 7.785 36.686 1.00 95.69 432 LEU A CA 1
ATOM 3394 C C . LEU A 1 432 ? -33.555 8.532 37.185 1.00 95.69 432 LEU A C 1
ATOM 3396 O O . LEU A 1 432 ? -34.341 7.989 37.957 1.00 95.69 432 LEU A O 1
ATOM 3400 N N . ALA A 1 433 ? -33.797 9.734 36.649 1.00 96.50 433 ALA A N 1
ATOM 3401 C CA . ALA A 1 433 ? -34.978 10.543 36.957 1.00 96.50 433 ALA A CA 1
ATOM 3402 C C . ALA A 1 433 ? -36.298 9.865 36.532 1.00 96.50 433 ALA A C 1
ATOM 3404 O O . ALA A 1 433 ? -37.318 9.996 37.207 1.00 96.50 433 ALA A O 1
ATOM 3405 N N . GLU A 1 434 ? -36.280 9.080 35.449 1.00 97.12 434 GLU A N 1
ATOM 3406 C CA . GLU A 1 434 ? -37.396 8.222 35.021 1.00 97.12 434 GLU A CA 1
ATOM 3407 C C . GLU A 1 434 ? -37.538 6.918 35.846 1.00 97.12 434 GLU A C 1
ATOM 3409 O O . GLU A 1 434 ? -38.362 6.073 35.491 1.00 97.12 434 GLU A O 1
ATOM 3414 N N . LYS A 1 435 ? -36.755 6.739 36.925 1.00 95.12 435 LYS A N 1
ATOM 3415 C CA . LYS A 1 435 ? -36.713 5.555 37.812 1.00 95.12 435 LYS A CA 1
ATOM 3416 C C . LYS A 1 435 ? -36.423 4.226 37.101 1.00 95.12 435 LYS A C 1
ATOM 3418 O O . LYS A 1 435 ? -36.846 3.159 37.527 1.00 95.12 435 LYS A O 1
ATOM 3423 N N . LYS A 1 436 ? -35.686 4.262 35.990 1.00 96.88 436 LYS A N 1
ATOM 3424 C CA . LYS A 1 436 ? -35.313 3.079 35.192 1.00 96.88 436 LYS A CA 1
ATOM 3425 C C . LYS A 1 436 ? -33.919 2.597 35.592 1.00 96.88 436 LYS A C 1
ATOM 3427 O O . LYS A 1 436 ? -33.046 2.453 34.738 1.00 96.88 436 LYS A O 1
ATOM 3432 N N . PHE A 1 437 ? -33.710 2.377 36.892 1.00 96.56 437 PHE A N 1
ATOM 3433 C CA . PHE A 1 437 ? -32.388 2.354 37.529 1.00 96.56 437 PHE A CA 1
ATOM 3434 C C . PHE A 1 437 ? -31.379 1.403 36.870 1.00 96.56 437 PHE A C 1
ATOM 3436 O O . PHE A 1 437 ? -30.291 1.848 36.521 1.00 96.56 437 PHE A O 1
ATOM 3443 N N . ARG A 1 438 ? -31.749 0.149 36.563 1.00 95.75 438 ARG A N 1
ATOM 3444 C CA . ARG A 1 438 ? -30.854 -0.789 35.843 1.00 95.75 438 ARG A CA 1
ATOM 3445 C C . ARG A 1 438 ? -30.382 -0.239 34.483 1.00 95.75 438 ARG A C 1
ATOM 3447 O O . ARG A 1 438 ? -29.194 -0.256 34.198 1.00 95.75 438 ARG A O 1
ATOM 3454 N N . LYS A 1 439 ? -31.282 0.358 33.690 1.00 96.38 439 LYS A N 1
ATOM 3455 C CA . LYS A 1 439 ? -30.932 0.979 32.393 1.00 96.38 439 LYS A CA 1
ATOM 3456 C C . LYS A 1 439 ? -30.157 2.290 32.543 1.00 96.38 439 LYS A C 1
ATOM 3458 O O . LYS A 1 439 ? -29.431 2.673 31.631 1.00 96.38 439 LYS A O 1
ATOM 3463 N N . SER A 1 440 ? -30.345 2.997 33.659 1.00 97.75 440 SER A N 1
ATOM 3464 C CA . SER A 1 440 ? -29.528 4.160 34.013 1.00 97.75 440 SER A CA 1
ATOM 3465 C C . SER A 1 440 ? -28.091 3.729 34.302 1.00 97.75 440 SER A C 1
ATOM 3467 O O . SER A 1 440 ? -27.173 4.253 33.676 1.00 97.75 440 SER A O 1
ATOM 3469 N N . LEU A 1 441 ? -27.913 2.705 35.142 1.00 97.38 441 LEU A N 1
ATOM 3470 C CA . LEU A 1 441 ? -26.622 2.104 35.471 1.00 97.38 441 LEU A CA 1
ATOM 3471 C C . LEU A 1 441 ? -25.875 1.659 34.199 1.00 97.38 441 LEU A C 1
ATOM 3473 O O . LEU A 1 441 ? -24.743 2.088 33.982 1.00 97.38 441 LEU A O 1
ATOM 3477 N N . ASP A 1 442 ? -26.545 0.928 33.297 1.00 96.81 442 ASP A N 1
ATOM 3478 C CA . ASP A 1 442 ? -26.000 0.516 31.989 1.00 96.81 442 ASP A CA 1
ATOM 3479 C C . ASP A 1 442 ? -25.508 1.696 31.122 1.00 96.81 442 ASP A C 1
ATOM 3481 O O . ASP A 1 442 ? -24.627 1.532 30.278 1.00 96.81 442 ASP A O 1
ATOM 3485 N N . ALA A 1 443 ? -26.100 2.887 31.255 1.00 96.31 443 ALA A N 1
ATOM 3486 C CA . ALA A 1 443 ? -25.721 4.081 30.495 1.00 96.31 443 ALA A CA 1
ATOM 3487 C C . ALA A 1 443 ? -24.629 4.908 31.182 1.00 96.31 443 ALA A C 1
ATOM 3489 O O . ALA A 1 443 ? -23.712 5.379 30.511 1.00 96.31 443 ALA A O 1
ATOM 3490 N N . LEU A 1 444 ? -24.674 5.029 32.509 1.00 96.44 444 LEU A N 1
ATOM 3491 C CA . LEU A 1 444 ? -23.660 5.738 33.288 1.00 96.44 444 LEU A CA 1
ATOM 3492 C C . LEU A 1 444 ? -22.314 4.992 33.283 1.00 96.44 444 LEU A C 1
ATOM 3494 O O . LEU A 1 444 ? -21.273 5.636 33.157 1.00 96.44 444 LEU A O 1
ATOM 3498 N N . TRP A 1 445 ? -22.315 3.652 33.301 1.00 96.25 445 TRP A N 1
ATOM 3499 C CA . TRP A 1 445 ? -21.094 2.858 33.103 1.00 96.25 445 TRP A CA 1
ATOM 3500 C C . TRP A 1 445 ? -20.486 3.064 31.712 1.00 96.25 445 TRP A C 1
ATOM 3502 O O . TRP A 1 445 ? -19.313 3.419 31.613 1.00 96.25 445 TRP A O 1
ATOM 3512 N N . ARG A 1 446 ? -21.282 2.959 30.637 1.00 96.19 446 ARG A N 1
ATOM 3513 C CA . ARG A 1 446 ? -20.804 3.227 29.263 1.00 96.19 446 ARG A CA 1
ATOM 3514 C C . ARG A 1 446 ? -20.323 4.671 29.081 1.00 96.19 446 ARG A C 1
ATOM 3516 O O . ARG A 1 446 ? -19.386 4.912 28.327 1.00 96.19 446 ARG A O 1
ATOM 3523 N N . ALA A 1 447 ? -20.909 5.638 29.787 1.00 96.75 447 ALA A N 1
ATOM 3524 C CA . ALA A 1 447 ? -20.390 7.003 29.823 1.00 96.75 447 ALA A CA 1
ATOM 3525 C C . ALA A 1 447 ? -19.021 7.089 30.525 1.00 96.75 447 ALA A C 1
ATOM 3527 O O . ALA A 1 447 ? -18.126 7.765 30.019 1.00 96.75 447 ALA A O 1
ATOM 3528 N N . SER A 1 448 ? -18.833 6.366 31.633 1.00 95.44 448 SER A N 1
ATOM 3529 C CA . SER A 1 448 ? -17.579 6.309 32.404 1.00 95.44 448 SER A CA 1
ATOM 3530 C C . SER A 1 448 ? -16.438 5.662 31.605 1.00 95.44 448 SER A C 1
ATOM 3532 O O . SER A 1 448 ? -15.339 6.205 31.529 1.00 95.44 448 SER A O 1
ATOM 3534 N N . GLU A 1 449 ? -16.712 4.582 30.866 1.00 94.94 449 GLU A N 1
ATOM 3535 C CA . GLU A 1 449 ? -15.760 3.969 29.918 1.00 94.94 449 GLU A CA 1
ATOM 3536 C C . GLU A 1 449 ? -15.303 4.930 28.799 1.00 94.94 449 GLU A C 1
ATOM 3538 O O . GLU A 1 449 ? -14.237 4.762 28.192 1.00 94.94 449 GLU A O 1
ATOM 3543 N N . ILE A 1 450 ? -16.118 5.938 28.480 1.00 95.00 450 ILE A N 1
ATOM 3544 C CA . ILE A 1 450 ? -15.897 6.853 27.359 1.00 95.00 450 ILE A CA 1
ATOM 3545 C C . ILE A 1 450 ? -15.236 8.165 27.800 1.00 95.00 450 ILE A C 1
ATOM 3547 O O . ILE A 1 450 ? -14.306 8.614 27.120 1.00 95.00 450 ILE A O 1
ATOM 3551 N N . LEU A 1 451 ? -15.718 8.763 28.893 1.00 93.88 451 LEU A N 1
ATOM 3552 C CA . LEU A 1 451 ? -15.243 10.033 29.452 1.00 93.88 451 LEU A CA 1
ATOM 3553 C C . LEU A 1 451 ? -14.080 9.847 30.436 1.00 93.88 451 LEU A C 1
ATOM 3555 O O . LEU A 1 451 ? -13.242 10.739 30.553 1.00 93.88 451 LEU A O 1
ATOM 3559 N N . GLY A 1 452 ? -13.995 8.685 31.086 1.00 91.06 452 GLY A N 1
ATOM 3560 C CA . GLY A 1 452 ? -13.068 8.414 32.176 1.00 91.06 452 GLY A CA 1
ATOM 3561 C C . GLY A 1 452 ? -13.648 8.810 33.534 1.00 91.06 452 GLY A C 1
ATOM 3562 O O . GLY A 1 452 ? -14.846 8.691 33.784 1.00 91.06 452 GLY A O 1
ATOM 3563 N N . ASP A 1 453 ? -12.770 9.260 34.425 1.00 87.88 453 ASP A N 1
ATOM 3564 C CA . ASP A 1 453 ? -13.104 9.547 35.818 1.00 87.88 453 ASP A CA 1
ATOM 3565 C C . ASP A 1 453 ? -13.845 10.887 35.985 1.00 87.88 453 ASP A C 1
ATOM 3567 O O . ASP A 1 453 ? -13.240 11.959 35.975 1.00 87.88 453 ASP A O 1
ATOM 3571 N N . ASP A 1 454 ? -15.166 10.813 36.155 1.00 93.38 454 ASP A N 1
ATOM 3572 C CA . ASP A 1 454 ? -16.050 11.951 36.414 1.00 93.38 454 ASP A CA 1
ATOM 3573 C C . ASP A 1 454 ? -16.814 11.735 37.730 1.00 93.38 454 ASP A C 1
ATOM 3575 O O . ASP A 1 454 ? -17.580 10.778 37.883 1.00 93.38 454 ASP A O 1
ATOM 3579 N N . ALA A 1 455 ? -16.637 12.650 38.687 1.00 93.38 455 ALA A N 1
ATOM 3580 C CA . ALA A 1 455 ? -17.286 12.592 39.997 1.00 93.38 455 ALA A CA 1
ATOM 3581 C C . ALA A 1 455 ? -18.826 12.591 39.917 1.00 93.38 455 ALA A C 1
ATOM 3583 O O . ALA A 1 455 ? -19.476 11.982 40.768 1.00 93.38 455 ALA A O 1
ATOM 3584 N N . THR A 1 456 ? -19.415 13.216 38.891 1.00 95.06 456 THR A N 1
ATOM 3585 C CA . THR A 1 456 ? -20.866 13.169 38.660 1.00 95.06 456 THR A CA 1
ATOM 3586 C C . THR A 1 456 ? -21.303 11.767 38.247 1.00 95.06 456 THR A C 1
ATOM 3588 O O . THR A 1 456 ? -22.238 11.231 38.838 1.00 95.06 456 THR A O 1
ATOM 3591 N N . LEU A 1 457 ? -20.586 11.119 37.319 1.00 95.19 457 LEU A N 1
ATOM 3592 C CA . LEU A 1 457 ? -20.866 9.736 36.923 1.00 95.19 457 LEU A CA 1
ATOM 3593 C C . LEU A 1 457 ? -20.721 8.772 38.101 1.00 95.19 457 LEU A C 1
ATOM 3595 O O . LEU A 1 457 ? -21.601 7.936 38.292 1.00 95.19 457 LEU A O 1
ATOM 3599 N N . ARG A 1 458 ? -19.675 8.919 38.929 1.00 95.31 458 ARG A N 1
ATOM 3600 C CA . ARG A 1 458 ? -19.525 8.114 40.154 1.00 95.31 458 ARG A CA 1
ATOM 3601 C C . ARG A 1 458 ? -20.746 8.243 41.070 1.00 95.31 458 ARG A C 1
ATOM 3603 O O . ARG A 1 458 ? -21.259 7.229 41.532 1.00 95.31 458 ARG A O 1
ATOM 3610 N N . PHE A 1 459 ? -21.219 9.469 41.311 1.00 95.19 459 PHE A N 1
ATOM 3611 C CA . PHE A 1 459 ? -22.394 9.719 42.149 1.00 95.19 459 PHE A CA 1
ATOM 3612 C C . PHE A 1 459 ? -23.658 9.071 41.565 1.00 95.19 459 PHE A C 1
ATOM 3614 O O . PHE A 1 459 ? -24.331 8.318 42.263 1.00 95.19 459 PHE A O 1
ATOM 3621 N N . GLY A 1 460 ? -23.936 9.279 40.273 1.00 95.00 460 GLY A N 1
ATOM 3622 C CA . GLY A 1 460 ? -25.107 8.693 39.610 1.00 95.00 460 GLY A CA 1
ATOM 3623 C C . GLY A 1 460 ? -25.081 7.159 39.538 1.00 95.00 460 GLY A C 1
ATOM 3624 O O . GLY A 1 460 ? -26.136 6.532 39.585 1.00 95.00 460 GLY A O 1
ATOM 3625 N N . ILE A 1 461 ? -23.895 6.544 39.448 1.00 96.69 461 ILE A N 1
ATOM 3626 C CA . ILE A 1 461 ? -23.725 5.082 39.519 1.00 96.69 461 ILE A CA 1
ATOM 3627 C C . ILE A 1 461 ? -24.105 4.569 40.913 1.00 96.69 461 ILE A C 1
ATOM 3629 O O . ILE A 1 461 ? -24.897 3.634 41.012 1.00 96.69 461 ILE A O 1
ATOM 3633 N N . VAL A 1 462 ? -23.609 5.206 41.981 1.00 96.75 462 VAL A N 1
ATOM 3634 C CA . VAL A 1 462 ? -23.958 4.834 43.364 1.00 96.75 462 VAL A CA 1
ATOM 3635 C C . VAL A 1 462 ? -25.453 5.036 43.629 1.00 96.75 462 VAL A C 1
ATOM 3637 O O . VAL A 1 462 ? -26.099 4.123 44.136 1.00 96.75 462 VAL A O 1
ATOM 3640 N N . GLU A 1 463 ? -26.033 6.165 43.209 1.00 96.25 463 GLU A N 1
ATOM 3641 C CA . GLU A 1 463 ? -27.474 6.435 43.338 1.00 96.25 463 GLU A CA 1
ATOM 3642 C C . GLU A 1 463 ? -28.322 5.381 42.597 1.00 96.25 463 GLU A C 1
ATOM 3644 O O . GLU A 1 463 ? -29.327 4.899 43.127 1.00 96.25 463 GLU A O 1
ATOM 3649 N N . ALA A 1 464 ? -27.898 4.954 41.400 1.00 96.44 464 ALA A N 1
ATOM 3650 C CA . ALA A 1 464 ? -28.558 3.880 40.660 1.00 96.44 464 ALA A CA 1
ATOM 3651 C C . ALA A 1 464 ? -28.436 2.516 41.364 1.00 96.44 464 ALA A C 1
ATOM 3653 O O . ALA A 1 464 ? -29.423 1.784 41.434 1.00 96.44 464 ALA A O 1
ATOM 3654 N N . GLU A 1 465 ? -27.263 2.162 41.896 1.00 96.94 465 GLU A N 1
ATOM 3655 C CA . GLU A 1 465 ? -27.056 0.908 42.634 1.00 96.94 465 GLU A CA 1
ATOM 3656 C C . GLU A 1 465 ? -27.859 0.852 43.940 1.00 96.94 465 GLU A C 1
ATOM 3658 O O . GLU A 1 465 ? -28.487 -0.168 44.231 1.00 96.94 465 GLU A O 1
ATOM 3663 N N . GLU A 1 466 ? -27.880 1.936 44.717 1.00 95.38 466 GLU A N 1
ATOM 3664 C CA . GLU A 1 466 ? -28.678 2.037 45.943 1.00 95.38 466 GLU A CA 1
ATOM 3665 C C . GLU A 1 466 ? -30.178 1.943 45.643 1.00 95.38 466 GLU A C 1
ATOM 3667 O O . GLU A 1 466 ? -30.902 1.226 46.339 1.00 95.38 466 GLU A O 1
ATOM 3672 N N . ALA A 1 467 ? -30.644 2.580 44.564 1.00 94.62 467 ALA A N 1
ATOM 3673 C CA . ALA A 1 467 ? -32.030 2.475 44.126 1.00 94.62 467 ALA A CA 1
ATOM 3674 C C . ALA A 1 467 ? -32.411 1.049 43.684 1.00 94.62 467 ALA A C 1
ATOM 3676 O O . ALA A 1 467 ? -33.475 0.568 44.071 1.00 94.62 467 ALA A O 1
ATOM 3677 N N . ILE A 1 468 ? -31.539 0.341 42.950 1.00 95.25 468 ILE A N 1
ATOM 3678 C CA . ILE A 1 468 ? -31.757 -1.069 42.566 1.00 95.25 468 ILE A CA 1
ATOM 3679 C C . ILE A 1 468 ? -31.851 -1.958 43.810 1.00 95.25 468 ILE A C 1
ATOM 3681 O O . ILE A 1 468 ? -32.809 -2.718 43.944 1.00 95.25 468 ILE A O 1
ATOM 3685 N N . ARG A 1 469 ? -30.915 -1.819 44.761 1.00 94.31 469 ARG A N 1
ATOM 3686 C CA . ARG A 1 469 ? -30.948 -2.566 46.033 1.00 94.31 469 ARG A CA 1
ATOM 3687 C C . ARG A 1 469 ? -32.230 -2.273 46.819 1.00 94.31 469 ARG A C 1
ATOM 3689 O O . ARG A 1 469 ? -32.822 -3.186 47.385 1.00 94.31 469 ARG A O 1
ATOM 3696 N N . ALA A 1 470 ? -32.706 -1.027 46.812 1.00 91.88 470 ALA A N 1
ATOM 3697 C CA . ALA A 1 470 ? -33.954 -0.636 47.465 1.00 91.88 470 ALA A CA 1
ATOM 3698 C C . ALA A 1 470 ? -35.229 -1.124 46.740 1.00 91.88 470 ALA A C 1
ATOM 3700 O O . ALA A 1 470 ? -36.282 -1.218 47.372 1.00 91.88 470 ALA A O 1
ATOM 3701 N N . GLU A 1 471 ? -35.189 -1.418 45.439 1.00 92.12 471 GLU A N 1
ATOM 3702 C CA . GLU A 1 471 ? -36.274 -2.133 44.745 1.00 92.12 471 GLU A CA 1
ATOM 3703 C C . GLU A 1 471 ? -36.236 -3.636 45.056 1.00 92.12 471 GLU A C 1
ATOM 3705 O O . GLU A 1 471 ? -37.274 -4.236 45.330 1.00 92.12 471 GLU A O 1
ATOM 3710 N N . GLU A 1 472 ? -35.045 -4.237 45.089 1.00 93.00 472 GLU A N 1
ATOM 3711 C CA . GLU A 1 472 ? -34.858 -5.667 45.364 1.00 93.00 472 GLU A CA 1
ATOM 3712 C C . GLU A 1 472 ? -35.227 -6.038 46.811 1.00 93.00 472 GLU A C 1
ATOM 3714 O O . GLU A 1 472 ? -35.946 -7.016 47.018 1.00 93.00 472 GLU A O 1
ATOM 3719 N N . LEU A 1 473 ? -34.842 -5.224 47.801 1.00 93.44 473 LEU A N 1
ATOM 3720 C CA . LEU A 1 473 ? -35.247 -5.402 49.203 1.00 93.44 473 LEU A CA 1
ATOM 3721 C C . LEU A 1 473 ? -36.765 -5.250 49.399 1.00 93.44 473 LEU A C 1
ATOM 3723 O O . LEU A 1 473 ? -37.364 -6.030 50.136 1.00 93.44 473 LEU A O 1
ATOM 3727 N N . ARG A 1 474 ? -37.417 -4.309 48.696 1.00 90.56 474 ARG A N 1
ATOM 3728 C CA . ARG A 1 474 ? -38.889 -4.188 48.710 1.00 90.56 474 ARG A CA 1
ATOM 3729 C C . ARG A 1 474 ? -39.570 -5.406 48.093 1.00 90.56 474 ARG A C 1
ATOM 3731 O O . ARG A 1 474 ? -40.545 -5.892 48.652 1.00 90.56 474 ARG A O 1
ATOM 3738 N N . ALA A 1 475 ? -39.057 -5.922 46.977 1.00 91.94 475 ALA A N 1
ATOM 3739 C CA . ALA A 1 475 ? -39.603 -7.123 46.348 1.00 91.94 475 ALA A CA 1
ATOM 3740 C C . ALA 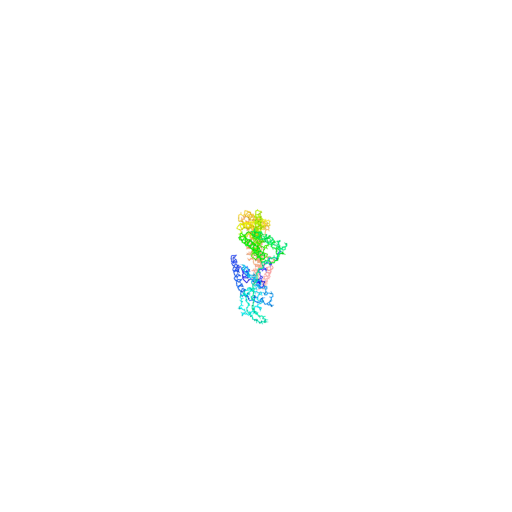A 1 475 ? -39.470 -8.361 47.259 1.00 91.94 475 ALA A C 1
ATOM 3742 O O . ALA A 1 475 ? -40.392 -9.170 47.335 1.00 91.94 475 ALA A O 1
ATOM 3743 N N . GLN A 1 476 ? -38.359 -8.482 47.997 1.00 93.31 476 GLN A N 1
ATOM 3744 C CA . GLN A 1 476 ? -38.171 -9.527 49.010 1.00 93.31 476 GLN A CA 1
ATOM 3745 C C . GLN A 1 476 ? -39.126 -9.346 50.201 1.00 93.31 476 GLN A C 1
ATOM 3747 O O . GLN A 1 476 ? -39.779 -10.306 50.604 1.00 93.31 476 GLN A O 1
ATOM 3752 N N . ALA A 1 477 ? -39.286 -8.120 50.713 1.00 92.88 477 ALA A N 1
ATOM 3753 C CA . ALA A 1 477 ? -40.246 -7.822 51.776 1.00 92.88 477 ALA A CA 1
ATOM 3754 C C . ALA A 1 477 ? -41.693 -8.139 51.353 1.00 92.88 477 ALA A C 1
ATOM 3756 O O . ALA A 1 477 ? -42.429 -8.760 52.112 1.00 92.88 477 ALA A O 1
ATOM 3757 N N . GLN A 1 478 ? -42.093 -7.799 50.123 1.00 92.44 478 GLN A N 1
ATOM 3758 C CA . GLN A 1 478 ? -43.414 -8.144 49.581 1.00 92.44 478 GLN A CA 1
ATOM 3759 C C . GLN A 1 478 ? -43.624 -9.661 49.431 1.00 92.44 478 GLN A C 1
ATOM 3761 O O . GLN A 1 478 ? -44.743 -10.134 49.630 1.00 92.44 478 GLN A O 1
ATOM 3766 N N . ALA A 1 479 ? -42.574 -10.434 49.136 1.00 94.00 479 ALA A N 1
ATOM 3767 C CA . ALA A 1 479 ? -42.644 -11.896 49.123 1.00 94.00 479 ALA A CA 1
ATOM 3768 C C . ALA A 1 479 ? -42.811 -12.481 50.540 1.00 94.00 479 ALA A C 1
ATOM 3770 O O . ALA A 1 479 ? -43.681 -13.322 50.752 1.00 94.00 479 ALA A O 1
ATOM 3771 N N . GLU A 1 480 ? -42.060 -11.988 51.530 1.00 94.81 480 GLU A N 1
ATOM 3772 C CA . GLU A 1 480 ? -42.248 -12.366 52.941 1.00 94.81 480 GLU A CA 1
ATOM 3773 C C . GLU A 1 480 ? -43.650 -11.957 53.454 1.00 94.81 480 GLU A C 1
ATOM 3775 O O . GLU A 1 480 ? -44.293 -12.731 54.159 1.00 94.81 480 GLU A O 1
ATOM 3780 N N . LEU A 1 481 ? -44.209 -10.812 53.032 1.00 93.81 481 LEU A N 1
ATOM 3781 C CA . LEU A 1 481 ? -45.604 -10.442 53.336 1.00 93.81 481 LEU A CA 1
ATOM 3782 C C . LEU A 1 481 ? -46.641 -11.341 52.644 1.00 93.81 481 LEU A C 1
ATOM 3784 O O . LEU A 1 481 ? -47.722 -11.558 53.196 1.00 93.81 481 LEU A O 1
ATOM 3788 N N . ALA A 1 482 ? -46.340 -11.886 51.463 1.00 94.19 482 ALA A N 1
ATOM 3789 C CA . ALA A 1 482 ? -47.193 -12.887 50.829 1.00 94.19 482 ALA A CA 1
ATOM 3790 C C . ALA A 1 482 ? -47.195 -14.201 51.632 1.00 94.19 482 ALA A C 1
ATOM 3792 O O . ALA A 1 482 ? -48.270 -14.731 51.908 1.00 94.19 482 ALA A O 1
ATOM 3793 N N . GLU A 1 483 ? -46.032 -14.671 52.096 1.00 94.75 483 GLU A N 1
ATOM 3794 C CA . GLU A 1 483 ? -45.943 -15.871 52.944 1.00 94.75 483 GLU A CA 1
ATOM 3795 C C . GLU A 1 483 ? -46.498 -15.656 54.364 1.00 94.75 483 GLU A C 1
ATOM 3797 O O . GLU A 1 483 ? -47.053 -16.567 54.979 1.00 94.75 483 GLU A O 1
ATOM 3802 N N . ALA A 1 484 ? -46.463 -14.427 54.881 1.00 94.50 484 ALA A N 1
ATOM 3803 C CA . ALA A 1 484 ? -47.201 -14.079 56.090 1.00 94.50 484 ALA A CA 1
ATOM 3804 C C . ALA A 1 484 ? -48.723 -14.218 55.896 1.00 94.50 484 ALA A C 1
ATOM 3806 O O . ALA A 1 484 ? -49.414 -14.726 56.781 1.00 94.50 484 ALA A O 1
ATOM 3807 N N . ARG A 1 485 ? -49.252 -13.814 54.730 1.00 94.06 485 ARG A N 1
ATOM 3808 C CA . ARG A 1 485 ? -50.679 -13.950 54.379 1.00 94.06 485 ARG A CA 1
ATOM 3809 C C . ARG A 1 485 ? -51.086 -15.417 54.179 1.00 94.06 485 ARG A C 1
ATOM 3811 O O . ARG A 1 485 ? -52.160 -15.795 54.645 1.00 94.06 485 ARG A O 1
ATOM 3818 N N . THR A 1 486 ? -50.245 -16.258 53.566 1.00 96.00 486 THR A N 1
ATOM 3819 C CA . THR A 1 486 ? -50.514 -17.709 53.446 1.00 96.00 486 THR A CA 1
ATOM 3820 C C . THR A 1 486 ? -50.492 -18.397 54.816 1.00 96.00 486 THR A C 1
ATOM 3822 O O . THR A 1 486 ? -51.429 -19.126 55.144 1.00 96.00 486 THR A O 1
ATOM 3825 N N . ALA A 1 487 ? -49.490 -18.110 55.655 1.00 94.12 487 ALA A N 1
ATOM 3826 C CA . ALA A 1 487 ? -49.368 -18.675 57.000 1.00 94.12 487 ALA A CA 1
ATOM 3827 C C . ALA A 1 487 ? -50.493 -18.227 57.954 1.00 94.12 487 ALA A C 1
ATOM 3829 O O . ALA A 1 487 ? -50.932 -19.015 58.795 1.00 94.12 487 ALA A O 1
ATOM 3830 N N . LEU A 1 488 ? -50.989 -16.992 57.814 1.00 93.56 488 LEU A N 1
ATOM 3831 C CA . LEU A 1 488 ? -52.178 -16.511 58.526 1.00 93.56 488 LEU A CA 1
ATOM 3832 C C . LEU A 1 488 ? -53.431 -17.283 58.087 1.00 93.56 488 LEU A C 1
ATOM 3834 O O . LEU A 1 488 ? -54.169 -17.780 58.935 1.00 93.56 488 LEU A O 1
ATOM 3838 N N . GLY A 1 489 ? -53.624 -17.468 56.776 1.00 90.81 489 GLY A N 1
ATOM 3839 C CA . GLY A 1 489 ? -54.720 -18.273 56.224 1.00 90.81 489 GLY A CA 1
ATOM 3840 C C . GLY A 1 489 ? -54.690 -19.750 56.645 1.00 90.81 489 GLY A C 1
ATOM 3841 O O . GLY A 1 489 ? -55.736 -20.390 56.696 1.00 90.81 489 GLY A O 1
ATOM 3842 N N . SER A 1 490 ? -53.518 -20.288 57.007 1.00 91.06 490 SER A N 1
ATOM 3843 C CA . SER A 1 490 ? -53.362 -21.628 57.590 1.00 91.06 490 SER A CA 1
ATOM 3844 C C . SER A 1 490 ? -53.314 -21.642 59.130 1.00 91.06 490 SER A C 1
ATOM 3846 O O . SER A 1 490 ? -52.779 -22.590 59.712 1.00 91.06 490 SER A O 1
ATOM 3848 N N . GLY A 1 491 ? -53.782 -20.583 59.805 1.00 88.69 491 GLY A N 1
ATOM 3849 C CA . GLY A 1 491 ? -53.843 -20.482 61.273 1.00 88.69 491 GLY A CA 1
ATOM 3850 C C . GLY A 1 491 ? -52.490 -20.602 61.990 1.00 88.69 491 GLY A C 1
ATOM 3851 O O . GLY A 1 491 ? -52.432 -20.942 63.169 1.00 88.69 491 GLY A O 1
ATOM 3852 N N . SER A 1 492 ? -51.381 -20.381 61.280 1.00 93.69 492 SER A N 1
ATOM 3853 C CA . SER A 1 492 ? -50.011 -20.612 61.752 1.00 93.69 492 SER A CA 1
ATOM 3854 C C . SER A 1 492 ? -49.357 -19.303 62.203 1.00 93.69 492 SER A C 1
ATOM 3856 O O . SER A 1 492 ? -48.342 -18.872 61.650 1.00 93.69 492 SER A O 1
ATOM 3858 N N . PHE A 1 493 ? -49.957 -18.660 63.208 1.00 92.12 493 PHE A N 1
ATOM 3859 C CA . PHE A 1 493 ? -49.661 -17.279 63.611 1.00 92.12 493 PHE A CA 1
ATOM 3860 C C . PHE A 1 493 ? -48.180 -16.998 63.909 1.00 92.12 493 PHE A C 1
ATOM 3862 O O . PHE A 1 493 ? -47.671 -15.967 63.478 1.00 92.12 493 PHE A O 1
ATOM 3869 N N . ASP A 1 494 ? -47.453 -17.912 64.561 1.00 92.06 494 ASP A N 1
ATOM 3870 C CA . ASP A 1 494 ? -46.025 -17.708 64.860 1.00 92.06 494 ASP A CA 1
ATOM 3871 C C . ASP A 1 494 ? -45.158 -17.649 63.594 1.00 92.06 494 ASP A C 1
ATOM 3873 O O . ASP A 1 494 ? -44.229 -16.843 63.512 1.00 92.06 494 ASP A O 1
ATOM 3877 N N . LYS A 1 495 ? -45.496 -18.449 62.570 1.00 93.31 495 LYS A N 1
ATOM 3878 C CA . LYS A 1 495 ? -44.849 -18.372 61.252 1.00 93.31 495 LYS A CA 1
ATOM 3879 C C . LYS A 1 495 ? -45.220 -17.067 60.559 1.00 93.31 495 LYS A C 1
ATOM 3881 O O . LYS A 1 495 ? -44.329 -16.370 60.088 1.00 93.31 495 LYS A O 1
ATOM 3886 N N . ALA A 1 496 ? -46.508 -16.718 60.543 1.00 94.06 496 ALA A N 1
ATOM 3887 C CA . ALA A 1 496 ? -46.984 -15.478 59.935 1.00 94.06 496 ALA A CA 1
ATOM 3888 C C . ALA A 1 496 ? -46.269 -14.255 60.534 1.00 94.06 496 ALA A C 1
ATOM 3890 O O . ALA A 1 496 ? -45.733 -13.429 59.798 1.00 94.06 496 ALA A O 1
ATOM 3891 N N . ARG A 1 497 ? -46.159 -14.190 61.868 1.00 94.44 497 ARG A N 1
ATOM 3892 C CA . ARG A 1 497 ? -45.449 -13.117 62.573 1.00 94.44 497 ARG A CA 1
ATOM 3893 C C . ARG A 1 497 ? -43.950 -13.102 62.262 1.00 94.44 497 ARG A C 1
ATOM 3895 O O . ARG A 1 497 ? -43.398 -12.027 62.057 1.00 94.44 497 ARG A O 1
ATOM 3902 N N . ALA A 1 498 ? -43.298 -14.263 62.171 1.00 94.56 498 ALA A N 1
ATOM 3903 C CA . ALA A 1 498 ? -41.887 -14.347 61.787 1.00 94.56 498 ALA A CA 1
ATOM 3904 C C . ALA A 1 498 ? -41.629 -13.853 60.348 1.00 94.56 498 ALA A C 1
ATOM 3906 O O . ALA A 1 498 ? -40.628 -13.181 60.109 1.00 94.56 498 ALA A O 1
ATOM 3907 N N . HIS A 1 499 ? -42.536 -14.137 59.409 1.00 95.38 499 HIS A N 1
ATOM 3908 C CA . HIS A 1 499 ? -42.473 -13.619 58.039 1.00 95.38 499 HIS A CA 1
ATOM 3909 C C . HIS A 1 499 ? -42.677 -12.089 57.992 1.00 95.38 499 HIS A C 1
ATOM 3911 O O . HIS A 1 499 ? -41.883 -11.380 57.373 1.00 95.38 499 HIS A O 1
ATOM 3917 N N . VAL A 1 500 ? -43.652 -11.537 58.732 1.00 94.12 500 VAL A N 1
ATOM 3918 C CA . VAL A 1 500 ? -43.819 -10.070 58.853 1.00 94.12 500 VAL A CA 1
ATOM 3919 C C . VAL A 1 500 ? -42.592 -9.395 59.474 1.00 94.12 500 VAL A C 1
ATOM 3921 O O . VAL A 1 500 ? -42.171 -8.340 59.002 1.00 94.12 500 VAL A O 1
ATOM 3924 N N . GLN A 1 501 ? -41.981 -10.006 60.493 1.00 92.75 501 GLN A N 1
ATOM 3925 C CA . GLN A 1 501 ? -40.784 -9.464 61.139 1.00 92.75 501 GLN A CA 1
ATOM 3926 C C . GLN A 1 501 ? -39.619 -9.315 60.143 1.00 92.75 501 GLN A C 1
ATOM 3928 O O . GLN A 1 501 ? -38.994 -8.259 60.088 1.00 92.75 501 GLN A O 1
ATOM 3933 N N . ARG A 1 502 ? -39.387 -10.318 59.283 1.00 93.19 502 ARG A N 1
ATOM 3934 C CA . ARG A 1 502 ? -38.380 -10.238 58.207 1.00 93.19 502 ARG A CA 1
ATOM 3935 C C . ARG A 1 502 ? -38.716 -9.175 57.167 1.00 93.19 502 ARG A C 1
ATOM 3937 O O . ARG A 1 502 ? -37.823 -8.470 56.709 1.00 93.19 502 ARG A O 1
ATOM 3944 N N . ALA A 1 503 ? -39.990 -9.029 56.800 1.00 93.19 503 ALA A N 1
ATOM 3945 C CA . ALA A 1 503 ? -40.410 -7.970 55.886 1.00 93.19 503 ALA A CA 1
ATOM 3946 C C . ALA A 1 503 ? -40.111 -6.569 56.455 1.00 93.19 503 ALA A C 1
ATOM 3948 O O . ALA A 1 503 ? -39.653 -5.699 55.715 1.00 93.19 503 ALA A O 1
ATOM 3949 N N . LEU A 1 504 ? -40.288 -6.367 57.767 1.00 91.44 504 LEU A N 1
ATOM 3950 C CA . LEU A 1 504 ? -39.908 -5.133 58.466 1.00 91.44 504 LEU A CA 1
ATOM 3951 C C . LEU A 1 504 ? -38.385 -4.935 58.550 1.00 91.44 504 LEU A C 1
ATOM 3953 O O . LEU A 1 504 ? -37.924 -3.802 58.450 1.00 91.44 504 LEU A O 1
ATOM 3957 N N . GLU A 1 505 ? -37.600 -6.003 58.699 1.00 91.44 505 GLU A N 1
ATOM 3958 C CA . GLU A 1 505 ? -36.128 -5.944 58.670 1.00 91.44 505 GLU A CA 1
ATOM 3959 C C . GLU A 1 505 ? -35.591 -5.569 57.274 1.00 91.44 505 GLU A C 1
ATOM 3961 O O . GLU A 1 505 ? -34.658 -4.773 57.162 1.00 91.44 505 GLU A O 1
ATOM 3966 N N . LEU A 1 506 ? -36.210 -6.090 56.207 1.00 90.06 506 LEU A N 1
ATOM 3967 C CA . LEU A 1 506 ? -35.867 -5.798 54.809 1.00 90.06 506 LEU A CA 1
ATOM 3968 C C . LEU A 1 506 ? -36.361 -4.415 54.346 1.00 90.06 506 LEU A C 1
ATOM 3970 O O . LEU A 1 506 ? -35.668 -3.727 53.594 1.00 90.06 506 LEU A O 1
ATOM 3974 N N . ALA A 1 507 ? -37.552 -3.997 54.788 1.00 88.12 507 ALA A N 1
ATOM 3975 C CA . ALA A 1 507 ? -38.185 -2.733 54.415 1.00 88.12 507 ALA A CA 1
ATOM 3976 C C . ALA A 1 507 ? -38.832 -2.025 55.633 1.00 88.12 507 ALA A C 1
ATOM 3978 O O . ALA A 1 507 ? -40.059 -2.013 55.765 1.00 88.12 507 ALA A O 1
ATOM 3979 N N . PRO A 1 508 ? -38.050 -1.325 56.488 1.00 82.62 508 PRO A N 1
ATOM 3980 C CA . PRO A 1 508 ? -38.530 -0.715 57.745 1.00 82.62 508 PRO A CA 1
ATOM 3981 C C . PRO A 1 508 ? -39.553 0.435 57.629 1.00 82.62 508 PRO A C 1
ATOM 3983 O O . PRO A 1 508 ? -39.789 1.155 58.598 1.00 82.62 508 PRO A O 1
ATOM 3986 N N . LYS A 1 509 ? -40.110 0.680 56.438 1.00 76.88 509 LYS A N 1
ATOM 3987 C CA . LYS A 1 509 ? -41.109 1.725 56.147 1.00 76.88 509 LYS A CA 1
ATOM 3988 C C . LYS A 1 509 ? -42.328 1.181 55.390 1.00 76.88 509 LYS A C 1
ATOM 3990 O O . LYS A 1 509 ? -43.076 1.962 54.808 1.00 76.88 509 LYS A O 1
ATOM 3995 N N . GLU A 1 510 ? -42.500 -0.139 55.356 1.00 79.00 510 GLU A N 1
ATOM 3996 C CA . GLU A 1 510 ? -43.596 -0.786 54.639 1.00 79.00 510 GLU A CA 1
ATOM 3997 C C . GLU A 1 510 ? -44.848 -0.861 55.526 1.00 79.00 510 GLU A C 1
ATOM 3999 O O . GLU A 1 510 ? -44.961 -1.722 56.399 1.00 79.00 510 GLU A O 1
ATOM 4004 N N . ASN A 1 511 ? -45.794 0.062 55.323 1.00 81.94 511 ASN A N 1
ATOM 4005 C CA . ASN A 1 511 ? -46.997 0.173 56.162 1.00 81.94 511 ASN A CA 1
ATOM 4006 C C . ASN A 1 511 ? -47.827 -1.126 56.170 1.00 81.94 511 ASN A C 1
ATOM 4008 O O . ASN A 1 511 ? -48.316 -1.529 57.226 1.00 81.94 511 ASN A O 1
ATOM 4012 N N . GLU A 1 512 ? -47.901 -1.829 55.029 1.00 85.75 512 GLU A N 1
ATOM 4013 C CA . GLU A 1 512 ? -48.602 -3.118 54.906 1.00 85.75 512 GLU A CA 1
ATOM 4014 C C . GLU A 1 512 ? -48.105 -4.176 55.905 1.00 85.75 512 GLU A C 1
ATOM 4016 O O . GLU A 1 512 ? -48.873 -5.058 56.292 1.00 85.75 512 GLU A O 1
ATOM 4021 N N . ALA A 1 513 ? -46.841 -4.102 56.335 1.00 88.00 513 ALA A N 1
ATOM 4022 C CA . ALA A 1 513 ? -46.279 -5.026 57.312 1.00 88.00 513 ALA A CA 1
ATOM 4023 C C . ALA A 1 513 ? -46.817 -4.760 58.728 1.00 88.00 513 ALA A C 1
ATOM 4025 O O . ALA A 1 513 ? -47.176 -5.701 59.434 1.00 88.00 513 ALA A O 1
ATOM 4026 N N . GLY A 1 514 ? -46.943 -3.489 59.126 1.00 88.31 514 GLY A N 1
ATOM 4027 C CA . GLY A 1 514 ? -47.552 -3.109 60.406 1.00 88.31 514 GLY A CA 1
ATOM 4028 C C . GLY A 1 514 ? -49.045 -3.449 60.463 1.00 88.31 514 GLY A C 1
ATOM 4029 O O . GLY A 1 514 ? -49.514 -4.023 61.447 1.00 88.31 514 GLY A O 1
ATOM 4030 N N . ASP A 1 515 ? -49.775 -3.179 59.378 1.00 90.12 515 ASP A N 1
ATOM 4031 C CA . ASP A 1 515 ? -51.199 -3.518 59.270 1.00 90.12 515 ASP A CA 1
ATOM 4032 C C . ASP A 1 515 ? -51.437 -5.037 59.306 1.00 90.12 515 ASP A C 1
ATOM 4034 O O . ASP A 1 515 ? -52.403 -5.500 59.920 1.00 90.12 515 ASP A O 1
ATOM 4038 N N . LEU A 1 516 ? -50.559 -5.829 58.677 1.00 92.50 516 LEU A N 1
ATOM 4039 C CA . LEU A 1 516 ? -50.637 -7.291 58.702 1.00 92.50 516 LEU A CA 1
ATOM 4040 C C . LEU A 1 516 ? -50.244 -7.870 60.071 1.00 92.50 516 LEU A C 1
ATOM 4042 O O . LEU A 1 516 ? -50.869 -8.832 60.511 1.00 92.50 516 LEU A O 1
ATOM 4046 N N . LEU A 1 517 ? -49.279 -7.268 60.778 1.00 92.56 517 LEU A N 1
ATOM 4047 C CA . LEU A 1 517 ? -48.935 -7.653 62.152 1.00 92.56 517 LEU A CA 1
ATOM 4048 C C . LEU A 1 517 ? -50.155 -7.534 63.077 1.00 92.56 517 LEU A C 1
ATOM 4050 O O . LEU A 1 517 ? -50.515 -8.496 63.754 1.00 92.56 517 LEU A O 1
ATOM 4054 N N . ALA A 1 518 ? -50.851 -6.394 63.027 1.00 91.50 518 ALA A N 1
ATOM 4055 C CA . ALA A 1 518 ? -52.055 -6.156 63.820 1.00 91.50 518 ALA A CA 1
ATOM 4056 C C . ALA A 1 518 ? -53.223 -7.094 63.449 1.00 91.50 518 ALA A C 1
ATOM 4058 O O . ALA A 1 518 ? -54.053 -7.408 64.303 1.00 91.50 518 ALA A O 1
ATOM 4059 N N . GLN A 1 519 ? -53.300 -7.564 62.198 1.00 92.81 519 GLN A N 1
ATOM 4060 C CA . GLN A 1 519 ? -54.269 -8.588 61.779 1.00 92.81 519 GLN A CA 1
ATOM 4061 C C . GLN A 1 519 ? -53.917 -9.972 62.340 1.00 92.81 519 GLN A C 1
ATOM 4063 O O . GLN A 1 519 ? -54.803 -10.660 62.844 1.00 92.81 519 GLN A O 1
ATOM 4068 N N . ILE A 1 520 ? -52.637 -10.362 62.312 1.00 93.62 520 ILE A N 1
ATOM 4069 C CA . ILE A 1 520 ? -52.154 -11.625 62.895 1.00 93.62 520 ILE A CA 1
ATOM 4070 C C . ILE A 1 520 ? -52.426 -11.659 64.403 1.00 93.62 520 ILE A C 1
ATOM 4072 O O . ILE A 1 520 ? -52.911 -12.667 64.908 1.00 93.62 520 ILE A O 1
ATOM 4076 N N . GLU A 1 521 ? -52.155 -10.565 65.119 1.00 92.75 521 GLU A N 1
ATOM 4077 C CA . GLU A 1 521 ? -52.374 -10.487 66.568 1.00 92.75 521 GLU A CA 1
ATOM 4078 C C . GLU A 1 521 ? -53.859 -10.573 66.946 1.00 92.75 521 GLU A C 1
ATOM 4080 O O . GLU A 1 521 ? -54.195 -11.279 67.898 1.00 92.75 521 GLU A O 1
ATOM 4085 N N . ARG A 1 522 ? -54.756 -9.935 66.177 1.00 92.38 522 ARG A N 1
ATOM 4086 C CA . ARG A 1 522 ? -56.214 -10.055 66.368 1.00 92.38 522 ARG A CA 1
ATOM 4087 C C . ARG A 1 522 ? -56.713 -11.468 66.092 1.00 92.38 522 ARG A C 1
ATOM 4089 O O . ARG A 1 522 ? -57.350 -12.044 66.961 1.00 92.38 522 ARG A O 1
ATOM 4096 N N . ALA A 1 523 ? -56.354 -12.053 64.952 1.00 91.56 523 ALA A N 1
ATOM 4097 C CA . ALA A 1 523 ? -56.788 -13.402 64.593 1.00 91.56 523 ALA A CA 1
ATOM 4098 C C . ALA A 1 523 ? -56.230 -14.477 65.550 1.00 91.56 523 ALA A C 1
ATOM 4100 O O . ALA A 1 523 ? -56.906 -15.463 65.842 1.00 91.56 523 ALA A O 1
ATOM 4101 N N . GLN A 1 524 ? -55.019 -14.285 66.090 1.00 92.44 524 GLN A N 1
ATOM 4102 C CA . GLN A 1 524 ? -54.469 -15.162 67.128 1.00 92.44 524 GLN A CA 1
ATOM 4103 C C . GLN A 1 524 ? -55.216 -15.008 68.461 1.00 92.44 524 GLN A C 1
ATOM 4105 O O . GLN A 1 524 ? -55.399 -15.990 69.175 1.00 92.44 524 GLN A O 1
ATOM 4110 N N . GLU A 1 525 ? -55.637 -13.793 68.811 1.00 90.12 525 GLU A N 1
ATOM 4111 C CA . GLU A 1 525 ? -56.414 -13.508 70.020 1.00 90.12 525 GLU A CA 1
ATOM 4112 C C . GLU A 1 525 ? -57.858 -14.023 69.925 1.00 90.12 525 GLU A C 1
ATOM 4114 O O . GLU A 1 525 ? -58.357 -14.621 70.874 1.00 90.12 525 GLU A O 1
ATOM 4119 N N . GLU A 1 526 ? -58.499 -13.861 68.768 1.00 89.56 526 GLU A N 1
ATOM 4120 C CA . GLU A 1 526 ? -59.802 -14.446 68.441 1.00 89.56 526 GLU A CA 1
ATOM 4121 C C . GLU A 1 526 ? -59.735 -15.972 68.563 1.00 89.56 526 GLU A C 1
ATOM 4123 O O . GLU A 1 526 ? -60.485 -16.553 69.348 1.00 89.56 526 GLU A O 1
ATOM 4128 N N . LYS A 1 527 ? -58.752 -16.621 67.921 1.00 89.69 527 LYS A N 1
ATOM 4129 C CA . LYS A 1 527 ? -58.598 -18.076 68.025 1.00 89.69 527 LYS A CA 1
ATOM 4130 C C . LYS A 1 527 ? -58.245 -18.551 69.443 1.00 89.69 527 LYS A C 1
ATOM 4132 O O . LYS A 1 527 ? -58.722 -19.599 69.863 1.00 89.69 527 LYS A O 1
ATOM 4137 N N . ARG A 1 528 ? -57.447 -17.800 70.220 1.00 89.62 528 ARG A N 1
ATOM 4138 C CA . ARG A 1 528 ? -57.193 -18.134 71.639 1.00 89.62 528 ARG A CA 1
ATOM 4139 C C . ARG A 1 528 ? -58.492 -18.205 72.441 1.00 89.62 528 ARG A C 1
ATOM 4141 O O . ARG A 1 528 ? -58.631 -19.110 73.256 1.00 89.62 528 ARG A O 1
ATOM 4148 N N . ARG A 1 529 ? -59.438 -17.297 72.183 1.00 89.75 529 ARG A N 1
ATOM 4149 C CA . ARG A 1 529 ? -60.758 -17.290 72.833 1.00 89.75 529 ARG A CA 1
ATOM 4150 C C . ARG A 1 529 ? -61.636 -18.435 72.340 1.00 89.75 529 ARG A C 1
ATOM 4152 O O . ARG A 1 529 ? -62.292 -19.060 73.160 1.00 89.75 529 ARG A O 1
ATOM 4159 N N . GLU A 1 530 ? -61.612 -18.761 71.047 1.00 88.44 530 GLU A N 1
ATOM 4160 C CA . GLU A 1 530 ? -62.290 -19.956 70.517 1.00 88.44 530 GLU A CA 1
ATOM 4161 C C . GLU A 1 530 ? -61.761 -21.249 71.168 1.00 88.44 530 GLU A C 1
ATOM 4163 O O . GLU A 1 530 ? -62.553 -22.065 71.639 1.00 88.44 530 GLU A O 1
ATOM 4168 N N . ASP A 1 531 ? -60.433 -21.412 71.243 1.00 89.50 531 ASP A N 1
ATOM 4169 C CA . ASP A 1 531 ? -59.765 -22.568 71.857 1.00 89.50 531 ASP A CA 1
ATOM 4170 C C . ASP A 1 531 ? -60.058 -22.632 73.388 1.00 89.50 531 ASP A C 1
ATOM 4172 O O . ASP A 1 531 ? -60.339 -23.712 73.916 1.00 89.50 531 ASP A O 1
ATOM 4176 N N . GLU A 1 532 ? -60.077 -21.495 74.104 1.00 90.06 532 GLU A N 1
ATOM 4177 C CA . GLU A 1 532 ? -60.427 -21.399 75.539 1.00 90.06 532 GLU A CA 1
ATOM 4178 C C . GLU A 1 532 ? -61.909 -21.712 75.811 1.00 90.06 532 GLU A C 1
ATOM 4180 O O . GLU A 1 532 ? -62.222 -22.532 76.678 1.00 90.06 532 GLU A O 1
ATOM 4185 N N . ILE A 1 533 ? -62.831 -21.127 75.039 1.00 90.69 533 ILE A N 1
ATOM 4186 C CA . ILE A 1 533 ? -64.270 -21.418 75.115 1.00 90.69 533 ILE A CA 1
ATOM 4187 C C . ILE A 1 533 ? -64.519 -22.904 74.823 1.00 90.69 533 ILE A C 1
ATOM 4189 O O . ILE A 1 533 ? -65.278 -23.552 75.546 1.00 90.69 533 ILE A O 1
ATOM 4193 N N . ALA A 1 534 ? -63.856 -23.480 73.815 1.00 90.19 534 ALA A N 1
ATOM 4194 C CA . ALA A 1 534 ? -63.965 -24.901 73.500 1.00 90.19 534 ALA A CA 1
ATOM 4195 C C . ALA A 1 534 ? -63.465 -25.797 74.649 1.00 90.19 534 ALA A C 1
ATOM 4197 O O . ALA A 1 534 ? -64.121 -26.793 74.972 1.00 90.19 534 ALA A O 1
ATOM 4198 N N . GLU A 1 535 ? -62.358 -25.442 75.313 1.00 91.75 535 GLU A N 1
ATOM 4199 C CA . GLU A 1 535 ? -61.887 -26.169 76.495 1.00 91.75 535 GLU A CA 1
ATOM 4200 C C . GLU A 1 535 ? -62.854 -26.032 77.685 1.00 91.75 535 GLU A C 1
ATOM 4202 O O . GLU A 1 535 ? -63.151 -27.030 78.349 1.00 91.75 535 GLU A O 1
ATOM 4207 N N . LEU A 1 536 ? -63.405 -24.843 77.944 1.00 90.25 536 LEU A N 1
ATOM 4208 C CA . LEU A 1 536 ? -64.400 -24.636 79.002 1.00 90.25 536 LEU A CA 1
ATOM 4209 C C . LEU A 1 536 ? -65.691 -25.429 78.738 1.00 90.25 536 LEU A C 1
ATOM 4211 O O . LEU A 1 536 ? -66.222 -26.048 79.663 1.00 90.25 536 LEU A O 1
ATOM 4215 N N . ILE A 1 537 ? -66.156 -25.505 77.484 1.00 89.44 537 ILE A N 1
ATOM 4216 C CA . ILE A 1 537 ? -67.291 -26.355 77.082 1.00 89.44 537 ILE A CA 1
ATOM 4217 C C . ILE A 1 537 ? -66.954 -27.838 77.296 1.00 89.44 537 ILE A C 1
ATOM 4219 O O . ILE A 1 537 ? -67.773 -28.581 77.844 1.00 89.44 537 ILE A O 1
ATOM 4223 N N . ALA A 1 538 ? -65.760 -28.290 76.903 1.00 89.88 538 ALA A N 1
ATOM 4224 C CA . ALA A 1 538 ? -65.322 -29.676 77.087 1.00 89.88 538 ALA A CA 1
ATOM 4225 C C . ALA A 1 538 ? -65.207 -30.065 78.574 1.00 89.88 538 ALA A C 1
ATOM 4227 O O . ALA A 1 538 ? -65.666 -31.135 78.978 1.00 89.88 538 ALA A O 1
ATOM 4228 N N . ARG A 1 539 ? -64.661 -29.180 79.417 1.00 89.81 539 ARG A N 1
ATOM 4229 C CA . ARG A 1 539 ? -64.577 -29.373 80.874 1.00 89.81 539 ARG A CA 1
ATOM 4230 C C . ARG A 1 539 ? -65.963 -29.339 81.525 1.00 89.81 539 ARG A C 1
ATOM 4232 O O . ARG A 1 539 ? -66.283 -30.233 82.303 1.00 89.81 539 ARG A O 1
ATOM 4239 N N . GLY A 1 540 ? -66.812 -28.374 81.168 1.00 89.31 540 GLY A N 1
ATOM 4240 C CA . GLY A 1 540 ? -68.176 -28.253 81.693 1.00 89.31 540 GLY A CA 1
ATOM 4241 C C . GLY A 1 540 ? -69.079 -29.429 81.308 1.00 89.31 540 GLY A C 1
ATOM 4242 O O . GLY A 1 540 ? -69.820 -29.942 82.145 1.00 89.31 540 GLY A O 1
ATOM 4243 N N . THR A 1 541 ? -68.974 -29.928 80.071 1.00 88.31 541 THR A N 1
ATOM 4244 C CA . THR A 1 541 ? -69.678 -31.154 79.649 1.00 88.31 541 THR A CA 1
ATOM 4245 C C . THR A 1 541 ? -69.132 -32.408 80.332 1.00 88.31 541 THR A C 1
ATOM 4247 O O . THR A 1 541 ? -69.926 -33.273 80.699 1.00 88.31 541 THR A O 1
ATOM 4250 N N . GLN A 1 542 ? -67.819 -32.512 80.568 1.00 89.31 542 GLN A N 1
ATOM 4251 C CA . GLN A 1 542 ? -67.242 -33.642 81.302 1.00 89.31 542 GLN A CA 1
ATOM 4252 C C . GLN A 1 542 ? -67.653 -33.651 82.784 1.00 89.31 542 GLN A C 1
ATOM 4254 O O . GLN A 1 542 ? -68.008 -34.713 83.292 1.00 89.31 542 GLN A O 1
ATOM 4259 N N . ALA A 1 543 ? -67.668 -32.495 83.452 1.00 87.44 543 ALA A N 1
ATOM 4260 C CA . ALA A 1 543 ? -68.174 -32.357 84.819 1.00 87.44 543 ALA A CA 1
ATOM 4261 C C . ALA A 1 543 ? -69.666 -32.739 84.904 1.00 87.44 543 ALA A C 1
ATOM 4263 O O . ALA A 1 543 ? -70.074 -33.515 85.766 1.00 87.44 543 ALA A O 1
ATOM 4264 N N . LEU A 1 544 ? -70.482 -32.302 83.936 1.00 85.50 544 LEU A N 1
ATOM 4265 C CA . LEU A 1 544 ? -71.899 -32.678 83.860 1.00 85.50 544 LEU A CA 1
ATOM 4266 C C . LEU A 1 544 ? -72.117 -34.190 83.652 1.00 85.50 544 LEU A C 1
ATOM 4268 O O . LEU A 1 544 ? -73.101 -34.730 84.146 1.00 85.50 544 LEU A O 1
ATOM 4272 N N . LEU A 1 545 ? -71.199 -34.885 82.970 1.00 86.31 545 LEU A N 1
ATOM 4273 C CA . LEU A 1 545 ? -71.207 -36.351 82.828 1.00 86.31 545 LEU A CA 1
ATOM 4274 C C . LEU A 1 545 ? -70.748 -37.106 84.090 1.00 86.31 545 LEU A C 1
ATOM 4276 O O . LEU A 1 545 ? -70.922 -38.322 84.156 1.00 86.31 545 LEU A O 1
ATOM 4280 N N . ARG A 1 546 ? -70.167 -36.410 85.073 1.00 87.12 546 ARG A N 1
ATOM 4281 C CA . ARG A 1 546 ? -69.794 -36.940 86.398 1.00 87.12 546 ARG A CA 1
ATOM 4282 C C . ARG A 1 546 ? -70.750 -36.505 87.512 1.00 87.12 546 ARG A C 1
ATOM 4284 O O . ARG A 1 546 ? -70.479 -36.782 88.673 1.00 87.12 546 ARG A O 1
ATOM 4291 N N . GLU A 1 547 ? -71.837 -35.814 87.162 1.00 84.25 547 GLU A N 1
ATOM 4292 C CA . GLU A 1 547 ? -72.793 -35.220 88.112 1.00 84.25 547 GLU A CA 1
ATOM 4293 C C . GLU A 1 547 ? -72.164 -34.103 88.990 1.00 84.25 547 GLU A C 1
ATOM 4295 O O . GLU A 1 547 ? -72.723 -33.673 89.996 1.00 84.25 547 GLU A O 1
ATOM 4300 N N . GLU A 1 548 ? -71.022 -33.542 88.561 1.00 86.38 548 GLU A N 1
ATOM 4301 C CA . GLU A 1 548 ? -70.280 -32.447 89.213 1.00 86.38 548 GLU A CA 1
ATOM 4302 C C . GLU A 1 548 ? -70.948 -31.081 88.910 1.00 86.38 548 GLU A C 1
ATOM 4304 O O . GLU A 1 548 ? -70.376 -30.184 88.282 1.00 86.38 548 GLU A O 1
ATOM 4309 N N . TYR A 1 549 ? -72.213 -30.926 89.322 1.00 83.00 549 TYR A N 1
ATOM 4310 C CA . TYR A 1 549 ? -73.113 -29.844 88.890 1.00 83.00 549 TYR A CA 1
ATOM 4311 C C . TYR A 1 549 ? -72.684 -28.419 89.265 1.00 83.00 549 TYR A C 1
ATOM 4313 O O . TYR A 1 549 ? -73.167 -27.471 88.637 1.00 83.00 549 TYR A O 1
ATOM 4321 N N . GLU A 1 550 ? -71.838 -28.234 90.283 1.00 83.00 550 GLU A N 1
ATOM 4322 C CA . GLU A 1 550 ? -71.269 -26.919 90.617 1.00 83.00 550 GLU A CA 1
ATOM 4323 C C . GLU A 1 550 ? -70.119 -26.557 89.674 1.00 83.00 550 GLU A C 1
ATOM 4325 O O . GLU A 1 550 ? -70.133 -25.475 89.090 1.00 83.00 550 GLU A O 1
ATOM 4330 N N . GLU A 1 551 ? -69.174 -27.471 89.426 1.00 84.31 551 GLU A N 1
ATOM 4331 C CA . GLU A 1 551 ? -68.074 -27.214 88.489 1.00 84.31 551 GLU A CA 1
ATOM 4332 C C . GLU A 1 551 ? -68.586 -27.007 87.061 1.00 84.31 551 GLU A C 1
ATOM 4334 O O . GLU A 1 551 ? -68.186 -26.050 86.398 1.00 84.31 551 GLU A O 1
ATOM 4339 N N . ALA A 1 552 ? -69.540 -27.828 86.611 1.00 83.56 552 ALA A N 1
ATOM 4340 C CA . ALA A 1 552 ? -70.193 -27.645 85.316 1.00 83.56 552 ALA A CA 1
ATOM 4341 C C . ALA A 1 552 ? -70.884 -26.270 85.192 1.00 83.56 552 ALA A C 1
ATOM 4343 O O . ALA A 1 552 ? -70.904 -25.679 84.110 1.00 83.56 552 ALA A O 1
ATOM 4344 N N . GLY A 1 553 ? -71.431 -25.749 86.297 1.00 83.44 553 GLY A N 1
ATOM 4345 C CA . GLY A 1 553 ? -72.078 -24.437 86.355 1.00 83.44 553 GLY A CA 1
ATOM 4346 C C . GLY A 1 553 ? -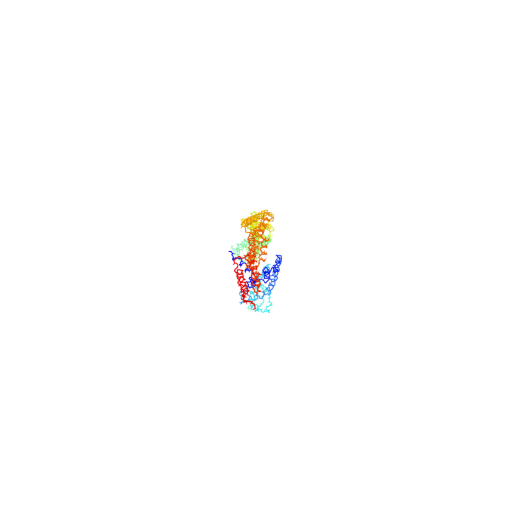71.077 -23.287 86.322 1.00 83.44 553 GLY A C 1
ATOM 4347 O O . GLY A 1 553 ? -71.297 -22.311 85.606 1.00 83.44 553 GLY A O 1
ATOM 4348 N N . LEU A 1 554 ? -69.957 -23.428 87.035 1.00 88.69 554 LEU A N 1
ATOM 4349 C CA . LEU A 1 554 ? -68.855 -22.467 87.027 1.00 88.69 554 LEU A CA 1
ATOM 4350 C C . LEU A 1 554 ? -68.209 -22.371 85.639 1.00 88.69 554 LEU A C 1
ATOM 4352 O O . LEU A 1 554 ? -68.105 -21.267 85.114 1.00 88.69 554 LEU A O 1
ATOM 4356 N N . ARG A 1 555 ? -67.883 -23.496 84.979 1.00 88.50 555 ARG A N 1
ATOM 4357 C CA . ARG A 1 555 ? -67.311 -23.470 83.613 1.00 88.50 555 ARG A CA 1
ATOM 4358 C C . ARG A 1 555 ? -68.250 -22.826 82.593 1.00 88.50 555 ARG A C 1
ATOM 4360 O O . ARG A 1 555 ? -67.790 -22.132 81.694 1.00 88.50 555 ARG A O 1
ATOM 4367 N N . ALA A 1 556 ? -69.563 -22.994 82.749 1.00 83.12 556 ALA A N 1
ATOM 4368 C CA . ALA A 1 556 ? -70.535 -22.317 81.895 1.00 83.12 556 ALA A CA 1
ATOM 4369 C C . ALA A 1 556 ? -70.663 -20.808 82.196 1.00 83.12 556 ALA A C 1
ATOM 4371 O O . ALA A 1 556 ? -70.892 -20.027 81.276 1.00 83.12 556 ALA A O 1
ATOM 4372 N N . GLN A 1 557 ? -70.470 -20.377 83.447 1.00 86.00 557 GLN A N 1
ATOM 4373 C CA . GLN A 1 557 ? -70.411 -18.953 83.810 1.00 86.00 557 GLN A CA 1
ATOM 4374 C C . GLN A 1 557 ? -69.097 -18.281 83.377 1.00 86.00 557 GLN A C 1
ATOM 4376 O O . GLN A 1 557 ? -69.117 -17.097 83.059 1.00 86.00 557 GLN A O 1
ATOM 4381 N N . GLU A 1 558 ? -67.987 -19.022 83.307 1.00 88.62 558 GLU A N 1
ATOM 4382 C CA . GLU A 1 558 ? -66.696 -18.547 82.781 1.00 88.62 558 GLU A CA 1
ATOM 4383 C C . GLU A 1 558 ? -66.732 -18.274 81.262 1.00 88.62 558 GLU A C 1
ATOM 4385 O O . GLU A 1 558 ? -66.009 -17.401 80.790 1.00 88.62 558 GLU A O 1
ATOM 4390 N N . ILE A 1 559 ? -67.607 -18.947 80.498 1.00 88.06 559 ILE A N 1
ATOM 4391 C CA . ILE A 1 559 ? -67.763 -18.726 79.044 1.00 88.06 559 ILE A CA 1
ATOM 4392 C C . ILE A 1 559 ? -68.548 -17.445 78.724 1.00 88.06 559 ILE A C 1
ATOM 4394 O O . ILE A 1 559 ? -68.172 -16.714 77.814 1.00 88.06 559 ILE A O 1
ATOM 4398 N N . LEU A 1 560 ? -69.627 -17.148 79.456 1.00 82.75 560 LEU A N 1
ATOM 4399 C CA . LEU A 1 560 ? -70.524 -16.021 79.149 1.00 82.75 560 LEU A CA 1
ATOM 4400 C C . LEU A 1 560 ? -69.870 -14.614 79.095 1.00 82.75 560 LEU A C 1
ATOM 4402 O O . LEU A 1 560 ? -70.368 -13.789 78.331 1.00 82.75 560 LEU A O 1
ATOM 4406 N N . PRO A 1 561 ? -68.792 -14.274 79.835 1.00 85.81 561 PRO A N 1
ATOM 4407 C CA . PRO A 1 561 ? -68.067 -13.015 79.621 1.00 85.81 561 PRO A CA 1
ATOM 4408 C C . PRO A 1 561 ? -67.115 -13.033 78.409 1.00 85.81 561 PRO A C 1
ATOM 4410 O O . PRO A 1 561 ? -66.666 -11.963 77.998 1.00 85.81 561 PRO A O 1
ATOM 4413 N N . LEU A 1 562 ? -66.798 -14.206 77.848 1.00 84.44 562 LEU A N 1
ATOM 4414 C CA . LEU A 1 562 ? -65.988 -14.366 76.630 1.00 84.44 562 LEU A CA 1
ATOM 4415 C C . LEU A 1 562 ? -66.872 -14.384 75.369 1.00 84.44 562 LEU A C 1
ATOM 4417 O O . LEU A 1 562 ? -66.534 -13.747 74.373 1.00 84.44 562 LEU A O 1
ATOM 4421 N N . ASP A 1 563 ? -68.018 -15.066 75.442 1.00 85.56 563 ASP A N 1
ATOM 4422 C CA . ASP A 1 563 ? -69.078 -15.118 74.428 1.00 85.56 563 ASP A CA 1
ATOM 4423 C C . ASP A 1 563 ? -70.467 -15.131 75.118 1.00 85.56 563 ASP A C 1
ATOM 4425 O O . ASP A 1 563 ? -70.917 -16.181 75.594 1.00 85.56 563 ASP A O 1
ATOM 4429 N N . PRO A 1 564 ? -71.164 -13.979 75.204 1.00 84.69 564 PRO A N 1
ATOM 4430 C CA . PRO A 1 564 ? -72.462 -13.873 75.881 1.00 84.69 564 PRO A CA 1
ATOM 4431 C C . PRO A 1 564 ? -73.592 -14.692 75.243 1.00 84.69 564 PRO A C 1
ATOM 4433 O O . PRO A 1 564 ? -74.503 -15.146 75.943 1.00 84.69 564 PRO A O 1
ATOM 4436 N N . ASP A 1 565 ? -73.533 -14.906 73.927 1.00 84.94 565 ASP A N 1
ATOM 4437 C CA . ASP A 1 565 ? -74.562 -15.618 73.162 1.00 84.94 565 ASP A CA 1
ATOM 4438 C C . ASP A 1 565 ? -74.226 -17.112 72.983 1.00 84.94 565 ASP A C 1
ATOM 4440 O O . ASP A 1 565 ? -74.906 -17.828 72.240 1.00 84.94 565 ASP A O 1
ATOM 4444 N N . ASN A 1 566 ? -73.218 -17.621 73.708 1.00 89.06 566 ASN A N 1
ATOM 4445 C CA . ASN A 1 566 ? -72.735 -18.989 73.568 1.00 89.06 566 ASN A CA 1
ATOM 4446 C C . ASN A 1 566 ? -73.812 -20.041 73.882 1.00 89.06 566 ASN A C 1
ATOM 4448 O O . ASN A 1 566 ? -74.094 -20.373 75.041 1.00 89.06 566 ASN A O 1
ATOM 4452 N N . ALA A 1 567 ? -74.381 -20.633 72.832 1.00 88.56 567 ALA A N 1
ATOM 4453 C CA . ALA A 1 567 ? -75.462 -21.606 72.954 1.00 88.56 567 ALA A CA 1
ATOM 4454 C C . ALA A 1 567 ? -75.082 -22.835 73.805 1.00 88.56 567 ALA A C 1
ATOM 4456 O O . ALA A 1 567 ? -75.929 -23.358 74.529 1.00 88.56 567 ALA A O 1
ATOM 4457 N N . ALA A 1 568 ? -73.819 -23.277 73.769 1.00 84.19 568 ALA A N 1
ATOM 4458 C CA . ALA A 1 568 ? -73.359 -24.436 74.534 1.00 84.19 568 ALA A CA 1
ATOM 4459 C C . ALA A 1 568 ? -73.267 -24.144 76.043 1.00 84.19 568 ALA A C 1
ATOM 4461 O O . ALA A 1 568 ? -73.699 -24.972 76.847 1.00 84.19 568 ALA A O 1
ATOM 4462 N N . ALA A 1 569 ? -72.786 -22.960 76.438 1.00 84.50 569 ALA A N 1
ATOM 4463 C CA . ALA A 1 569 ? -72.804 -22.515 77.832 1.00 84.50 569 ALA A CA 1
ATOM 4464 C C . ALA A 1 569 ? -74.240 -22.342 78.360 1.00 84.50 569 ALA A C 1
ATOM 4466 O O . ALA A 1 569 ? -74.567 -22.809 79.455 1.00 84.50 569 ALA A O 1
ATOM 4467 N N . GLN A 1 570 ? -75.130 -21.745 77.558 1.00 86.94 570 GLN A N 1
ATOM 4468 C CA . GLN A 1 570 ? -76.545 -21.608 77.914 1.00 86.94 570 GLN A CA 1
ATOM 4469 C C . GLN A 1 570 ? -77.233 -22.976 78.083 1.00 86.94 570 GLN A C 1
ATOM 4471 O O . GLN A 1 570 ? -77.975 -23.175 79.047 1.00 86.94 570 GLN A O 1
ATOM 4476 N N . ASP A 1 571 ? -76.968 -23.944 77.200 1.00 87.00 571 ASP A N 1
ATOM 4477 C CA . ASP A 1 571 ? -77.530 -25.296 77.305 1.00 87.00 571 ASP A CA 1
ATOM 4478 C C . ASP A 1 571 ? -76.920 -26.128 78.443 1.00 87.00 571 ASP A C 1
ATOM 4480 O O . ASP A 1 571 ? -77.641 -26.923 79.053 1.00 87.00 571 ASP A O 1
ATOM 4484 N N . LEU A 1 572 ? -75.647 -25.921 78.801 1.00 84.12 572 LEU A N 1
ATOM 4485 C CA . LEU A 1 572 ? -75.065 -26.473 80.030 1.00 84.12 572 LEU A CA 1
ATOM 4486 C C . LEU A 1 572 ? -75.837 -25.981 81.262 1.00 84.12 572 LEU A C 1
ATOM 4488 O O . LEU A 1 572 ? -76.331 -26.801 82.037 1.00 84.12 572 LEU A O 1
ATOM 4492 N N . LEU A 1 573 ? -76.033 -24.666 81.406 1.00 85.25 573 LEU A N 1
ATOM 4493 C CA . LEU A 1 573 ? -76.775 -24.083 82.533 1.00 85.25 573 LEU A CA 1
ATOM 4494 C C . LEU A 1 573 ? -78.233 -24.571 82.590 1.00 85.25 573 LEU A C 1
ATOM 4496 O O . LEU A 1 573 ? -78.717 -24.939 83.664 1.00 85.25 573 LEU A O 1
ATOM 4500 N N . ARG A 1 574 ? -78.919 -24.666 81.440 1.00 85.62 574 ARG A N 1
ATOM 4501 C CA . ARG A 1 574 ? -80.276 -25.246 81.344 1.00 85.62 574 ARG A CA 1
ATOM 4502 C C . ARG A 1 574 ? -80.311 -26.707 81.803 1.00 85.62 574 ARG A C 1
ATOM 4504 O O . ARG A 1 574 ? -81.214 -27.086 82.549 1.00 85.62 574 ARG A O 1
ATOM 4511 N N . ARG A 1 575 ? -79.340 -27.530 81.388 1.00 83.12 575 ARG A N 1
ATOM 4512 C CA . ARG A 1 575 ? -79.246 -28.946 81.793 1.00 83.12 575 ARG A CA 1
ATOM 4513 C C . ARG A 1 575 ? -78.977 -29.091 83.288 1.00 83.12 575 ARG A C 1
ATOM 4515 O O . ARG A 1 575 ? -79.634 -29.906 83.925 1.00 83.12 575 ARG A O 1
ATOM 4522 N N . ILE A 1 576 ? -78.090 -28.276 83.857 1.00 84.19 576 ILE A N 1
ATOM 4523 C CA . ILE A 1 576 ? -77.801 -28.267 85.301 1.00 84.19 576 ILE A CA 1
ATOM 4524 C C . ILE A 1 576 ? -79.059 -27.918 86.100 1.00 84.19 576 ILE A C 1
ATOM 4526 O O . ILE A 1 576 ? -79.416 -28.648 87.023 1.00 84.19 576 ILE A O 1
ATOM 4530 N N . ALA A 1 577 ? -79.782 -26.862 85.713 1.00 80.75 577 ALA A N 1
ATOM 4531 C CA . ALA A 1 577 ? -81.038 -26.486 86.363 1.00 80.75 577 ALA A CA 1
ATOM 4532 C C . ALA A 1 577 ? -82.092 -27.612 86.289 1.00 80.75 577 ALA A C 1
ATOM 4534 O O . ALA A 1 577 ? -82.761 -27.906 87.280 1.00 80.75 577 ALA A O 1
ATOM 4535 N N . ALA A 1 578 ? -82.200 -28.292 85.142 1.00 79.38 578 ALA A N 1
ATOM 4536 C CA . ALA A 1 578 ? -83.121 -29.412 84.945 1.00 79.38 578 ALA A CA 1
ATOM 4537 C C . ALA A 1 578 ? -82.726 -30.704 85.694 1.00 79.38 578 ALA A C 1
ATOM 4539 O O . ALA A 1 578 ? -83.594 -31.544 85.937 1.00 79.38 578 ALA A O 1
ATOM 4540 N N . LEU A 1 579 ? -81.447 -30.881 86.049 1.00 72.69 579 LEU A N 1
ATOM 4541 C CA . LEU A 1 579 ? -80.953 -32.033 86.814 1.00 72.69 579 LEU A CA 1
ATOM 4542 C C . LEU A 1 579 ? -81.037 -31.788 88.326 1.00 72.69 579 LEU A C 1
ATOM 4544 O O . LEU A 1 579 ? -81.664 -32.589 89.016 1.00 72.69 579 LEU A O 1
ATOM 4548 N N . ARG A 1 580 ? -80.580 -30.630 88.827 1.00 68.31 580 ARG A N 1
ATOM 4549 C CA . ARG A 1 580 ? -80.787 -30.239 90.238 1.00 68.31 580 ARG A CA 1
ATOM 4550 C C . ARG A 1 580 ? -82.276 -30.191 90.604 1.00 68.31 580 ARG A C 1
ATOM 4552 O O . ARG A 1 580 ? -82.675 -30.622 91.682 1.00 68.31 580 ARG A O 1
ATOM 4559 N N . GLY A 1 581 ? -83.128 -29.747 89.673 1.00 59.59 581 GLY A N 1
ATOM 4560 C CA . GLY A 1 581 ? -84.586 -29.786 89.825 1.00 59.59 581 GLY A CA 1
ATOM 4561 C C . GLY A 1 581 ? -85.187 -31.196 89.946 1.00 59.59 581 GLY A C 1
ATOM 4562 O O . GLY A 1 581 ? -86.308 -31.326 90.428 1.00 59.59 581 GLY A O 1
ATOM 4563 N N . LYS A 1 582 ? -84.461 -32.254 89.551 1.00 54.75 582 LYS A N 1
ATOM 4564 C CA . LYS A 1 582 ? -84.848 -33.658 89.774 1.00 54.75 582 LYS A CA 1
ATOM 4565 C C . LYS A 1 582 ? -84.299 -34.220 91.082 1.00 54.75 582 LYS A C 1
ATOM 4567 O O . LYS A 1 582 ? -85.015 -34.972 91.731 1.00 54.75 582 LYS A O 1
ATOM 4572 N N . GLU A 1 583 ? -83.091 -33.838 91.495 1.00 48.41 583 GLU A N 1
ATOM 4573 C CA . GLU A 1 583 ? -82.546 -34.211 92.812 1.00 48.41 583 GLU A CA 1
ATOM 4574 C C . GLU A 1 583 ? -83.432 -33.679 93.945 1.00 48.41 583 GLU A C 1
ATOM 4576 O O . GLU A 1 583 ? -83.847 -34.435 94.821 1.00 48.41 583 GLU A O 1
ATOM 4581 N N . VAL A 1 584 ? -83.827 -32.403 93.866 1.00 46.38 584 VAL A N 1
ATOM 4582 C CA . VAL A 1 584 ? -84.758 -31.776 94.822 1.00 46.38 584 VAL A CA 1
ATOM 4583 C C . VAL A 1 584 ? -86.148 -32.434 94.794 1.00 46.38 584 VAL A C 1
ATOM 4585 O O . VAL A 1 584 ? -86.845 -32.423 95.801 1.00 46.38 584 VAL A O 1
ATOM 4588 N N . PHE A 1 585 ? -86.550 -33.062 93.682 1.00 43.31 585 PHE A N 1
ATOM 4589 C CA . PHE A 1 585 ? -87.817 -33.802 93.577 1.00 43.31 585 PHE A CA 1
ATOM 4590 C C . PHE A 1 585 ? -87.726 -35.263 94.070 1.00 43.31 585 PHE A C 1
ATOM 4592 O O . PHE A 1 585 ? -88.746 -35.938 94.193 1.00 43.31 585 PHE A O 1
ATOM 4599 N N . LEU A 1 586 ? -86.520 -35.769 94.353 1.00 44.34 586 LEU A N 1
ATOM 4600 C CA . LEU A 1 586 ? -86.290 -37.104 94.922 1.00 44.34 586 LEU A CA 1
ATOM 4601 C C . LEU A 1 586 ? -86.086 -37.081 96.447 1.00 44.34 586 LEU A C 1
ATOM 4603 O O . LEU A 1 586 ? -86.082 -38.143 97.073 1.00 44.34 586 LEU A O 1
ATOM 4607 N N . LEU A 1 587 ? -85.956 -35.897 97.050 1.00 39.66 587 LEU A N 1
ATOM 4608 C CA . LEU A 1 587 ? -85.768 -35.713 98.487 1.00 39.66 587 LEU A CA 1
ATOM 4609 C C . LEU A 1 587 ? -87.012 -35.086 99.137 1.00 39.66 587 LEU A C 1
ATOM 4611 O O . LEU A 1 587 ? -87.130 -33.869 99.236 1.00 39.66 587 LEU A O 1
ATOM 4615 N N . GLU A 1 588 ? -87.865 -35.975 99.664 1.00 39.06 588 GLU A N 1
ATOM 4616 C CA . GLU A 1 588 ? -89.007 -35.712 100.565 1.00 39.06 588 GLU A CA 1
ATOM 4617 C C . GLU A 1 588 ? -90.283 -35.091 99.930 1.00 39.06 588 GLU A C 1
ATOM 4619 O O . GLU A 1 588 ? -90.216 -34.453 98.881 1.00 39.06 588 GLU A O 1
ATOM 4624 N N . PRO A 1 589 ? -91.484 -35.284 100.534 1.00 44.16 589 PRO A N 1
ATOM 4625 C CA . PRO A 1 589 ? -91.752 -35.891 101.844 1.00 44.16 589 PRO A CA 1
ATOM 4626 C C . PRO A 1 589 ? -92.536 -37.214 101.809 1.00 44.16 589 PRO A C 1
ATOM 4628 O O . PRO A 1 589 ? -93.424 -37.429 100.981 1.00 44.16 589 PRO A O 1
ATOM 4631 N N . LYS A 1 590 ? -92.306 -38.063 102.820 1.00 37.53 590 LYS A N 1
ATOM 4632 C CA . LYS A 1 590 ? -93.211 -39.170 103.171 1.00 37.53 590 LYS A CA 1
ATOM 4633 C C . LYS A 1 590 ? -93.881 -38.876 104.516 1.00 37.53 590 LYS A C 1
ATOM 4635 O O . LYS A 1 590 ? -93.299 -39.086 105.573 1.00 37.53 590 LYS A O 1
ATOM 4640 N N . ALA A 1 591 ? -95.093 -38.328 104.449 1.00 37.88 591 ALA A N 1
ATOM 4641 C CA . ALA A 1 591 ? -95.801 -37.769 105.599 1.00 37.88 591 ALA A CA 1
ATOM 4642 C C . ALA A 1 591 ? -96.282 -38.810 106.638 1.00 37.88 591 ALA A C 1
ATOM 4644 O O . ALA A 1 591 ? -96.295 -40.018 106.399 1.00 37.88 591 ALA A O 1
ATOM 4645 N N . LEU A 1 592 ? -96.685 -38.279 107.797 1.00 42.59 592 LEU A N 1
ATOM 4646 C CA . LEU A 1 592 ? -97.040 -38.962 109.045 1.00 42.59 592 LEU A CA 1
ATOM 4647 C C . LEU A 1 592 ? -98.093 -40.083 108.911 1.00 42.59 592 LEU A C 1
ATOM 4649 O O . LEU A 1 592 ? -99.055 -39.971 108.154 1.00 42.59 592 LEU A O 1
ATOM 4653 N N . ALA A 1 593 ? -98.005 -41.054 109.825 1.00 35.00 593 ALA A N 1
ATOM 4654 C CA . ALA A 1 593 ? -99.153 -41.779 110.377 1.00 35.00 593 ALA A CA 1
ATOM 4655 C C . ALA A 1 593 ? -99.053 -41.795 111.928 1.00 35.00 593 ALA A C 1
ATOM 4657 O O . ALA A 1 593 ? -97.938 -41.648 112.435 1.00 35.00 593 ALA A O 1
ATOM 4658 N N . PRO A 1 594 ? -100.166 -41.882 112.694 1.00 49.31 594 PRO A N 1
A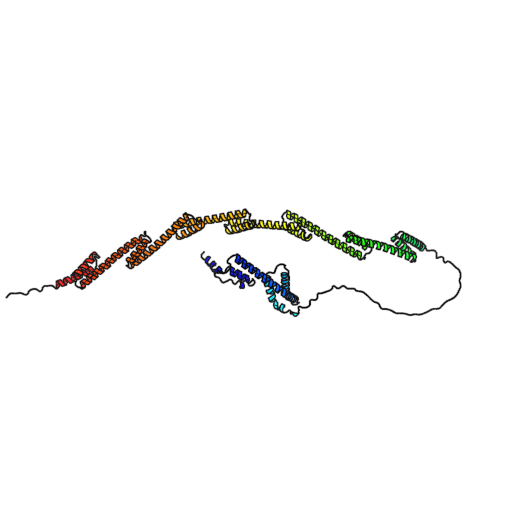TOM 4659 C CA . PRO A 1 594 ? -100.225 -41.218 114.003 1.00 49.31 594 PRO A CA 1
ATOM 4660 C C . PRO A 1 594 ? -100.662 -42.106 115.193 1.00 49.31 594 PRO A C 1
ATOM 4662 O O . PRO A 1 594 ? -100.909 -43.300 115.046 1.00 49.31 594 PRO A O 1
ATOM 4665 N N . SER A 1 595 ? -100.877 -41.425 116.329 1.00 39.38 595 SER A N 1
ATOM 4666 C CA . SER A 1 595 ? -101.684 -41.811 117.505 1.00 39.38 595 SER A CA 1
ATOM 4667 C C . SER A 1 595 ? -100.961 -42.441 118.702 1.00 39.38 595 SER A C 1
ATOM 4669 O O . SER A 1 595 ? -99.883 -43.015 118.600 1.00 39.38 595 SER A O 1
ATOM 4671 N N . SER A 1 596 ? -101.570 -42.226 119.871 1.00 46.75 596 SER A N 1
ATOM 4672 C CA . SER A 1 596 ? -101.058 -42.500 121.217 1.00 46.75 596 SER A CA 1
ATOM 4673 C C . SER A 1 596 ? -101.826 -43.623 121.921 1.00 46.75 596 SER A C 1
ATOM 4675 O O . SER A 1 596 ? -103.025 -43.759 121.670 1.00 46.75 596 SER A O 1
ATOM 4677 N N . CYS A 1 597 ? -101.158 -44.251 122.902 1.00 43.66 597 CYS A N 1
ATOM 4678 C CA . CYS A 1 597 ? -101.530 -45.476 123.635 1.00 43.66 597 CYS A CA 1
ATOM 4679 C C . CYS A 1 597 ? -101.263 -46.771 122.856 1.00 43.66 597 CYS A C 1
ATOM 4681 O O . CYS A 1 597 ? -101.883 -46.969 121.792 1.00 43.66 597 CYS A O 1
#

Solvent-accessible surface area (backbone atoms only — not comparable to full-atom values): 33042 Å² total; per-residue (Å²): 127,93,70,60,67,69,58,57,62,59,60,76,73,53,76,85,78,62,57,66,80,78,42,70,84,60,61,75,61,56,52,59,52,50,50,24,73,66,36,89,53,74,90,58,30,61,92,39,73,71,49,44,56,43,53,57,45,53,45,51,50,56,42,51,51,52,28,54,50,53,52,52,53,49,63,67,43,46,68,55,48,54,62,39,36,70,38,102,82,41,56,74,61,48,44,50,50,50,50,56,49,55,59,51,71,66,46,96,56,83,66,53,49,64,64,50,52,49,51,53,52,58,50,59,75,49,36,75,59,55,70,72,55,67,80,84,68,83,66,84,84,75,85,88,76,83,84,88,83,84,86,82,82,89,89,88,87,85,84,87,88,83,89,81,90,88,90,85,92,87,83,90,89,83,93,85,88,80,82,83,79,85,81,74,73,77,83,70,49,74,50,41,50,52,16,49,52,26,41,53,52,15,55,49,26,50,74,73,63,43,37,72,62,15,50,50,34,37,54,54,14,43,76,49,62,44,90,44,69,71,57,51,49,52,50,50,53,38,51,50,52,50,53,48,54,49,52,53,49,44,52,53,34,53,50,51,20,51,50,25,42,76,69,65,37,22,77,57,11,32,54,34,20,50,58,38,37,74,77,39,80,80,45,66,71,37,55,52,50,27,51,51,21,51,53,52,46,53,50,47,52,53,54,46,53,36,39,58,50,15,52,49,30,39,56,51,16,53,50,28,45,76,72,62,41,22,73,60,13,40,54,28,37,50,54,13,36,77,46,66,42,94,47,71,68,56,52,52,52,40,53,51,23,50,50,53,45,53,54,52,52,51,50,54,51,37,54,49,27,44,52,50,14,64,48,28,51,74,70,70,39,42,68,63,15,43,55,27,21,47,53,23,30,74,77,35,78,83,40,64,64,32,56,52,49,41,55,51,40,54,51,50,51,49,52,52,45,42,56,51,12,56,49,30,37,55,49,9,58,51,28,43,79,69,68,38,27,71,64,9,38,63,22,28,50,56,12,35,79,50,68,45,96,43,75,66,49,55,50,54,38,51,55,23,53,54,50,44,52,58,50,52,31,42,54,50,19,55,49,29,44,48,50,15,52,54,26,46,75,65,73,35,47,72,59,13,50,53,26,29,51,50,17,40,73,53,30,82,81,49,62,69,41,59,58,47,49,57,47,45,55,48,55,50,51,53,47,51,49,54,56,47,46,50,48,34,50,53,51,18,53,52,27,51,75,68,69,38,53,64,62,18,43,49,33,25,58,64,33,39,85,79,42,76,80,40,63,68,34,53,50,46,48,53,50,44,55,61,46,55,58,46,56,61,68,70,59,75,86,86,79,89,85,88,89,81,136